Protein AF-S9UWH3-F1 (afdb_monomer)

pLDDT: mean 78.21, std 15.91, range [29.16, 96.0]

InterPro domains:
  IPR027417 P-loop containing nucleoside triphosphate hydrolase [G3DSA:3.40.50.300] (31-160)

Foldseek 3Di:
DDDPNDDDDDDDDDPVLPLQPCLFLLNDFQLDEAELEAEQDDPPDDVPDQSHDPVRLVSLLQVVQSCCQQHVQHAYEYEHEPCVNDPDNPLVSVLVSQVSSVVVVVVSNVLLFDPVCVVPHDDRHPWYWYADPVLQFIRTYDPVCRVRGRPHPVVVVVVVVVVSLVCCCVPPLHHVVPCDPLLVQLLVVLVVVCVVCVLDFKDFLVVLVVSSVVSPNDDPVVSLSSQSVCSSVQQKDFLQSPDSVVGRIITRHSVLLSVLVVLLVVVLVVLVDDPVCQVVPPPRPDDDDPLVVVQSLLVLQQKHALVNLLVSRQVSNCVRNVDGDDSVNSVVSVVVCLSSLQKDKDKDFADPVRLVSRVADQDPVHRDRPPDRIDIIIGGLSSHPAAAQPLCVLCLLLLAFFAWKKKKWKSWARLNLVSSLCSLQVVFFDKFFAADQDPPPDDDPPCVPVVVPDDHHGDPVCSSPIPSHSFWGWGDFDQKIKIWGHDPTTMIIIGMHGLHHPRCVVVVVSSVVSSVSSSVSRVSMDIWMWTADLDQADRFTHGVVCLVPDQWDATPTPRDIDGSVSSSRSRAHHDDDLVSLLSVLVLLQRQDDPVLSVVVCVVSVGDHDHDDDPDDDDDDPDDDDDDDRPNSVSSVVSSSSSSSSSSVVVVVVVVVVVVVVVVVVVVVVDDPDD

Radius of gyration: 29.25 Å; Cα contacts (8 Å, |Δi|>4): 944; chains: 1; bounding box: 79×62×90 Å

Organism: NCBI:txid28005

Sequence (674 aa):
MHVDGDALDLIISDFAGQESYHSHTCFLTRRSIFALVWKISAVEQDFHGTGISANEEERLYKWIAEVYAKFPTARIVLVATHLDELRVQAQHSVEAILTKVEKKLRSFMDRITPEAQTRQAPNRIVGNFAVSCKSRLIVAAGDRQRHLSGQTISTLLQYLTEIARDDCMADKEYPSAIISGRHAKLLDNILRLKECFPQKLIMPIGELVLMGVEVGIESDAELLQVARLLHSWDVLYVFHPYRLEENAVVMLRPQWLSRMAAALFSYAHILRTPLHLRSFIGGLEYIVSHAEQADMYLARRGYIRWPLARVLFAKPLADFVRHVPEDSDTLMCLELLQSMELLYAVQVQCDEYSVLEEETPTDPTHGRVVTSDTVTRYFVPSLAPFNVPAVLRRLAPLLFHGGVPVRITFNLLPDELWWRMQCRLHTHIHLISVHQPVSAMVTDELQEEEELLTDGYRIKEADDEHNRWRDAMWLQGDGCRVFLCREGRDAISIYAAEVAPGRSDDMLRDIVFALTDLLREYEGVKHKVRVGCPAPSCSGWLDERAVETTASVTCPTCGRHFDAETIATSGGGRQFSTDLLTETGELLSYSLPYASCVHLCSFLGIPYMGPVPATTAAPAEANAEAQDSAPHTEYLHALDKVVQAALFQYWMTRVEEMEKRKRMQEVEASPVLY

Nearest PDB structures (foldseek):
  6hlu-assembly1_A  TM=6.002E-01  e=7.379E-14  Chlorobaculum tepidum
  6hlu-assembly1_B  TM=6.263E-01  e=9.788E-13  Chlorobaculum tepidum
  8dhb-assembly1_B  TM=4.968E-01  e=8.667E-01  Homo sapiens
  6wj3-assembly1_F  TM=3.080E-01  e=9.555E-01  Homo sapiens

Mean predicted aligned error: 11.58 Å

Solvent-accessible surface area (backbone atoms only — not comparable to full-atom values): 38251 Å² total; per-residue (Å²): 90,75,60,98,84,44,83,47,89,84,85,86,83,85,58,89,81,49,73,79,58,57,62,38,72,89,72,50,49,79,78,44,76,47,74,50,73,46,72,59,56,51,98,78,65,51,96,86,55,74,58,61,51,72,69,60,47,53,51,49,53,49,53,51,47,48,47,30,26,45,35,67,82,40,41,31,33,41,37,30,32,52,44,78,68,40,94,69,70,51,65,71,61,47,33,51,35,50,47,44,44,51,52,53,53,48,54,52,52,55,71,47,45,58,78,84,51,66,81,71,61,72,74,42,69,75,46,40,34,35,37,25,85,87,78,44,30,27,43,32,27,58,88,88,40,40,85,50,37,74,34,47,60,69,55,54,53,50,52,52,49,52,51,53,49,53,50,42,62,64,33,86,91,63,28,66,93,66,69,50,71,45,58,54,50,42,50,51,52,52,51,49,48,46,66,78,37,72,69,54,49,68,42,53,39,68,58,55,52,52,50,36,46,77,50,69,48,91,44,69,70,57,50,39,52,50,48,46,52,36,31,43,68,65,52,29,39,58,74,42,78,88,41,64,86,75,29,70,48,31,36,51,41,44,74,55,53,57,52,44,55,45,36,60,55,52,48,58,50,54,74,72,47,56,75,90,58,44,80,75,47,86,94,58,88,75,80,89,44,75,67,55,55,56,47,54,55,40,40,58,56,14,34,46,48,62,64,54,48,46,63,52,42,39,58,59,40,28,78,58,68,73,48,85,68,49,71,68,58,45,49,50,54,52,52,52,38,38,64,66,33,55,30,42,81,39,83,41,82,43,55,78,68,56,52,64,73,48,65,69,68,54,42,92,89,72,73,44,74,76,93,54,64,57,45,76,34,33,39,26,52,86,45,27,70,42,65,63,51,68,63,58,70,70,42,39,83,70,74,32,41,41,30,53,40,36,36,39,37,33,62,48,50,53,70,57,62,53,35,34,48,48,44,74,47,49,90,34,52,54,82,56,66,28,34,46,76,70,64,98,77,74,86,56,97,82,48,62,87,71,50,78,80,52,77,51,54,68,35,71,86,36,51,76,56,57,62,68,26,57,42,32,45,43,31,49,49,76,59,22,40,38,41,39,36,54,49,84,48,36,35,38,40,38,36,25,29,32,55,48,81,71,35,46,50,64,53,52,48,52,53,51,48,52,50,56,62,54,45,68,66,23,67,41,46,49,75,47,58,24,32,53,43,62,50,33,85,40,93,34,65,37,53,44,70,50,43,77,76,32,75,57,40,68,34,85,69,77,69,49,75,42,42,37,73,56,50,73,65,35,15,77,62,71,64,72,56,72,65,60,34,46,54,48,17,42,49,40,43,73,37,37,59,70,72,62,27,51,51,48,22,62,73,68,73,33,58,78,61,53,88,76,74,95,76,76,73,76,87,74,87,72,80,94,81,83,80,90,74,57,74,42,60,53,48,58,54,51,49,54,34,43,53,23,42,48,51,39,55,50,49,51,55,49,51,53,51,52,52,51,51,51,54,52,52,54,58,71,67,49,78,82,85,125

Secondary structure (DSSP, 8-state):
-EETTEE--------TT-TTTTTSTTTS-TT-EEEEEEES--TT--TTS-SS-HHHHHHHHHHHHHHHHH-TT-EEEEEEE-GGG-S---HHHHHHHHHHHHHHHHHHHHHHS-HHHHTT---SEEEEEEE-TTT-BEEEESTTTGGGTT-BHHHHHHHHHHHHHHHHHH-SSS-GGG--HHHHHHHHHHHHHHHH-TT--EEEHHHHHHHHHHTT---HHHHHHHHHHHHHTTS-EES-TT-GGG-SEEES-HHHHHHHHHHHHHHHHHHHS-HHHHTTSTT------HHHHHHHHHHTTTEE-HHHHHHHHHHHHHHHHSSPPPHHHHHHHHHHHHHTTS-EEEEEE--HHHHHHTTPPPPTTT------SEEEEEE-GGG---PPPHHHHHHHHHH--BSPPEEEEES---HHHHHHHHHHTGGGB-----EEPPPTT---TTSHHHHTTS-SEE-HHHHTS-S--SSEEEEEETTEEEEEEEETTTEEEEEEEESSTTTTHHHHHHHHHHHHHHGGG-TT--EEEEEE--STT---EEEHHHHHHSSEEE-TTT--EEEHHHHHT--S-----HHHHHHHHHHHHHHS-HHHHHHHHHHHT----SPPPS---------SSS-SSSHHHHHHHHHHHHHHHHHHHHHHHHHHHHHHHHHHHHHHTS----

Structure (mmCIF, N/CA/C/O backbone):
data_AF-S9UWH3-F1
#
_entry.id   AF-S9UWH3-F1
#
loop_
_atom_site.group_PDB
_atom_site.id
_atom_site.type_symbol
_atom_site.label_atom_id
_atom_site.label_alt_id
_atom_site.label_comp_id
_atom_site.label_asym_id
_atom_site.label_entity_id
_atom_site.label_seq_id
_atom_site.pdbx_PDB_ins_code
_atom_site.Cartn_x
_atom_site.Cartn_y
_atom_site.Cartn_z
_atom_site.occupancy
_atom_site.B_iso_or_equiv
_atom_site.auth_seq_id
_atom_site.auth_comp_id
_atom_site.auth_asym_id
_atom_site.auth_atom_id
_atom_site.pdbx_PDB_model_num
ATOM 1 N N . MET A 1 1 ? -20.614 2.241 25.803 1.00 68.94 1 MET A N 1
ATOM 2 C CA . MET A 1 1 ? -20.276 3.171 26.914 1.00 68.94 1 MET A CA 1
ATOM 3 C C . MET A 1 1 ? -21.218 4.366 26.850 1.00 68.94 1 MET A C 1
ATOM 5 O O . MET A 1 1 ? -21.700 4.645 25.765 1.00 68.94 1 MET A O 1
ATOM 9 N N . HIS A 1 2 ? -21.513 5.039 27.968 1.00 75.56 2 HIS A N 1
ATOM 10 C CA . HIS A 1 2 ? -22.342 6.252 27.949 1.00 75.56 2 HIS A CA 1
ATOM 11 C C . HIS A 1 2 ? -21.483 7.479 28.251 1.00 75.56 2 HIS A C 1
ATOM 13 O O . HIS A 1 2 ? -20.774 7.479 29.257 1.00 75.56 2 HIS A O 1
ATOM 19 N N . VAL A 1 3 ? -21.563 8.505 27.405 1.00 75.69 3 VAL A N 1
ATOM 20 C CA . VAL A 1 3 ? -20.918 9.809 27.619 1.00 75.69 3 VAL A CA 1
ATOM 21 C C . VAL A 1 3 ? -21.993 10.877 27.473 1.00 75.69 3 VAL A C 1
ATOM 23 O O . VAL A 1 3 ? -22.608 10.986 26.420 1.00 75.69 3 VAL A O 1
ATOM 26 N N . ASP A 1 4 ? -22.272 11.617 28.549 1.00 75.81 4 ASP A N 1
ATOM 27 C CA . ASP A 1 4 ? -23.312 12.659 28.611 1.00 75.81 4 ASP A CA 1
ATOM 28 C C . ASP A 1 4 ? -24.703 12.234 28.093 1.00 75.81 4 ASP A C 1
ATOM 30 O O . ASP A 1 4 ? -25.450 13.036 27.537 1.00 75.81 4 ASP A O 1
ATOM 34 N N . GLY A 1 5 ? -25.067 10.964 28.293 1.00 76.50 5 GLY A N 1
ATOM 35 C CA . GLY A 1 5 ? -26.352 10.401 27.861 1.00 76.50 5 GLY A CA 1
ATOM 36 C C . GLY A 1 5 ? -26.346 9.778 26.462 1.00 76.50 5 GLY A C 1
ATOM 37 O O . GLY A 1 5 ? -27.283 9.052 26.140 1.00 76.50 5 GLY A O 1
ATOM 38 N N . ASP A 1 6 ? -25.280 9.968 25.681 1.00 77.38 6 ASP A N 1
ATOM 39 C CA . ASP A 1 6 ? -25.104 9.326 24.379 1.00 77.38 6 ASP A CA 1
ATOM 40 C C . ASP A 1 6 ? -24.530 7.915 24.554 1.00 77.38 6 ASP A C 1
ATOM 42 O O . ASP A 1 6 ? -23.565 7.712 25.298 1.00 77.38 6 ASP A O 1
ATOM 46 N N . ALA A 1 7 ? -25.102 6.932 23.857 1.00 80.25 7 ALA A N 1
ATOM 47 C CA . ALA A 1 7 ? -24.547 5.585 23.777 1.00 80.25 7 ALA A CA 1
ATOM 48 C C . ALA A 1 7 ? -23.493 5.522 22.659 1.00 80.25 7 ALA A C 1
ATOM 50 O O . ALA A 1 7 ? -23.802 5.765 21.495 1.00 80.25 7 ALA A O 1
ATOM 51 N N . LEU A 1 8 ? -22.251 5.196 23.022 1.00 81.38 8 LEU A N 1
ATOM 52 C CA . LEU A 1 8 ? -21.145 4.974 22.090 1.00 81.38 8 LEU A CA 1
ATOM 53 C C . LEU A 1 8 ? -20.682 3.520 22.115 1.00 81.38 8 LEU A C 1
ATOM 55 O O . LEU A 1 8 ? -20.371 2.979 23.185 1.00 81.38 8 LEU A O 1
ATOM 59 N N . ASP A 1 9 ? -20.526 2.950 20.925 1.00 81.88 9 ASP A N 1
ATOM 60 C CA . ASP A 1 9 ? -19.883 1.660 20.710 1.00 81.88 9 ASP A CA 1
ATOM 61 C C . ASP A 1 9 ? -18.465 1.878 20.180 1.00 81.88 9 ASP A C 1
ATOM 63 O O . ASP A 1 9 ? -18.251 2.563 19.181 1.00 81.88 9 ASP A O 1
ATOM 67 N N . LEU A 1 10 ? -17.483 1.313 20.884 1.00 81.62 10 LEU A N 1
ATOM 68 C CA . LEU A 1 10 ? -16.079 1.366 20.495 1.00 81.62 10 LEU A CA 1
ATOM 69 C C . LEU A 1 10 ? -15.648 -0.002 19.982 1.00 81.62 10 LEU A C 1
ATOM 71 O O . LEU A 1 10 ? -15.736 -0.998 20.702 1.00 81.62 10 LEU A O 1
ATOM 75 N N . ILE A 1 11 ? -15.137 -0.026 18.756 1.00 82.31 11 ILE A N 1
ATOM 76 C CA . ILE A 1 11 ? -14.529 -1.208 18.153 1.00 82.31 11 ILE A CA 1
ATOM 77 C C . ILE A 1 11 ? -13.017 -1.075 18.310 1.00 82.31 11 ILE A C 1
ATOM 79 O O . ILE A 1 11 ? -12.424 -0.082 17.893 1.00 82.31 11 ILE A O 1
ATOM 83 N N . ILE A 1 12 ? -12.398 -2.064 18.952 1.00 83.62 12 ILE A N 1
ATOM 84 C CA . ILE A 1 12 ? -10.947 -2.117 19.129 1.00 83.62 12 ILE A CA 1
ATOM 85 C C . ILE A 1 12 ? -10.391 -3.114 18.119 1.00 83.62 12 ILE A C 1
ATOM 87 O O . ILE A 1 12 ? -10.644 -4.314 18.224 1.00 83.62 12 ILE A O 1
ATOM 91 N N . SER A 1 13 ? -9.607 -2.602 17.176 1.00 78.31 13 SER A N 1
ATOM 92 C CA . SER A 1 13 ? -8.890 -3.401 16.185 1.00 78.31 13 SER A CA 1
ATOM 93 C C . SER A 1 13 ? -7.403 -3.423 16.525 1.00 78.31 13 SER A C 1
ATOM 95 O O . SER A 1 13 ? -6.769 -2.373 16.618 1.00 78.31 13 SER A O 1
ATOM 97 N N . ASP A 1 14 ? -6.854 -4.622 16.724 1.00 77.44 14 ASP A N 1
ATOM 98 C CA . ASP A 1 14 ? -5.416 -4.840 16.883 1.00 77.44 14 ASP A CA 1
ATOM 99 C C . ASP A 1 14 ? -4.833 -5.373 15.574 1.00 77.44 14 ASP A C 1
ATOM 101 O O . ASP A 1 14 ? -5.316 -6.347 14.997 1.00 77.44 14 ASP A O 1
ATOM 105 N N . PHE A 1 15 ? -3.777 -4.712 15.124 1.00 68.62 15 PHE A N 1
ATOM 106 C CA . PHE A 1 15 ? -3.099 -4.973 13.865 1.00 68.62 15 PHE A CA 1
ATOM 107 C C . PHE A 1 15 ? -1.745 -5.670 14.056 1.00 68.62 15 PHE A C 1
ATOM 109 O O . PHE A 1 15 ? -0.952 -5.739 13.119 1.00 68.62 15 PHE A O 1
ATOM 116 N N . ALA A 1 16 ? -1.429 -6.139 15.271 1.00 62.03 16 ALA A N 1
ATOM 117 C CA . ALA A 1 16 ? -0.258 -6.963 15.600 1.00 62.03 16 ALA A CA 1
ATOM 118 C C . ALA A 1 16 ? 1.101 -6.432 15.077 1.00 62.03 16 ALA A C 1
ATOM 120 O O . ALA A 1 16 ? 2.083 -7.168 14.986 1.00 62.03 16 ALA A O 1
ATOM 121 N N . GLY A 1 17 ? 1.181 -5.147 14.713 1.00 57.53 17 GLY A N 1
ATOM 122 C CA . GLY A 1 17 ? 2.362 -4.527 14.125 1.00 57.53 17 GLY A CA 1
ATOM 123 C C . GLY A 1 17 ? 2.740 -4.969 12.708 1.00 57.53 17 GLY A C 1
ATOM 124 O O . GLY A 1 17 ? 3.841 -4.616 12.291 1.00 57.53 17 GLY A O 1
ATOM 125 N N . GLN A 1 18 ? 1.899 -5.702 11.964 1.00 62.91 18 GLN A N 1
ATOM 126 C CA . GLN A 1 18 ? 2.234 -6.097 10.585 1.00 62.91 18 GLN A CA 1
ATOM 127 C C . GLN A 1 18 ? 1.911 -4.976 9.588 1.00 62.91 18 GLN A C 1
ATOM 129 O O . GLN A 1 18 ? 0.780 -4.778 9.151 1.00 62.91 18 GLN A O 1
ATOM 134 N N . GLU A 1 19 ? 2.957 -4.242 9.221 1.00 59.88 19 GLU A N 1
ATOM 135 C CA . GLU A 1 19 ? 2.886 -2.988 8.463 1.00 59.88 19 GLU A CA 1
ATOM 136 C C . GLU A 1 19 ? 2.467 -3.151 7.001 1.00 59.88 19 GLU A C 1
ATOM 138 O O . GLU A 1 19 ? 2.086 -2.171 6.375 1.00 59.88 19 GLU A O 1
ATOM 143 N N . SER A 1 20 ? 2.590 -4.354 6.434 1.00 59.22 20 SER A N 1
ATOM 144 C CA . SER A 1 20 ? 2.408 -4.557 4.993 1.00 59.22 20 SER A CA 1
ATOM 145 C C . SER A 1 20 ? 0.947 -4.655 4.551 1.00 59.22 20 SER A C 1
ATOM 147 O O . SER A 1 20 ? 0.652 -4.361 3.401 1.00 59.22 20 SER A O 1
ATOM 149 N N . TYR A 1 21 ? 0.050 -5.073 5.445 1.00 66.81 21 TYR A N 1
ATOM 150 C CA . TYR A 1 21 ? -1.355 -5.330 5.114 1.00 66.81 21 TYR A CA 1
ATOM 151 C C . TYR A 1 21 ? -2.333 -4.571 5.998 1.00 66.81 21 TYR A C 1
ATOM 153 O O . TYR A 1 21 ? -3.354 -4.092 5.521 1.00 66.81 21 TYR A O 1
ATOM 161 N N . HIS A 1 22 ? -2.036 -4.413 7.287 1.00 65.44 22 HIS A N 1
ATOM 162 C CA . HIS A 1 22 ? -2.953 -3.690 8.163 1.00 65.44 22 HIS A CA 1
ATOM 163 C C . HIS A 1 22 ? -2.965 -2.183 7.912 1.00 65.44 22 HIS A C 1
ATOM 165 O O . HIS A 1 22 ? -3.830 -1.489 8.435 1.00 65.44 22 HIS A O 1
ATOM 171 N N . SER A 1 23 ? -2.038 -1.674 7.098 1.00 63.16 23 SER A N 1
ATOM 172 C CA . SER A 1 23 ? -2.131 -0.329 6.549 1.00 63.16 23 SER A CA 1
ATOM 173 C C . SER A 1 23 ? -3.272 -0.184 5.541 1.00 63.16 23 SER A C 1
ATOM 175 O O . SER A 1 23 ? -3.696 0.951 5.351 1.00 63.16 23 SER A O 1
ATOM 177 N N . HIS A 1 24 ? -3.795 -1.276 4.959 1.00 79.38 24 HIS A N 1
ATOM 178 C CA . HIS A 1 24 ? -4.769 -1.230 3.870 1.00 79.38 24 HIS A CA 1
ATOM 179 C C . HIS A 1 24 ? -5.989 -0.367 4.203 1.00 79.38 24 HIS A C 1
ATOM 181 O O . HIS A 1 24 ? -6.524 -0.404 5.315 1.00 79.38 24 HIS A O 1
ATOM 187 N N . THR A 1 25 ? -6.450 0.394 3.212 1.00 70.44 25 THR A N 1
ATOM 188 C CA . THR A 1 25 ? -7.580 1.336 3.321 1.00 70.44 25 THR A CA 1
ATOM 189 C C . THR A 1 25 ? -8.885 0.664 3.741 1.00 70.44 25 THR A C 1
ATOM 191 O O . THR A 1 25 ? -9.742 1.316 4.325 1.00 70.44 25 THR A O 1
ATOM 194 N N . CYS A 1 26 ? -9.017 -0.646 3.521 1.00 73.00 26 CYS A N 1
ATOM 195 C CA . CYS A 1 26 ? -10.144 -1.426 4.036 1.00 73.00 26 CYS A CA 1
ATOM 196 C C . CYS A 1 26 ? -10.134 -1.606 5.563 1.00 73.00 26 CYS A C 1
ATOM 198 O O . CYS A 1 26 ? -11.193 -1.838 6.122 1.00 73.00 26 CYS A O 1
ATOM 200 N N . PHE A 1 27 ? -8.985 -1.546 6.250 1.00 76.44 27 PHE A N 1
ATOM 201 C CA . PHE A 1 27 ? -8.920 -1.755 7.713 1.00 76.44 27 PHE A CA 1
ATOM 202 C C . PHE A 1 27 ? -8.804 -0.470 8.503 1.00 76.44 27 PHE A C 1
ATOM 204 O O . PHE A 1 27 ? -9.243 -0.405 9.652 1.00 76.44 27 PHE A O 1
ATOM 211 N N . LEU A 1 28 ? -8.176 0.541 7.914 1.00 80.00 28 LEU A N 1
ATOM 212 C CA . LEU A 1 28 ? -8.063 1.848 8.529 1.00 80.00 28 LEU A CA 1
ATOM 213 C C . LEU A 1 28 ? -9.235 2.704 8.053 1.00 80.00 28 LEU A C 1
ATOM 215 O O . LEU A 1 28 ? -9.433 2.869 6.856 1.00 80.00 28 LEU A O 1
ATOM 219 N N . THR A 1 29 ? -9.991 3.284 8.982 1.00 79.25 29 THR A N 1
ATOM 220 C CA . THR A 1 29 ? -11.189 4.073 8.661 1.00 79.25 29 THR A CA 1
ATOM 221 C C . THR A 1 29 ? -11.097 5.495 9.217 1.00 79.25 29 THR A C 1
ATOM 223 O O . THR A 1 29 ? -10.412 5.760 10.205 1.00 79.25 29 THR A O 1
ATOM 226 N N . ARG A 1 30 ? -11.822 6.440 8.602 1.00 78.06 30 ARG A N 1
ATOM 227 C CA . ARG A 1 30 ? -11.775 7.875 8.949 1.00 78.06 30 ARG A CA 1
ATOM 228 C C . ARG A 1 30 ? -12.309 8.203 10.350 1.00 78.06 30 ARG A C 1
ATOM 230 O O . ARG A 1 30 ? -11.891 9.198 10.934 1.00 78.06 30 ARG A O 1
ATOM 237 N N . ARG A 1 31 ? -13.201 7.369 10.895 1.00 82.69 31 ARG A N 1
ATOM 238 C CA . ARG A 1 31 ? -13.804 7.502 12.236 1.00 82.69 31 ARG A CA 1
ATOM 239 C C . ARG A 1 31 ? -13.056 6.687 13.292 1.00 82.69 31 ARG A C 1
ATOM 241 O O . ARG A 1 31 ? -13.662 6.052 14.149 1.00 82.69 31 ARG A O 1
ATOM 248 N N . SER A 1 32 ? -11.732 6.701 13.205 1.00 86.12 32 SER A N 1
ATOM 249 C CA . SER A 1 32 ? -10.852 5.949 14.094 1.00 86.12 32 SER A CA 1
ATOM 250 C C . SER A 1 32 ? -9.930 6.874 14.873 1.00 86.12 32 SER A C 1
ATOM 252 O O . SER A 1 32 ? -9.413 7.863 14.349 1.00 86.12 32 SER A O 1
ATOM 254 N N . ILE A 1 33 ? -9.667 6.496 16.123 1.00 89.56 33 ILE A N 1
ATOM 255 C CA . ILE A 1 33 ? -8.543 7.021 16.894 1.00 89.56 33 ILE A CA 1
ATOM 256 C C . ILE A 1 33 ? -7.411 6.005 16.783 1.00 89.56 33 ILE A C 1
ATOM 258 O O . ILE A 1 33 ? -7.556 4.853 17.187 1.00 89.56 33 ILE A O 1
ATOM 262 N N . PHE A 1 34 ? -6.271 6.430 16.247 1.00 90.75 34 PHE A N 1
ATOM 263 C CA . PHE A 1 34 ? -5.129 5.551 16.028 1.00 90.75 34 PHE A CA 1
ATOM 264 C C . PHE A 1 34 ? -4.230 5.551 17.261 1.00 90.75 34 PHE A C 1
ATOM 266 O O . PHE A 1 34 ? -3.594 6.556 17.588 1.00 90.75 34 PHE A O 1
ATOM 273 N N . ALA A 1 35 ? -4.170 4.413 17.950 1.00 91.12 35 ALA A N 1
ATOM 274 C CA . ALA A 1 35 ? -3.268 4.210 19.074 1.00 91.12 35 ALA A CA 1
ATOM 275 C C . ALA A 1 35 ? -1.920 3.669 18.587 1.00 91.12 35 ALA A C 1
ATOM 277 O O . ALA A 1 35 ? -1.802 2.506 18.207 1.00 91.12 35 ALA A O 1
ATOM 278 N N . LEU A 1 36 ? -0.889 4.514 18.611 1.00 91.25 36 LEU A N 1
ATOM 279 C CA . LEU A 1 36 ? 0.476 4.111 18.292 1.00 91.25 36 LEU A CA 1
ATOM 280 C C . LEU A 1 36 ? 1.183 3.655 19.562 1.00 91.25 36 LEU A C 1
ATOM 282 O O . LEU A 1 36 ? 1.541 4.457 20.431 1.00 91.25 36 LEU A O 1
ATOM 286 N N . VAL A 1 37 ? 1.363 2.343 19.654 1.00 89.88 37 VAL A N 1
ATOM 287 C CA . VAL A 1 37 ? 1.971 1.675 20.799 1.00 89.88 37 VAL A CA 1
ATOM 288 C C . VAL A 1 37 ? 3.463 1.485 20.545 1.00 89.88 37 VAL A C 1
ATOM 290 O O . VAL A 1 37 ? 3.846 0.922 19.522 1.00 89.88 37 VAL A O 1
ATOM 293 N N . TRP A 1 38 ? 4.303 1.934 21.476 1.00 89.62 38 TRP A N 1
ATOM 294 C CA . TRP A 1 38 ? 5.762 1.813 21.377 1.00 89.62 38 TRP A CA 1
ATOM 295 C C . TRP A 1 38 ? 6.377 1.367 22.699 1.00 89.62 38 TRP A C 1
ATOM 297 O O . TRP A 1 38 ? 5.765 1.497 23.767 1.00 89.62 38 TRP A O 1
ATOM 307 N N . LYS A 1 39 ? 7.581 0.796 22.645 1.00 87.50 39 LYS A N 1
ATOM 308 C CA . LYS A 1 39 ? 8.274 0.313 23.845 1.00 87.50 39 LYS A CA 1
ATOM 309 C C . LYS A 1 39 ? 9.104 1.428 24.480 1.00 87.50 39 LYS A C 1
ATOM 311 O O . LYS A 1 39 ? 10.059 1.910 23.877 1.00 87.50 39 LYS A O 1
ATOM 316 N N . ILE A 1 40 ? 8.783 1.799 25.724 1.00 85.50 40 ILE A N 1
ATOM 317 C CA . ILE A 1 40 ? 9.508 2.868 26.426 1.00 85.50 40 ILE A CA 1
ATOM 318 C C . ILE A 1 40 ? 10.875 2.431 26.937 1.00 85.50 40 ILE A C 1
ATOM 320 O O . ILE A 1 40 ? 11.674 3.309 27.209 1.00 85.50 40 ILE A O 1
ATOM 324 N N . SER A 1 41 ? 11.128 1.128 27.088 1.00 73.19 41 SER A N 1
ATOM 325 C CA . SER A 1 41 ? 12.363 0.542 27.616 1.00 73.19 41 SER A CA 1
ATOM 326 C C . SER A 1 41 ? 13.130 -0.208 26.519 1.00 73.19 41 SER A C 1
ATOM 328 O O . SER A 1 41 ? 12.876 -1.378 26.224 1.00 73.19 41 SER A O 1
ATOM 330 N N . ALA A 1 42 ? 14.105 0.448 25.899 1.00 61.28 42 ALA A N 1
ATOM 331 C CA . ALA A 1 42 ? 15.064 -0.196 25.005 1.00 61.28 42 ALA A CA 1
ATOM 332 C C . ALA A 1 42 ? 16.464 -0.157 25.630 1.00 61.28 42 ALA A C 1
ATOM 334 O O . ALA A 1 42 ? 16.853 0.841 26.228 1.00 61.28 42 ALA A O 1
ATOM 335 N N . VAL A 1 43 ? 17.229 -1.245 25.484 1.00 51.03 43 VAL A N 1
ATOM 336 C CA . VAL A 1 43 ? 18.583 -1.410 26.060 1.00 51.03 43 VAL A CA 1
ATOM 337 C C . VAL A 1 43 ? 19.552 -0.301 25.602 1.00 51.03 43 VAL A C 1
ATOM 339 O O . VAL A 1 43 ? 20.499 0.011 26.312 1.00 51.03 43 VAL A O 1
ATOM 342 N N . GLU A 1 44 ? 19.267 0.344 24.467 1.00 50.84 44 GLU A N 1
ATOM 343 C CA . GLU A 1 44 ? 20.025 1.459 23.872 1.00 50.84 44 GLU A CA 1
ATOM 344 C C . GLU A 1 44 ? 19.623 2.858 24.387 1.00 50.84 44 GLU A C 1
ATOM 346 O O . GLU A 1 44 ? 20.180 3.869 23.957 1.00 50.84 44 GLU A O 1
ATOM 351 N N . GLN A 1 45 ? 18.636 2.963 25.283 1.00 54.78 45 GLN A N 1
ATOM 352 C CA . GLN A 1 45 ? 18.236 4.240 25.876 1.00 54.78 45 GLN A CA 1
ATOM 353 C C . GLN A 1 45 ? 19.175 4.624 27.021 1.00 54.78 45 GLN A C 1
ATOM 355 O O . GLN A 1 45 ? 18.826 4.562 28.201 1.00 54.78 45 GLN A O 1
ATOM 360 N N . ASP A 1 46 ? 20.367 5.090 26.667 1.00 43.75 46 ASP A N 1
ATOM 361 C CA . ASP A 1 46 ? 21.146 5.908 27.583 1.00 43.75 46 ASP A CA 1
ATOM 362 C C . ASP A 1 46 ? 20.416 7.236 27.828 1.00 43.75 46 ASP A C 1
ATOM 364 O O . ASP A 1 46 ? 19.859 7.852 26.916 1.00 43.75 46 ASP A O 1
ATOM 368 N N . PHE A 1 47 ? 20.439 7.710 29.075 1.00 49.78 47 PHE A N 1
ATOM 369 C CA . PHE A 1 47 ? 19.756 8.920 29.562 1.00 49.78 47 PHE A CA 1
ATOM 370 C C . PHE A 1 47 ? 20.165 10.227 28.840 1.00 49.78 47 PHE A C 1
ATOM 372 O O . PHE A 1 47 ? 19.559 11.276 29.063 1.00 49.78 47 PHE A O 1
ATOM 379 N N . HIS A 1 48 ? 21.154 10.168 27.941 1.00 48.66 48 HIS A N 1
ATOM 380 C CA . HIS A 1 48 ? 21.595 11.262 27.069 1.00 48.66 48 HIS A CA 1
ATOM 381 C C . HIS A 1 48 ? 21.066 11.163 25.618 1.00 48.66 48 HIS A C 1
ATOM 383 O O . HIS A 1 48 ? 21.241 12.099 24.837 1.00 48.66 48 HIS A O 1
ATOM 389 N N . GLY A 1 49 ? 20.388 10.068 25.252 1.00 55.06 49 GLY A N 1
ATOM 390 C CA . GLY A 1 49 ? 19.842 9.797 23.918 1.00 55.06 49 GLY A CA 1
ATOM 391 C C . GLY A 1 49 ? 18.479 10.443 23.640 1.00 55.06 49 GLY A C 1
ATOM 392 O O . GLY A 1 49 ? 17.932 11.203 24.442 1.00 55.06 49 GLY A O 1
ATOM 393 N N . THR A 1 50 ? 17.891 10.175 22.468 1.00 54.31 50 THR A N 1
ATOM 394 C CA . THR A 1 50 ? 16.679 10.870 21.981 1.00 54.31 50 THR A CA 1
ATOM 395 C C . THR A 1 50 ? 15.368 10.505 22.702 1.00 54.31 50 THR A C 1
ATOM 397 O O . THR A 1 50 ? 14.347 11.126 22.424 1.00 54.31 50 THR A O 1
ATOM 400 N N . GLY A 1 51 ? 15.407 9.593 23.681 1.00 63.41 51 GLY A N 1
ATOM 401 C CA . GLY A 1 51 ? 14.244 9.116 24.446 1.00 63.41 51 GLY A CA 1
ATOM 402 C C . GLY A 1 51 ? 13.536 7.906 23.821 1.00 63.41 51 GLY A C 1
ATOM 403 O O . GLY A 1 51 ? 12.708 7.281 24.469 1.00 63.41 51 GLY A O 1
ATOM 404 N N . ILE A 1 52 ? 13.902 7.535 22.596 1.00 76.00 52 ILE A N 1
ATOM 405 C CA . ILE A 1 52 ? 13.376 6.401 21.830 1.00 76.00 52 ILE A CA 1
ATOM 406 C C . ILE A 1 52 ? 14.533 5.745 21.057 1.00 76.00 52 ILE A C 1
ATOM 408 O O . ILE A 1 52 ? 15.507 6.433 20.732 1.00 76.00 52 ILE A O 1
ATOM 412 N N . SER A 1 53 ? 14.468 4.432 20.810 1.00 80.38 53 SER A N 1
ATOM 413 C CA . SER A 1 53 ? 15.443 3.742 19.951 1.00 80.38 53 SER A CA 1
ATOM 414 C C . SER A 1 53 ? 15.223 4.105 18.479 1.00 80.38 53 SER A C 1
ATOM 416 O O . SER A 1 53 ? 14.110 4.457 18.085 1.00 80.38 53 SER A O 1
ATOM 418 N N . ALA A 1 54 ? 16.267 3.999 17.651 1.00 81.31 54 ALA A N 1
ATOM 419 C CA . ALA A 1 54 ? 16.165 4.316 16.223 1.00 81.31 54 ALA A CA 1
ATOM 420 C C . ALA A 1 54 ? 15.123 3.434 15.507 1.00 81.31 54 ALA A C 1
ATOM 422 O O . ALA A 1 54 ? 14.348 3.930 14.693 1.00 81.31 54 ALA A O 1
ATOM 423 N N . ASN A 1 55 ? 15.050 2.151 15.876 1.00 82.19 55 ASN A N 1
ATOM 424 C CA . ASN A 1 55 ? 14.096 1.202 15.299 1.00 82.19 55 ASN A CA 1
ATOM 425 C C . ASN A 1 55 ? 12.640 1.545 15.658 1.00 82.19 55 ASN A C 1
ATOM 427 O O . ASN A 1 55 ? 11.771 1.538 14.788 1.00 82.19 55 ASN A O 1
ATOM 431 N N . GLU A 1 56 ? 12.359 1.863 16.928 1.00 84.25 56 GLU A N 1
ATOM 432 C CA . GLU A 1 56 ? 11.005 2.249 17.356 1.00 84.25 56 GLU A CA 1
ATOM 433 C C . GLU A 1 56 ? 10.599 3.595 16.747 1.00 84.25 56 GLU A C 1
ATOM 435 O O . GLU A 1 56 ? 9.452 3.783 16.348 1.00 84.25 56 GLU A O 1
ATOM 440 N N . GLU A 1 57 ? 11.544 4.525 16.617 1.00 86.88 57 GLU A N 1
ATOM 441 C CA . GLU A 1 57 ? 11.314 5.795 15.938 1.00 86.88 57 GLU A CA 1
ATOM 442 C C . GLU A 1 57 ? 10.954 5.606 14.461 1.00 86.88 57 GLU A C 1
ATOM 444 O O . GLU A 1 57 ? 9.962 6.174 14.001 1.00 86.88 57 GLU A O 1
ATOM 449 N N . GLU A 1 58 ? 11.725 4.810 13.717 1.00 85.62 58 GLU A N 1
ATOM 450 C CA . GLU A 1 58 ? 11.444 4.544 12.306 1.00 85.62 58 GLU A CA 1
ATOM 451 C C . GLU A 1 58 ? 10.073 3.880 12.127 1.00 85.62 58 GLU A C 1
ATOM 453 O O . GLU A 1 58 ? 9.302 4.271 11.242 1.00 85.62 58 GLU A O 1
ATOM 458 N N . ARG A 1 59 ? 9.739 2.933 13.012 1.00 85.31 59 ARG A N 1
ATOM 459 C CA . ARG A 1 59 ? 8.434 2.269 13.048 1.00 85.31 59 ARG A CA 1
ATOM 460 C C . ARG A 1 59 ? 7.299 3.262 13.294 1.00 85.31 59 ARG A C 1
ATOM 462 O O . ARG A 1 59 ? 6.304 3.240 12.570 1.00 85.31 59 ARG A O 1
ATOM 469 N N . LEU A 1 60 ? 7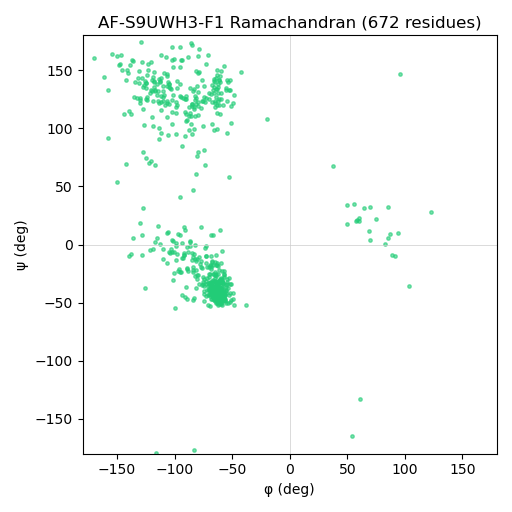.442 4.175 14.258 1.00 88.56 60 LEU A N 1
ATOM 470 C CA . LEU A 1 60 ? 6.435 5.213 14.503 1.00 88.56 60 LEU A CA 1
ATOM 471 C C . LEU A 1 60 ? 6.302 6.170 13.318 1.00 88.56 60 LEU A C 1
ATOM 473 O O . LEU A 1 60 ? 5.180 6.483 12.927 1.00 88.56 60 LEU A O 1
ATOM 477 N N . TYR A 1 61 ? 7.406 6.604 12.703 1.00 88.25 61 TYR A N 1
ATOM 478 C CA . TYR A 1 61 ? 7.341 7.431 11.494 1.00 88.25 61 TYR A CA 1
ATOM 479 C C . TYR A 1 61 ? 6.624 6.730 10.354 1.00 88.25 61 TYR A C 1
ATOM 481 O O . TYR A 1 61 ? 5.854 7.369 9.638 1.00 88.25 61 TYR A O 1
ATOM 489 N N . LYS A 1 62 ? 6.846 5.425 10.193 1.00 85.44 62 LYS A N 1
ATOM 490 C CA . LYS A 1 62 ? 6.153 4.641 9.179 1.00 85.44 62 LYS A CA 1
ATOM 491 C C . LYS A 1 62 ? 4.647 4.594 9.440 1.00 85.44 62 LYS A C 1
ATOM 493 O O . LYS A 1 62 ? 3.888 4.962 8.550 1.00 85.44 62 LYS A O 1
ATOM 498 N N . TRP A 1 63 ? 4.207 4.254 10.653 1.00 86.38 63 TRP A N 1
ATOM 499 C CA . TRP A 1 63 ? 2.775 4.232 10.981 1.00 86.38 63 TRP A CA 1
ATOM 500 C C . TRP A 1 63 ? 2.113 5.607 10.888 1.00 86.38 63 TRP A C 1
ATOM 502 O O . TRP A 1 63 ? 1.010 5.722 10.363 1.00 86.38 63 TRP A O 1
ATOM 512 N N . ILE A 1 64 ? 2.790 6.665 11.340 1.00 88.62 64 ILE A N 1
ATOM 513 C CA . ILE A 1 64 ? 2.288 8.036 11.193 1.00 88.62 64 ILE A CA 1
ATOM 514 C C . ILE A 1 64 ? 2.140 8.395 9.716 1.00 88.62 64 ILE A C 1
ATOM 516 O O . ILE A 1 64 ? 1.137 9.003 9.352 1.00 88.62 64 ILE A O 1
ATOM 520 N N . ALA A 1 65 ? 3.110 8.031 8.873 1.00 87.50 65 ALA A N 1
ATOM 521 C CA . ALA A 1 65 ? 3.030 8.276 7.439 1.00 87.50 65 ALA A CA 1
ATOM 522 C C . ALA A 1 65 ? 1.852 7.521 6.808 1.00 87.50 65 ALA A C 1
ATOM 524 O O . ALA A 1 65 ? 1.092 8.139 6.075 1.00 87.50 65 ALA A O 1
ATOM 525 N N . GLU A 1 66 ? 1.653 6.242 7.140 1.00 86.50 66 GLU A N 1
ATOM 526 C CA . GLU A 1 66 ? 0.539 5.427 6.629 1.00 86.50 66 GLU A CA 1
ATOM 527 C C . GLU A 1 66 ? -0.835 5.974 7.042 1.00 86.50 66 GLU A C 1
ATOM 529 O O . GLU A 1 66 ? -1.730 6.104 6.205 1.00 86.50 66 GLU A O 1
ATOM 534 N N . VAL A 1 67 ? -0.997 6.353 8.316 1.00 88.31 67 VAL A N 1
ATOM 535 C CA . VAL A 1 67 ? -2.242 6.952 8.822 1.00 88.31 67 VAL A CA 1
ATOM 536 C C . VAL A 1 67 ? -2.478 8.313 8.182 1.00 88.31 67 VAL A C 1
ATOM 538 O O . VAL A 1 67 ? -3.569 8.575 7.685 1.00 88.31 67 VAL A O 1
ATOM 541 N N . TYR A 1 68 ? -1.462 9.180 8.155 1.00 89.19 68 TYR A N 1
ATOM 542 C CA . TYR A 1 68 ? -1.590 10.516 7.579 1.00 89.19 68 TYR A CA 1
ATOM 543 C C . TYR A 1 68 ? -1.872 10.468 6.074 1.00 89.19 68 TYR A C 1
ATOM 545 O O . TYR A 1 68 ? -2.669 11.273 5.594 1.00 89.19 68 TYR A O 1
ATOM 553 N N . ALA A 1 69 ? -1.266 9.523 5.346 1.00 88.56 69 ALA A N 1
ATOM 554 C CA . ALA A 1 69 ? -1.486 9.332 3.916 1.00 88.56 69 ALA A CA 1
ATOM 555 C C . ALA A 1 69 ? -2.971 9.187 3.585 1.00 88.56 69 ALA A C 1
ATOM 557 O O . ALA A 1 69 ? -3.434 9.803 2.634 1.00 88.56 69 ALA A O 1
ATOM 558 N N . LYS A 1 70 ? -3.706 8.413 4.387 1.00 87.81 70 LYS A N 1
ATOM 559 C CA . LYS A 1 70 ? -5.124 8.095 4.174 1.00 87.81 70 LYS A CA 1
ATOM 560 C C . LYS A 1 70 ? -6.047 9.089 4.868 1.00 87.81 70 LYS A C 1
ATOM 562 O O . LYS A 1 70 ? -6.987 9.601 4.273 1.00 87.81 70 LYS A O 1
ATOM 567 N N . PHE A 1 71 ? -5.737 9.407 6.122 1.00 87.38 71 PHE A N 1
ATOM 568 C CA . PHE A 1 71 ? -6.577 10.197 7.016 1.00 87.38 71 PHE A CA 1
ATOM 569 C C . PHE A 1 71 ? -5.777 11.362 7.613 1.00 87.38 71 PHE A C 1
ATOM 571 O O . PHE A 1 71 ? -5.353 11.320 8.772 1.00 87.38 71 PHE A O 1
ATOM 578 N N . PRO A 1 72 ? -5.580 12.457 6.860 1.00 86.69 72 PRO A N 1
ATOM 579 C CA . PRO A 1 72 ? -4.733 13.571 7.286 1.00 86.69 72 PRO A CA 1
ATOM 580 C C . PRO A 1 72 ? -5.239 14.310 8.538 1.00 86.69 72 PRO A C 1
ATOM 582 O O . PRO A 1 72 ? -4.481 15.047 9.179 1.00 86.69 72 PRO A O 1
ATOM 585 N N . THR A 1 73 ? -6.514 14.128 8.887 1.00 83.81 73 THR A N 1
ATOM 586 C CA . THR A 1 73 ? -7.168 14.699 10.074 1.00 83.81 73 THR A CA 1
ATOM 587 C C . THR A 1 73 ? -7.334 13.698 11.217 1.00 83.81 73 THR A C 1
ATOM 589 O O . THR A 1 73 ? -7.956 14.043 12.219 1.00 83.81 73 THR A O 1
ATOM 592 N N . ALA A 1 74 ? -6.822 12.472 11.080 1.00 86.44 74 ALA A N 1
ATOM 593 C CA . ALA A 1 74 ? -6.965 11.438 12.094 1.00 86.44 74 ALA A CA 1
ATOM 594 C C . ALA A 1 74 ? -6.346 11.844 13.436 1.00 86.44 74 ALA A C 1
ATOM 596 O O . ALA A 1 74 ? -5.295 12.495 13.497 1.00 86.44 74 ALA A O 1
ATOM 597 N N . ARG A 1 75 ? -6.988 11.408 14.523 1.00 89.50 75 ARG A N 1
ATOM 598 C CA . ARG A 1 75 ? -6.447 11.553 15.873 1.00 89.50 75 ARG A CA 1
ATOM 599 C C . ARG A 1 75 ? -5.489 10.418 16.164 1.00 89.50 75 ARG A C 1
ATOM 601 O O . ARG A 1 75 ? -5.815 9.250 15.971 1.00 89.50 75 ARG A O 1
ATOM 608 N N . ILE A 1 76 ? -4.323 10.778 16.677 1.00 91.94 76 ILE A N 1
ATOM 609 C CA . ILE A 1 76 ? -3.290 9.840 17.092 1.00 91.94 76 ILE A CA 1
ATOM 610 C C . ILE A 1 76 ? -3.099 9.965 18.599 1.00 91.94 76 ILE A C 1
ATOM 612 O O . ILE A 1 76 ? -2.884 11.061 19.124 1.00 91.94 76 ILE A O 1
ATOM 616 N N . VAL A 1 77 ? -3.147 8.837 19.296 1.00 93.44 77 VAL A N 1
ATOM 617 C CA . VAL A 1 77 ? -2.731 8.731 20.694 1.00 93.44 77 VAL A CA 1
ATOM 618 C C . VAL A 1 77 ? -1.446 7.919 20.767 1.00 93.44 77 VAL A C 1
ATOM 620 O O . VAL A 1 77 ? -1.325 6.866 20.145 1.00 93.44 77 VAL A O 1
ATOM 623 N N . LEU A 1 78 ? -0.463 8.423 21.507 1.00 93.62 78 LEU A N 1
ATOM 624 C CA . LEU A 1 78 ? 0.804 7.733 21.728 1.00 93.62 78 LEU A CA 1
ATOM 625 C C . LEU A 1 78 ? 0.721 6.965 23.045 1.00 93.62 78 LEU A C 1
ATOM 627 O O . LEU A 1 78 ? 0.371 7.542 24.077 1.00 93.62 78 LEU A O 1
ATOM 631 N N . VAL A 1 79 ? 1.046 5.673 23.013 1.00 93.00 79 VAL A N 1
ATOM 632 C CA . VAL A 1 79 ? 1.007 4.801 24.191 1.00 93.00 79 VAL A CA 1
ATOM 633 C C . VAL A 1 79 ? 2.354 4.109 24.360 1.00 93.00 79 VAL A C 1
ATOM 635 O O . VAL A 1 79 ? 2.691 3.153 23.666 1.00 93.00 79 VAL A O 1
ATOM 638 N N . ALA A 1 80 ? 3.136 4.599 25.309 1.00 92.25 80 ALA A N 1
ATOM 639 C CA . ALA A 1 80 ? 4.400 4.020 25.714 1.00 92.25 80 ALA A CA 1
ATOM 640 C C . ALA A 1 80 ? 4.147 2.856 26.686 1.00 92.25 80 ALA A C 1
ATOM 642 O O . ALA A 1 80 ? 3.551 3.015 27.752 1.00 92.25 80 ALA A O 1
ATOM 643 N N . THR A 1 81 ? 4.597 1.664 26.323 1.00 90.50 81 THR A N 1
ATOM 644 C CA . THR A 1 81 ? 4.448 0.436 27.118 1.00 90.50 81 THR A CA 1
ATOM 645 C C . THR A 1 81 ? 5.742 0.089 27.835 1.00 90.50 81 THR A C 1
ATOM 647 O O . THR A 1 81 ? 6.787 0.651 27.520 1.00 90.50 81 THR A O 1
ATOM 650 N N . HIS A 1 82 ? 5.691 -0.881 28.752 1.00 88.44 82 HIS A N 1
ATOM 651 C CA . HIS A 1 82 ? 6.855 -1.369 29.503 1.00 88.44 82 HIS A CA 1
ATOM 652 C C . HIS A 1 82 ? 7.475 -0.314 30.434 1.00 88.44 82 HIS A C 1
ATOM 654 O O . HIS A 1 82 ? 8.669 -0.347 30.726 1.00 88.44 82 HIS A O 1
ATOM 660 N N . LEU A 1 83 ? 6.651 0.595 30.969 1.00 87.56 83 LEU A N 1
ATOM 661 C CA . LEU A 1 83 ? 7.068 1.565 31.989 1.00 87.56 83 LEU A CA 1
ATOM 662 C C . LEU A 1 83 ? 7.788 0.895 33.173 1.00 87.56 83 LEU A C 1
ATOM 664 O O . LEU A 1 83 ? 8.749 1.432 33.716 1.00 87.56 83 LEU A O 1
ATOM 668 N N . ASP A 1 84 ? 7.363 -0.320 33.516 1.00 85.94 84 ASP A N 1
ATOM 669 C CA . ASP A 1 84 ? 7.896 -1.124 34.616 1.00 85.94 84 ASP A CA 1
ATOM 670 C C . ASP A 1 84 ? 9.335 -1.626 34.421 1.00 85.94 84 ASP A C 1
ATOM 672 O O . ASP A 1 84 ? 9.936 -2.121 35.380 1.00 85.94 84 ASP A O 1
ATOM 676 N N . GLU A 1 85 ? 9.869 -1.545 33.200 1.00 85.88 85 GLU A N 1
ATOM 677 C CA . GLU A 1 85 ? 11.244 -1.926 32.855 1.00 85.88 85 GLU A CA 1
ATOM 678 C C . GLU A 1 85 ? 12.214 -0.736 32.906 1.00 85.88 85 GLU A C 1
ATOM 680 O O . GLU A 1 85 ? 13.431 -0.930 32.866 1.00 85.88 85 GLU A O 1
ATOM 685 N N . LEU A 1 86 ? 11.712 0.501 33.014 1.00 81.88 86 LEU A N 1
ATOM 686 C CA . LEU A 1 86 ? 12.582 1.662 33.178 1.00 81.88 86 LEU A CA 1
ATOM 687 C C . LEU A 1 86 ? 13.288 1.622 34.532 1.00 81.88 86 LEU A C 1
ATOM 689 O O . LEU A 1 86 ? 12.669 1.378 35.570 1.00 81.88 86 LEU A O 1
ATOM 693 N N . ARG A 1 87 ? 14.584 1.957 34.525 1.00 78.25 87 ARG A N 1
ATOM 694 C CA . ARG A 1 87 ? 15.388 2.115 35.749 1.00 78.25 87 ARG A CA 1
ATOM 695 C C . ARG A 1 87 ? 14.876 3.255 36.631 1.00 78.25 87 ARG A C 1
ATOM 697 O O . ARG A 1 87 ? 14.931 3.159 37.851 1.00 78.25 87 ARG A O 1
ATOM 704 N N . VAL A 1 88 ? 14.393 4.333 36.010 1.00 78.25 88 VAL A N 1
ATOM 705 C CA . VAL A 1 88 ? 13.836 5.507 36.691 1.00 78.25 88 VAL A CA 1
ATOM 706 C C . VAL A 1 88 ? 12.384 5.670 36.260 1.00 78.25 88 VAL A C 1
ATOM 708 O O . VAL A 1 88 ? 12.109 6.032 35.121 1.00 78.25 88 VAL A O 1
ATOM 711 N N . GLN A 1 89 ? 11.464 5.413 37.188 1.00 80.62 89 GLN A N 1
ATOM 712 C CA . GLN A 1 89 ? 10.010 5.463 36.966 1.00 80.62 89 GLN A CA 1
ATOM 713 C C . GLN A 1 89 ? 9.366 6.707 37.596 1.00 80.62 89 GLN A C 1
ATOM 715 O O . GLN A 1 89 ? 8.146 6.807 37.691 1.00 80.62 89 GLN A O 1
ATOM 720 N N . ALA A 1 90 ? 10.183 7.663 38.055 1.00 83.31 90 ALA A N 1
ATOM 721 C CA . ALA A 1 90 ? 9.686 8.917 38.603 1.00 83.31 90 ALA A CA 1
ATOM 722 C C . ALA A 1 90 ? 8.860 9.658 37.542 1.00 83.31 90 ALA A C 1
ATOM 724 O O . ALA A 1 90 ? 9.329 9.856 36.420 1.00 83.31 90 ALA A O 1
ATOM 725 N N . GLN A 1 91 ? 7.656 10.100 37.913 1.00 85.06 91 GLN A N 1
ATOM 726 C CA . GLN A 1 91 ? 6.687 10.707 36.996 1.00 85.06 91 GLN A CA 1
ATOM 727 C C . GLN A 1 91 ? 7.302 11.818 36.130 1.00 85.06 91 GLN A C 1
ATOM 729 O O . GLN A 1 91 ? 7.167 11.783 34.914 1.00 85.06 91 GLN A O 1
ATOM 734 N N . HIS A 1 92 ? 8.059 12.743 36.729 1.00 85.50 92 HIS A N 1
ATOM 735 C CA . HIS A 1 92 ? 8.725 13.831 36.000 1.00 85.50 92 HIS A CA 1
ATOM 736 C C . HIS A 1 92 ? 9.718 13.329 34.934 1.00 85.50 92 HIS A C 1
ATOM 738 O O . HIS A 1 92 ? 9.818 13.897 33.849 1.00 85.50 92 HIS A O 1
ATOM 744 N N . SER A 1 93 ? 10.465 12.259 35.222 1.00 84.88 93 SER A N 1
ATOM 745 C CA . SER A 1 93 ? 11.411 11.669 34.267 1.00 84.88 93 SER A CA 1
ATOM 746 C C . SER A 1 93 ? 10.684 11.035 33.082 1.00 84.88 93 SER A C 1
ATOM 748 O O . SER A 1 93 ? 11.103 11.208 31.941 1.00 84.88 93 SER A O 1
ATOM 750 N N . VAL A 1 94 ? 9.575 10.345 33.347 1.00 87.38 94 VAL A N 1
ATOM 751 C CA . VAL A 1 94 ? 8.735 9.719 32.318 1.00 87.38 94 VAL A CA 1
ATOM 752 C C . VAL A 1 94 ? 8.056 10.791 31.462 1.00 87.38 94 VAL A C 1
ATOM 754 O O . VAL A 1 94 ? 8.149 10.738 30.239 1.00 87.38 94 VAL A O 1
ATOM 757 N N . GLU A 1 95 ? 7.466 11.819 32.081 1.00 88.94 95 GLU A N 1
ATOM 758 C CA . GLU A 1 95 ? 6.866 12.971 31.390 1.00 88.94 95 GLU A CA 1
ATOM 759 C C . GLU A 1 95 ? 7.871 13.662 30.451 1.00 88.94 95 GLU A C 1
ATOM 761 O O . GLU A 1 95 ? 7.520 14.021 29.324 1.00 88.94 95 GLU A O 1
ATOM 766 N N . ALA A 1 96 ? 9.136 13.798 30.865 1.00 86.62 96 ALA A N 1
ATOM 767 C CA . ALA A 1 96 ? 10.189 14.371 30.029 1.00 86.62 96 ALA A CA 1
ATOM 768 C C . ALA A 1 96 ? 10.499 13.514 28.786 1.00 86.62 96 ALA A C 1
ATOM 770 O O . ALA A 1 96 ? 10.661 14.062 27.692 1.00 86.62 96 ALA A O 1
ATOM 771 N N . ILE A 1 97 ? 10.548 12.182 28.929 1.00 87.88 97 ILE A N 1
ATOM 772 C CA . ILE A 1 97 ? 10.733 11.249 27.803 1.00 87.88 97 ILE A CA 1
ATOM 773 C C . ILE A 1 97 ? 9.562 11.373 26.827 1.00 87.88 97 ILE A C 1
ATOM 775 O O . ILE A 1 97 ? 9.775 11.606 25.636 1.00 87.88 97 ILE A O 1
ATOM 779 N N . LEU A 1 98 ? 8.332 11.276 27.337 1.00 90.06 98 LEU A N 1
ATOM 780 C CA . LEU A 1 98 ? 7.114 11.380 26.539 1.00 90.06 98 LEU A CA 1
ATOM 781 C C . LEU A 1 98 ? 7.071 12.709 25.766 1.00 90.06 98 LEU A C 1
ATOM 783 O O . LEU A 1 98 ? 6.899 12.706 24.549 1.00 90.06 98 LEU A O 1
ATOM 787 N N . THR A 1 99 ? 7.334 13.835 26.434 1.00 89.38 99 THR A N 1
ATOM 788 C CA . THR A 1 99 ? 7.358 15.170 25.808 1.00 89.38 99 THR A CA 1
ATOM 789 C C . THR A 1 99 ? 8.403 15.264 24.692 1.00 89.38 99 THR A C 1
ATOM 791 O O . THR A 1 99 ? 8.156 15.862 23.642 1.00 89.38 99 THR A O 1
ATOM 794 N N . LYS A 1 100 ? 9.582 14.657 24.886 1.00 88.25 100 LYS A N 1
ATOM 795 C CA . LYS A 1 100 ? 10.650 14.635 23.878 1.00 88.25 100 LYS A CA 1
ATOM 796 C C . LYS A 1 100 ? 10.242 13.840 22.637 1.00 88.25 100 LYS A C 1
ATOM 798 O O . LYS A 1 100 ? 10.447 14.328 21.524 1.00 88.25 100 LYS A O 1
ATOM 803 N N . VAL A 1 101 ? 9.641 12.663 22.825 1.00 89.38 101 VAL A N 1
ATOM 804 C CA . VAL A 1 101 ? 9.122 11.827 21.729 1.00 89.38 101 VAL A CA 1
ATOM 805 C C . VAL A 1 101 ? 8.007 12.556 20.989 1.00 89.38 101 VAL A C 1
ATOM 807 O O . VAL A 1 101 ? 8.072 12.689 19.770 1.00 89.38 101 VAL A O 1
ATOM 810 N N . GLU A 1 102 ? 7.042 13.129 21.708 1.00 90.56 102 GLU A N 1
ATOM 811 C CA . GLU A 1 102 ? 5.948 13.890 21.104 1.00 90.56 102 GLU A CA 1
ATOM 812 C C . GLU A 1 102 ? 6.459 15.050 20.249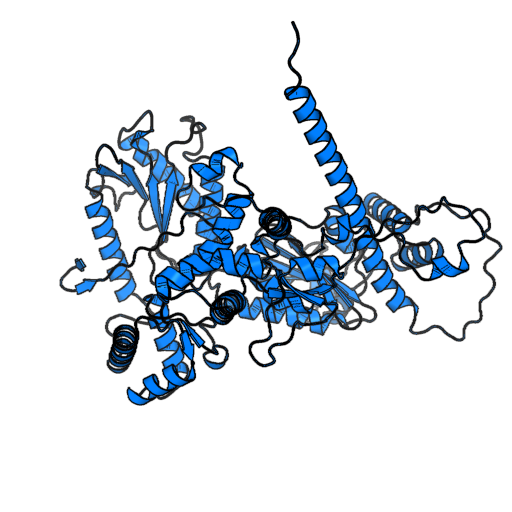 1.00 90.56 102 GLU A C 1
ATOM 814 O O . GLU A 1 102 ? 6.026 15.212 19.110 1.00 90.56 102 GLU A O 1
ATOM 819 N N . LYS A 1 103 ? 7.423 15.831 20.753 1.00 89.06 103 LYS A N 1
ATOM 820 C CA . LYS A 1 103 ? 8.032 16.935 19.999 1.00 89.06 103 LYS A CA 1
ATOM 821 C C . LYS A 1 103 ? 8.683 16.449 18.702 1.00 89.06 103 LYS A C 1
ATOM 823 O O . LYS A 1 103 ? 8.554 17.106 17.669 1.00 89.06 103 LYS A O 1
ATOM 828 N N . LYS A 1 104 ? 9.374 15.308 18.749 1.00 89.06 104 LYS A N 1
ATOM 829 C CA . LYS A 1 104 ? 10.038 14.705 17.587 1.00 89.06 104 LYS A CA 1
ATOM 830 C C . LYS A 1 104 ? 9.018 14.262 16.535 1.00 89.06 104 LYS A C 1
ATOM 832 O O . LYS A 1 104 ? 9.141 14.617 15.365 1.00 89.06 104 LYS A O 1
ATOM 837 N N . LEU A 1 105 ? 7.968 13.568 16.972 1.00 90.06 105 LEU A N 1
ATOM 838 C CA . LEU A 1 105 ? 6.887 13.110 16.102 1.00 90.06 105 LEU A CA 1
ATOM 839 C C . LEU A 1 105 ? 6.094 14.281 15.511 1.00 90.06 105 LEU A C 1
ATOM 841 O O . LEU A 1 105 ? 5.819 14.274 14.317 1.00 90.06 105 LEU A O 1
ATOM 845 N N . ARG A 1 106 ? 5.803 15.330 16.292 1.00 89.69 106 ARG A N 1
ATOM 846 C CA . ARG A 1 106 ? 5.180 16.563 15.779 1.00 89.69 106 ARG A CA 1
ATOM 847 C C . ARG A 1 106 ? 6.035 17.212 14.692 1.00 89.69 106 ARG A C 1
ATOM 849 O O . ARG A 1 106 ? 5.514 17.503 13.626 1.00 89.69 106 ARG A O 1
ATOM 856 N N . SER A 1 107 ? 7.350 17.322 14.898 1.00 89.31 107 SER A N 1
ATOM 857 C CA . SER A 1 107 ? 8.263 17.845 13.871 1.00 89.31 107 SER A CA 1
ATOM 858 C C . SER A 1 107 ? 8.250 17.012 12.583 1.00 89.31 107 SER A C 1
ATOM 860 O O . SER A 1 107 ? 8.318 17.575 11.491 1.00 89.31 107 SER A O 1
ATOM 862 N N . PHE A 1 108 ? 8.148 15.684 12.689 1.00 89.25 108 PHE A N 1
ATOM 863 C CA . PHE A 1 108 ? 7.976 14.816 11.525 1.00 89.25 108 PHE A CA 1
ATOM 864 C C . PHE A 1 108 ? 6.634 15.060 10.822 1.00 89.25 108 PHE A C 1
ATOM 866 O O . PHE A 1 108 ? 6.600 15.190 9.599 1.00 89.25 108 PHE A O 1
ATOM 873 N N . MET A 1 109 ? 5.544 15.174 11.586 1.00 88.44 109 MET A N 1
ATOM 874 C CA . MET A 1 109 ? 4.208 15.464 11.059 1.00 88.44 109 MET A CA 1
ATOM 875 C C . MET A 1 109 ? 4.146 16.823 10.358 1.00 88.44 109 MET A C 1
ATOM 877 O O . MET A 1 109 ? 3.525 16.932 9.302 1.00 88.44 109 MET A O 1
ATOM 881 N N . ASP A 1 110 ? 4.817 17.838 10.900 1.00 86.88 110 ASP A N 1
ATOM 882 C CA . ASP A 1 110 ? 4.911 19.166 10.293 1.00 86.88 110 ASP A CA 1
ATOM 883 C C . ASP A 1 110 ? 5.659 19.106 8.955 1.00 86.88 110 ASP A C 1
ATOM 885 O O . ASP A 1 110 ? 5.239 19.737 7.990 1.00 86.88 110 ASP A O 1
ATOM 889 N N . ARG A 1 111 ? 6.712 18.282 8.857 1.00 86.75 111 ARG A N 1
ATOM 890 C CA . ARG A 1 111 ? 7.480 18.090 7.616 1.00 86.75 111 ARG A CA 1
ATOM 891 C C . ARG A 1 111 ? 6.662 17.440 6.498 1.00 86.75 111 ARG A C 1
ATOM 893 O O . ARG A 1 111 ? 6.814 17.821 5.343 1.00 86.75 111 ARG A O 1
ATOM 900 N N . ILE A 1 112 ? 5.836 16.445 6.822 1.00 86.31 112 ILE A N 1
ATOM 901 C CA . ILE A 1 112 ? 5.013 15.737 5.823 1.00 86.31 112 ILE A CA 1
ATOM 902 C C . ILE A 1 112 ? 3.717 16.489 5.482 1.00 86.31 112 ILE A C 1
ATOM 904 O O . ILE A 1 112 ? 3.052 16.148 4.503 1.00 86.31 112 ILE A O 1
ATOM 908 N N . THR A 1 113 ? 3.353 17.512 6.266 1.00 84.44 113 THR A N 1
ATOM 909 C CA . THR A 1 113 ? 2.130 18.297 6.064 1.00 84.44 113 THR A CA 1
ATOM 910 C C . THR A 1 113 ? 2.387 19.488 5.141 1.00 84.44 113 THR A C 1
ATOM 912 O O . THR A 1 113 ? 3.232 20.325 5.447 1.00 84.44 113 THR A O 1
ATOM 915 N N . PRO A 1 114 ? 1.630 19.638 4.043 1.00 73.94 114 PRO A N 1
ATOM 916 C CA . PRO A 1 114 ? 1.720 20.814 3.186 1.00 73.94 114 PRO A CA 1
ATOM 917 C C . PRO A 1 114 ? 1.352 22.105 3.935 1.00 73.94 114 PRO A C 1
ATOM 919 O O . PRO A 1 114 ? 0.360 22.132 4.665 1.00 73.94 114 PRO A O 1
ATOM 922 N N . GLU A 1 115 ? 2.062 23.204 3.660 1.00 65.69 115 GLU A N 1
ATOM 923 C CA . GLU A 1 115 ? 1.884 24.514 4.323 1.00 65.69 115 GLU A CA 1
ATOM 924 C C . GLU A 1 115 ? 0.431 25.031 4.332 1.00 65.69 115 GLU A C 1
ATOM 926 O O . GLU A 1 115 ? -0.012 25.666 5.292 1.00 65.69 115 GLU A O 1
ATOM 931 N N . ALA A 1 116 ? -0.342 24.735 3.281 1.00 59.22 116 ALA A N 1
ATOM 932 C CA . ALA A 1 116 ? -1.750 25.122 3.175 1.00 59.22 116 ALA A CA 1
ATOM 933 C C . ALA A 1 116 ? -2.654 24.420 4.211 1.00 59.22 116 ALA A C 1
ATOM 935 O O . ALA A 1 116 ? -3.643 25.000 4.656 1.00 59.22 116 ALA A O 1
ATOM 936 N N . GLN A 1 117 ? -2.310 23.194 4.623 1.00 59.50 117 GLN A N 1
ATOM 937 C CA . GLN A 1 117 ? -3.070 22.402 5.598 1.00 59.50 117 GLN A CA 1
ATOM 938 C C . GLN A 1 117 ? -2.648 22.689 7.046 1.00 59.50 117 GLN A C 1
ATOM 940 O O . GLN A 1 117 ? -3.453 22.518 7.963 1.00 59.50 117 GLN A O 1
ATOM 945 N N . THR A 1 118 ? -1.430 23.191 7.269 1.00 58.22 118 THR A N 1
ATOM 946 C CA . THR A 1 118 ? -0.902 23.531 8.602 1.00 58.22 118 THR A CA 1
ATOM 947 C C . THR A 1 118 ? -1.759 24.578 9.324 1.00 58.22 118 THR A C 1
ATOM 949 O O . THR A 1 118 ? -1.874 24.553 10.545 1.00 58.22 118 THR A O 1
ATOM 952 N N . ARG A 1 119 ? -2.429 25.474 8.582 1.00 54.22 119 ARG A N 1
ATOM 953 C CA . ARG A 1 119 ? -3.305 26.519 9.149 1.00 54.22 119 ARG A CA 1
ATOM 954 C C . ARG A 1 119 ? -4.675 26.012 9.618 1.00 54.22 119 ARG A C 1
ATOM 956 O O . ARG A 1 119 ? -5.371 26.744 10.313 1.00 54.22 119 ARG A O 1
ATOM 963 N N . GLN A 1 120 ? -5.073 24.799 9.230 1.00 50.62 120 GLN A N 1
ATOM 964 C CA . GLN A 1 120 ? -6.406 24.243 9.500 1.00 50.62 120 GLN A CA 1
ATOM 965 C C . GLN A 1 120 ? -6.389 22.928 10.287 1.00 50.62 120 GLN A C 1
ATOM 967 O O . GLN A 1 120 ? -7.462 22.439 10.626 1.00 50.62 120 GLN A O 1
ATOM 972 N N . ALA A 1 121 ? -5.225 22.341 10.578 1.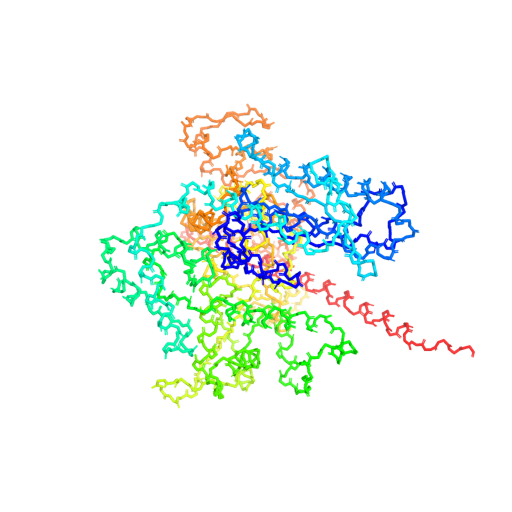00 52.31 121 ALA A N 1
ATOM 973 C CA . ALA A 1 121 ? -5.143 21.062 11.278 1.00 52.31 121 ALA A CA 1
ATOM 974 C C . ALA A 1 121 ? -5.186 21.264 12.809 1.00 52.31 121 ALA A C 1
ATOM 976 O O . ALA A 1 121 ? -4.172 21.654 13.395 1.00 52.31 121 ALA A O 1
ATOM 977 N N . PRO A 1 122 ? -6.316 21.005 13.500 1.00 51.12 122 PRO A N 1
ATOM 978 C CA . PRO A 1 122 ? -6.303 20.924 14.954 1.00 51.12 122 PRO A CA 1
ATOM 979 C C . PRO A 1 122 ? -5.384 19.770 15.378 1.00 51.12 122 PRO A C 1
ATOM 981 O O . PRO A 1 122 ? -5.386 18.712 14.756 1.00 51.12 122 PRO A O 1
ATOM 984 N N . ASN A 1 123 ? -4.576 20.004 16.417 1.00 55.81 123 ASN A N 1
ATOM 985 C CA . ASN A 1 123 ? -3.639 19.061 17.046 1.00 55.81 123 ASN A CA 1
ATOM 986 C C . ASN A 1 123 ? -3.927 17.570 16.764 1.00 55.81 123 ASN A C 1
ATOM 988 O O . ASN A 1 123 ? -4.869 17.001 17.318 1.00 55.81 123 ASN A O 1
ATOM 992 N N . ARG A 1 124 ? -3.075 16.945 15.938 1.00 78.25 124 ARG A N 1
ATOM 993 C CA . ARG A 1 124 ? -3.220 15.542 15.511 1.00 78.25 124 ARG A CA 1
ATOM 994 C C . ARG A 1 124 ? -2.865 14.529 16.595 1.00 78.25 124 ARG A C 1
ATOM 996 O O . ARG A 1 124 ? -3.509 13.492 16.687 1.00 78.25 124 ARG A O 1
ATOM 1003 N N . ILE A 1 125 ? -1.870 14.836 17.428 1.00 88.88 125 ILE A N 1
ATOM 1004 C CA . ILE A 1 125 ? -1.587 14.042 18.627 1.00 88.88 125 ILE A CA 1
ATOM 1005 C C . ILE A 1 125 ? -2.484 14.561 19.748 1.00 88.88 125 ILE A C 1
ATOM 1007 O O . ILE A 1 125 ? -2.304 15.697 20.207 1.00 88.88 125 ILE A O 1
ATOM 1011 N N . VAL A 1 126 ? -3.460 13.740 20.140 1.00 89.88 126 VAL A N 1
ATOM 1012 C CA . VAL A 1 126 ? -4.472 14.071 21.157 1.00 89.88 126 VAL A CA 1
ATOM 1013 C C . VAL A 1 126 ? -4.029 13.712 22.567 1.00 89.88 126 VAL A C 1
ATOM 1015 O O . VAL A 1 126 ? -4.517 14.309 23.516 1.00 89.88 126 VAL A O 1
ATOM 1018 N N . GLY A 1 127 ? -3.068 12.805 22.720 1.00 91.12 127 GLY A N 1
ATOM 1019 C CA . GLY A 1 127 ? -2.496 12.471 24.018 1.00 91.12 127 GLY A CA 1
ATOM 1020 C C . GLY A 1 127 ? -1.254 11.599 23.900 1.00 91.12 127 GLY A C 1
ATOM 1021 O O . GLY A 1 127 ? -1.024 10.957 22.872 1.00 91.12 127 GLY A O 1
ATOM 1022 N N . ASN A 1 128 ? -0.458 11.596 24.964 1.00 93.31 128 ASN A N 1
ATOM 1023 C CA . ASN A 1 128 ? 0.759 10.811 25.073 1.00 93.31 128 ASN A CA 1
ATOM 1024 C C . ASN A 1 128 ? 0.877 10.236 26.484 1.00 93.31 128 ASN A C 1
ATOM 1026 O O . ASN A 1 128 ? 0.990 10.981 27.461 1.00 93.31 128 ASN A O 1
ATOM 1030 N N . PHE A 1 129 ? 0.809 8.914 26.579 1.00 94.44 129 PHE A N 1
ATOM 1031 C CA . PHE A 1 129 ? 0.647 8.192 27.832 1.00 94.44 129 PHE A CA 1
ATOM 1032 C C . PHE A 1 129 ? 1.712 7.112 27.970 1.00 94.44 129 PHE A C 1
ATOM 1034 O O . PHE A 1 129 ? 2.032 6.441 26.997 1.00 94.44 129 PHE A O 1
ATOM 1041 N N . ALA A 1 130 ? 2.213 6.887 29.179 1.00 92.62 130 ALA A N 1
ATOM 1042 C CA . ALA A 1 130 ? 2.948 5.685 29.545 1.00 92.62 130 ALA A CA 1
ATOM 1043 C C . ALA A 1 130 ? 2.078 4.800 30.437 1.00 92.62 130 ALA A C 1
ATOM 1045 O O . ALA A 1 130 ? 1.429 5.298 31.357 1.00 92.62 130 ALA A O 1
ATOM 1046 N N . VAL A 1 131 ? 2.084 3.494 30.182 1.00 92.06 131 VAL A N 1
ATOM 1047 C CA . VAL A 1 131 ? 1.282 2.513 30.922 1.00 92.06 131 VAL A CA 1
ATOM 1048 C C . VAL A 1 131 ? 2.171 1.498 31.637 1.00 92.06 131 VAL A C 1
ATOM 1050 O O . VAL A 1 131 ? 3.171 1.022 31.093 1.00 92.06 131 VAL A O 1
ATOM 1053 N N . SER A 1 132 ? 1.787 1.154 32.865 1.00 87.50 132 SER A N 1
ATOM 1054 C CA . SER A 1 132 ? 2.443 0.139 33.696 1.00 87.50 132 SER A CA 1
ATOM 1055 C C . SER A 1 132 ? 1.476 -1.009 33.978 1.00 87.50 132 SER A C 1
ATOM 1057 O O . SER A 1 132 ? 0.328 -0.789 34.365 1.00 87.50 132 SER A O 1
ATOM 1059 N N . CYS A 1 133 ? 1.940 -2.247 33.813 1.00 85.19 133 CYS A N 1
ATOM 1060 C CA . CYS A 1 133 ? 1.168 -3.436 34.157 1.00 85.19 133 CYS A CA 1
ATOM 1061 C C . CYS A 1 133 ? 1.260 -3.764 35.655 1.00 85.19 133 CYS A C 1
ATOM 1063 O O . CYS A 1 133 ? 0.312 -4.329 36.205 1.00 85.19 133 CYS A O 1
ATOM 1065 N N . LYS A 1 134 ? 2.352 -3.372 36.336 1.00 86.12 134 LYS A N 1
ATOM 1066 C CA . LYS A 1 134 ? 2.521 -3.595 37.785 1.00 86.12 134 LYS A CA 1
ATOM 1067 C C . LYS A 1 134 ? 1.663 -2.651 38.617 1.00 86.12 134 LYS A C 1
ATOM 1069 O O . LYS A 1 134 ? 0.966 -3.097 39.522 1.00 86.12 134 LYS A O 1
ATOM 1074 N N . SER A 1 135 ? 1.710 -1.356 38.312 1.00 83.75 135 SER A N 1
ATOM 1075 C CA . SER A 1 135 ? 0.928 -0.345 39.031 1.00 83.75 135 SER A CA 1
ATOM 1076 C C . SER A 1 135 ? -0.500 -0.220 38.496 1.00 83.75 135 SER A C 1
ATOM 1078 O O . SER A 1 135 ? -1.382 0.209 39.232 1.00 83.75 135 SER A O 1
ATOM 1080 N N . ARG A 1 136 ? -0.743 -0.618 37.234 1.00 85.25 136 ARG A N 1
ATOM 1081 C CA . ARG A 1 136 ? -2.006 -0.390 36.498 1.00 85.25 136 ARG A CA 1
ATOM 1082 C C . ARG A 1 136 ? -2.389 1.090 36.391 1.00 85.25 136 ARG A C 1
ATOM 1084 O O . ARG A 1 136 ? -3.553 1.413 36.141 1.00 85.25 136 ARG A O 1
ATOM 1091 N N . LEU A 1 137 ? -1.406 1.969 36.578 1.00 87.94 137 LEU A N 1
ATOM 1092 C CA . L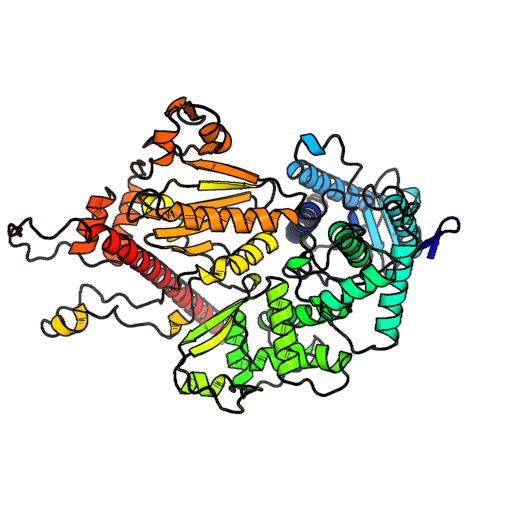EU A 1 137 ? -1.544 3.412 36.470 1.00 87.94 137 LEU A CA 1
ATOM 1093 C C . LEU A 1 137 ? -0.972 3.912 35.147 1.00 87.94 137 LEU A C 1
ATOM 1095 O O . LEU A 1 137 ? -0.129 3.260 34.518 1.00 87.94 137 LEU A O 1
ATOM 1099 N N . ILE A 1 138 ? -1.430 5.097 34.756 1.00 92.50 138 ILE A N 1
ATOM 1100 C CA . ILE A 1 138 ? -0.940 5.818 33.586 1.00 92.50 138 ILE A CA 1
ATOM 1101 C C . ILE A 1 138 ? -0.139 7.051 34.007 1.00 92.50 138 ILE A C 1
ATOM 1103 O O . ILE A 1 138 ? -0.443 7.700 35.007 1.00 92.50 138 ILE A O 1
ATOM 1107 N N . VAL A 1 139 ? 0.872 7.405 33.221 1.00 90.38 139 VAL A N 1
ATOM 1108 C CA . VAL A 1 139 ? 1.550 8.705 33.290 1.00 90.38 139 VAL A CA 1
ATOM 1109 C C . VAL A 1 139 ? 1.253 9.441 31.994 1.00 90.38 139 VAL A C 1
ATOM 1111 O O . VAL A 1 139 ? 1.550 8.923 30.924 1.00 90.38 139 VAL A O 1
ATOM 1114 N N . ALA A 1 140 ? 0.659 10.624 32.070 1.00 91.38 140 ALA A N 1
ATOM 1115 C CA . ALA A 1 140 ? 0.310 11.439 30.915 1.00 91.38 140 ALA A CA 1
ATOM 1116 C C . ALA A 1 140 ? 1.280 12.617 30.770 1.00 91.38 140 ALA A C 1
ATOM 1118 O O . ALA A 1 140 ? 1.624 13.275 31.752 1.00 91.38 140 ALA A O 1
ATOM 1119 N N . ALA A 1 141 ? 1.693 12.907 29.538 1.00 86.88 141 ALA A N 1
ATOM 1120 C CA . ALA A 1 141 ? 2.460 14.103 29.210 1.00 86.88 141 ALA A CA 1
ATOM 1121 C C . ALA A 1 141 ? 1.576 15.186 28.576 1.00 86.88 141 ALA A C 1
ATOM 1123 O O . ALA A 1 141 ? 0.569 14.890 27.934 1.00 86.88 141 ALA A O 1
ATOM 1124 N N . GLY A 1 142 ? 1.992 16.444 28.748 1.00 81.25 142 GLY A N 1
ATOM 1125 C CA . GLY A 1 142 ? 1.302 17.623 28.224 1.00 81.25 142 GLY A CA 1
ATOM 1126 C C . GLY A 1 142 ? 0.362 18.289 29.232 1.00 81.25 142 GLY A C 1
ATOM 1127 O O . GLY A 1 142 ? -0.275 17.637 30.059 1.00 81.25 142 GLY A O 1
ATOM 1128 N N . ASP A 1 143 ? 0.254 19.617 29.150 1.00 76.31 143 ASP A N 1
ATOM 1129 C CA . ASP A 1 143 ? -0.487 20.428 30.128 1.00 76.31 143 ASP A CA 1
ATOM 1130 C C . ASP A 1 143 ? -1.981 20.081 30.193 1.00 76.31 143 ASP A C 1
ATOM 1132 O O . ASP A 1 143 ? -2.592 20.156 31.257 1.00 76.31 143 ASP A O 1
ATOM 1136 N N . ARG A 1 144 ? -2.574 19.664 29.065 1.00 80.62 144 ARG A N 1
ATOM 1137 C CA . ARG A 1 144 ? -4.003 19.324 28.990 1.00 80.62 144 ARG A CA 1
ATOM 1138 C C . ARG A 1 144 ? -4.314 17.976 29.636 1.00 80.62 144 ARG A C 1
ATOM 1140 O O . ARG A 1 144 ? -5.377 17.834 30.223 1.00 80.62 144 ARG A O 1
ATOM 1147 N N . GLN A 1 145 ? -3.403 17.008 29.555 1.00 86.56 145 GLN A N 1
ATOM 1148 C CA . GLN A 1 145 ? -3.617 15.627 29.999 1.00 86.56 145 GLN A CA 1
ATOM 1149 C C . GLN A 1 145 ? -2.956 15.323 31.347 1.00 86.56 145 GLN A C 1
ATOM 1151 O O . GLN A 1 145 ? -3.194 14.261 31.906 1.00 86.56 145 GLN A O 1
ATOM 1156 N N . ARG A 1 146 ? -2.173 16.248 31.918 1.00 83.06 146 ARG A N 1
ATOM 1157 C CA . ARG A 1 146 ? -1.454 16.047 33.189 1.00 83.06 146 ARG A CA 1
ATOM 1158 C C . ARG A 1 146 ? -2.349 15.623 34.359 1.00 83.06 146 ARG A C 1
ATOM 1160 O O . ARG A 1 146 ? -1.898 14.902 35.242 1.00 83.06 146 ARG A O 1
ATOM 1167 N N . HIS A 1 147 ? -3.617 16.036 34.358 1.00 87.94 147 HIS A N 1
ATOM 1168 C CA . HIS A 1 147 ? -4.609 15.634 35.362 1.00 87.94 147 HIS A CA 1
ATOM 1169 C C . HIS A 1 147 ? -4.966 14.132 35.313 1.00 87.94 147 HIS A C 1
ATOM 1171 O O . HIS A 1 147 ? -5.506 13.601 36.282 1.00 87.94 147 HIS A O 1
ATOM 1177 N N . LEU A 1 148 ? -4.651 13.448 34.207 1.00 89.44 148 LEU A N 1
ATOM 1178 C CA . LEU A 1 148 ? -4.835 12.007 34.021 1.00 89.44 148 LEU A CA 1
ATOM 1179 C C . LEU A 1 148 ? -3.656 11.187 34.573 1.00 89.44 148 LEU A C 1
ATOM 1181 O O . LEU A 1 148 ? -3.779 9.974 34.729 1.00 89.44 148 LEU A O 1
ATOM 1185 N N . SER A 1 149 ? -2.516 11.811 34.890 1.00 90.25 149 SER A N 1
ATOM 1186 C CA . SER A 1 149 ? -1.377 11.111 35.494 1.00 90.25 149 SER A CA 1
ATOM 1187 C C . SER A 1 149 ? -1.740 10.543 36.870 1.00 90.25 149 SER A C 1
ATOM 1189 O O . SER A 1 149 ? -2.319 11.230 37.707 1.00 90.25 149 SER A O 1
ATOM 1191 N N . GLY A 1 150 ? -1.380 9.283 37.114 1.00 88.25 150 GLY A N 1
ATOM 1192 C CA . GLY A 1 150 ? -1.723 8.547 38.333 1.00 88.25 150 GLY A CA 1
ATOM 1193 C C . GLY A 1 150 ? -3.121 7.921 38.323 1.00 88.25 150 GLY A C 1
ATOM 1194 O O . GLY A 1 150 ? -3.489 7.278 39.302 1.00 88.25 150 GLY A O 1
ATOM 1195 N N . GLN A 1 151 ? -3.890 8.076 37.240 1.00 92.00 151 GLN A N 1
ATOM 1196 C CA . GLN A 1 151 ? -5.192 7.427 37.068 1.00 92.00 151 GLN A CA 1
ATOM 1197 C C . GLN A 1 151 ? -5.055 6.003 36.513 1.00 92.00 151 GLN A C 1
ATOM 1199 O O . GLN A 1 151 ? -3.977 5.559 36.116 1.00 92.00 151 GLN A O 1
ATOM 1204 N N . THR A 1 152 ? -6.171 5.275 36.480 1.00 90.88 152 THR A N 1
ATOM 1205 C CA . THR A 1 152 ? -6.233 3.905 35.946 1.00 90.88 152 THR A CA 1
ATOM 1206 C C . THR A 1 152 ? -6.306 3.873 34.416 1.00 90.88 152 THR A C 1
ATOM 1208 O O . THR A 1 152 ? -6.711 4.841 33.775 1.00 90.88 152 THR A O 1
ATOM 1211 N N . ILE A 1 153 ? -6.005 2.717 33.818 1.00 86.19 153 ILE A N 1
ATOM 1212 C CA . ILE A 1 153 ? -6.173 2.484 32.369 1.00 86.19 153 ILE A CA 1
ATOM 1213 C C . ILE A 1 153 ? -7.633 2.691 31.917 1.00 86.19 153 ILE A C 1
ATOM 1215 O O . ILE A 1 153 ? -7.872 3.174 30.813 1.00 86.19 153 ILE A O 1
ATOM 1219 N N . SER A 1 154 ? -8.625 2.403 32.766 1.00 87.56 154 SER A N 1
ATOM 1220 C CA . SER A 1 154 ? -10.040 2.648 32.443 1.00 87.56 154 SER A CA 1
ATOM 1221 C C . SER A 1 154 ? -10.335 4.130 32.193 1.00 87.56 154 SER A C 1
ATOM 1223 O O . SER A 1 154 ? -11.154 4.460 31.340 1.00 87.56 154 SER A O 1
ATOM 1225 N N . THR A 1 155 ? -9.631 5.026 32.888 1.00 89.69 155 THR A N 1
ATOM 1226 C CA . THR A 1 155 ? -9.741 6.476 32.690 1.00 89.69 155 THR A CA 1
ATOM 1227 C C . THR A 1 155 ? -9.204 6.894 31.320 1.00 89.69 155 THR A C 1
ATOM 1229 O O . THR A 1 155 ? -9.782 7.767 30.680 1.00 89.69 155 THR A O 1
ATOM 1232 N N . LEU A 1 156 ? -8.149 6.235 30.825 1.00 89.25 156 LEU A N 1
ATOM 1233 C CA . LEU A 1 156 ? -7.659 6.447 29.460 1.00 89.25 156 LEU A CA 1
ATOM 1234 C C . LEU A 1 156 ? -8.717 6.044 28.422 1.00 89.25 156 LEU A C 1
ATOM 1236 O O . LEU A 1 156 ? -8.952 6.791 27.480 1.00 89.25 156 LEU A O 1
ATOM 1240 N N . LEU A 1 157 ? -9.391 4.903 28.604 1.00 88.56 157 LEU A N 1
ATOM 1241 C CA . LEU A 1 157 ? -10.477 4.488 27.704 1.00 88.56 157 LEU A CA 1
ATOM 1242 C C . LEU A 1 157 ? -11.640 5.487 27.712 1.00 88.56 157 LEU A C 1
ATOM 1244 O O . LEU A 1 157 ? -12.168 5.819 26.652 1.00 88.56 157 LEU A O 1
ATOM 1248 N N . GLN A 1 158 ? -12.009 6.005 28.884 1.00 88.94 158 GLN A N 1
ATOM 1249 C CA . GLN A 1 158 ? -13.044 7.032 28.997 1.00 88.94 158 GLN A CA 1
ATOM 1250 C C . GLN A 1 158 ? -12.647 8.318 28.258 1.00 88.94 158 GLN A C 1
ATOM 1252 O O . GLN A 1 158 ? -13.426 8.813 27.449 1.00 88.94 158 GLN A O 1
ATOM 1257 N N . TYR A 1 159 ? -11.408 8.782 28.434 1.00 90.75 159 TYR A N 1
ATOM 1258 C CA . TYR A 1 159 ? -10.865 9.927 27.701 1.00 90.75 159 TYR A CA 1
ATOM 1259 C C . TYR A 1 159 ? -10.903 9.729 26.175 1.00 90.75 159 TYR A C 1
ATOM 1261 O O . TYR A 1 159 ? -11.299 10.623 25.430 1.00 90.75 159 TYR A O 1
ATOM 1269 N N . LEU A 1 160 ? -10.536 8.540 25.685 1.00 90.69 160 LEU A N 1
ATOM 1270 C CA . LEU A 1 160 ? -10.630 8.221 24.256 1.00 90.69 160 LEU A CA 1
ATOM 1271 C C . LEU A 1 160 ? -12.086 8.179 23.767 1.00 90.69 160 LEU A C 1
ATOM 1273 O O . LEU A 1 160 ? -12.355 8.563 22.632 1.00 90.69 160 LEU A O 1
ATOM 1277 N N . THR A 1 161 ? -13.025 7.762 24.620 1.00 89.50 161 THR A N 1
ATOM 1278 C CA . THR A 1 161 ? -14.464 7.768 24.304 1.00 89.50 161 THR A CA 1
ATOM 1279 C C . THR A 1 161 ? -14.993 9.196 24.154 1.00 89.50 161 THR A C 1
ATOM 1281 O O . THR A 1 161 ? -15.766 9.469 23.239 1.00 89.50 161 THR A O 1
ATOM 1284 N N . GLU A 1 162 ? -14.551 10.118 25.014 1.00 89.38 162 GLU A N 1
ATOM 1285 C CA . GLU A 1 162 ? -14.882 11.546 24.919 1.00 89.38 162 GLU A CA 1
ATOM 1286 C C . GLU A 1 162 ? -14.363 12.148 23.606 1.00 89.38 162 GLU A C 1
ATOM 1288 O O . GLU A 1 162 ? -15.121 12.793 22.885 1.00 89.38 162 GLU A O 1
ATOM 1293 N N . ILE A 1 163 ? -13.115 11.845 23.225 1.00 89.25 163 ILE A N 1
ATOM 1294 C CA . ILE A 1 163 ? -12.557 12.276 21.931 1.00 89.25 163 ILE A CA 1
ATOM 1295 C C . ILE A 1 163 ? -13.365 11.709 20.757 1.00 89.25 163 ILE A C 1
ATOM 1297 O O . ILE A 1 163 ? -13.674 12.438 19.816 1.00 89.25 163 ILE A O 1
ATOM 1301 N N . ALA A 1 164 ? -13.708 10.418 20.800 1.00 88.00 164 ALA A N 1
ATOM 1302 C CA . ALA A 1 164 ? -14.464 9.770 19.731 1.00 88.00 164 ALA A CA 1
ATOM 1303 C C . ALA A 1 164 ? -15.845 10.414 19.550 1.00 88.00 164 ALA A C 1
ATOM 1305 O O . ALA A 1 164 ? -16.292 10.619 18.420 1.00 88.00 164 ALA A O 1
ATOM 1306 N N . ARG A 1 165 ? -16.504 10.774 20.658 1.00 86.88 165 ARG A N 1
ATOM 1307 C CA . ARG A 1 165 ? -17.767 11.511 20.639 1.00 86.88 165 ARG A CA 1
ATOM 1308 C C . ARG A 1 165 ? -17.604 12.878 19.984 1.00 86.88 165 ARG A C 1
ATOM 1310 O O . ARG A 1 165 ? -18.362 13.188 19.068 1.00 86.88 165 ARG A O 1
ATOM 1317 N N . ASP A 1 166 ? -16.622 13.663 20.419 1.00 85.56 166 ASP A N 1
ATOM 1318 C CA . ASP A 1 166 ? -16.369 14.997 19.871 1.00 85.56 166 ASP A CA 1
ATOM 1319 C C . ASP A 1 166 ? -16.116 14.944 18.360 1.00 85.56 166 ASP A C 1
ATOM 1321 O O . ASP A 1 166 ? -16.679 15.739 17.606 1.00 85.56 166 ASP A O 1
ATOM 1325 N N . ASP A 1 167 ? -15.328 13.972 17.897 1.00 83.31 167 ASP A N 1
ATOM 1326 C CA . ASP A 1 167 ? -15.053 13.787 16.472 1.00 83.31 167 ASP A CA 1
ATOM 1327 C C . ASP A 1 167 ? -16.301 13.337 15.690 1.00 83.31 167 ASP A C 1
ATOM 1329 O O . ASP A 1 167 ? -16.520 13.820 14.581 1.00 83.31 167 ASP A O 1
ATOM 1333 N N . CYS A 1 168 ? -17.164 12.484 16.258 1.00 80.50 168 CYS A N 1
ATOM 1334 C CA . CYS A 1 168 ? -18.439 12.118 15.625 1.00 80.50 168 CYS A CA 1
ATOM 1335 C C . CYS A 1 168 ? -19.393 13.318 15.495 1.00 80.50 168 CYS A C 1
ATOM 1337 O O . CYS A 1 168 ? -20.116 13.439 14.505 1.00 80.50 168 CYS A O 1
ATOM 1339 N N . MET A 1 169 ? -19.391 14.216 16.482 1.00 81.25 169 MET A N 1
ATOM 1340 C CA . MET A 1 169 ? -20.211 15.431 16.471 1.00 81.25 169 MET A CA 1
ATOM 1341 C C . MET A 1 169 ? -19.648 16.503 15.530 1.00 81.25 169 MET A C 1
ATOM 1343 O O . MET A 1 169 ? -20.413 17.258 14.931 1.00 81.25 169 MET A O 1
ATOM 1347 N N . ALA A 1 170 ? -18.322 16.562 15.385 1.00 78.81 170 ALA A N 1
ATOM 1348 C CA . ALA A 1 170 ? -17.617 17.502 14.517 1.00 78.81 170 ALA A CA 1
ATOM 1349 C C . ALA A 1 170 ? -17.397 16.989 13.079 1.00 78.81 170 ALA A C 1
ATOM 1351 O O . ALA A 1 170 ? -16.827 17.720 12.259 1.00 78.81 170 ALA A O 1
ATOM 1352 N N . ASP A 1 171 ? -17.815 15.757 12.763 1.00 77.38 171 ASP A N 1
ATOM 1353 C CA . ASP A 1 171 ? -17.694 15.171 11.427 1.00 77.38 171 ASP A CA 1
ATOM 1354 C C . ASP A 1 171 ? -18.413 16.058 10.402 1.00 77.38 171 ASP A C 1
ATOM 1356 O O . ASP A 1 171 ? -19.611 16.302 10.500 1.00 77.38 171 ASP A O 1
ATOM 1360 N N . LYS A 1 172 ? -17.670 16.562 9.412 1.00 73.62 172 LYS A N 1
ATOM 1361 C CA . LYS A 1 172 ? -18.203 17.463 8.381 1.00 73.62 172 LYS A CA 1
ATOM 1362 C C . LYS A 1 172 ? -19.044 16.742 7.333 1.00 73.62 172 LYS A C 1
ATOM 1364 O O . LYS A 1 172 ? -19.876 17.379 6.697 1.00 73.62 172 LYS A O 1
ATOM 1369 N N . GLU A 1 173 ? -18.767 15.463 7.097 1.00 73.06 173 GLU A N 1
ATOM 1370 C CA . GLU A 1 173 ? -19.399 14.673 6.041 1.00 73.06 173 GLU A CA 1
ATOM 1371 C C . GLU A 1 173 ? -20.664 13.986 6.563 1.00 73.06 173 GLU A C 1
ATOM 1373 O O . GLU A 1 173 ? -21.669 13.927 5.857 1.00 73.06 173 GLU A O 1
ATOM 1378 N N . TYR A 1 174 ? -20.642 13.543 7.824 1.00 73.62 174 TYR A N 1
ATOM 1379 C CA . TYR A 1 174 ? -21.774 12.874 8.469 1.00 73.62 174 TYR A CA 1
ATOM 1380 C C . TYR A 1 174 ? -21.930 13.275 9.944 1.00 73.62 174 TYR A C 1
ATOM 1382 O O . TYR A 1 174 ? -21.719 12.442 10.831 1.00 73.62 174 TYR A O 1
ATOM 1390 N N . PRO A 1 175 ? -22.323 14.517 10.263 1.00 67.31 175 PRO A N 1
ATOM 1391 C CA . PRO A 1 175 ? -22.599 14.871 11.652 1.00 67.31 175 PRO A CA 1
ATOM 1392 C C . PRO A 1 175 ? -23.649 13.913 12.235 1.00 67.31 175 PRO A C 1
ATOM 1394 O O . PRO A 1 175 ? -24.683 13.685 11.599 1.00 67.31 175 PRO A O 1
ATOM 1397 N N . SER A 1 176 ? -23.426 13.364 13.436 1.00 65.69 176 SER A N 1
ATOM 1398 C CA . SER A 1 176 ? -24.342 12.378 14.047 1.00 65.69 176 SER A CA 1
ATOM 1399 C C . SER A 1 176 ? -25.802 12.854 14.116 1.00 65.69 176 SER A C 1
ATOM 1401 O O . SER A 1 176 ? -26.723 12.050 14.010 1.00 65.69 176 SER A O 1
ATOM 1403 N N . ALA A 1 177 ? -26.028 14.168 14.216 1.00 62.53 177 ALA A N 1
ATOM 1404 C CA . ALA A 1 177 ? -27.356 14.783 14.239 1.00 62.53 177 ALA A CA 1
ATOM 1405 C C . ALA A 1 177 ? -28.104 14.782 12.883 1.00 62.53 177 ALA A C 1
ATOM 1407 O O . ALA A 1 177 ? -29.278 15.143 12.845 1.00 62.53 177 ALA A O 1
ATOM 1408 N N . ILE A 1 178 ? -27.444 14.423 11.773 1.00 69.75 178 ILE A N 1
ATOM 1409 C CA . ILE A 1 178 ? -27.966 14.552 10.395 1.00 69.75 178 ILE A CA 1
ATOM 1410 C C . ILE A 1 178 ? -28.118 13.179 9.708 1.00 69.75 178 ILE A C 1
ATOM 1412 O O . ILE A 1 178 ? -28.548 13.095 8.558 1.00 69.75 178 ILE A O 1
ATOM 1416 N N . ILE A 1 179 ? -27.818 12.071 10.394 1.00 77.56 179 ILE A N 1
ATOM 1417 C CA . ILE A 1 179 ? -28.007 10.730 9.823 1.00 77.56 179 ILE A CA 1
ATOM 1418 C C . ILE A 1 179 ? -29.501 10.513 9.550 1.00 77.56 179 ILE A C 1
ATOM 1420 O O . ILE A 1 179 ? -30.322 10.451 10.464 1.00 77.56 179 ILE A O 1
ATOM 1424 N N . SER A 1 180 ? -29.855 10.407 8.268 1.00 83.00 180 SER A N 1
ATOM 1425 C CA . SER A 1 180 ? -31.244 10.254 7.845 1.00 83.00 180 SER A CA 1
ATOM 1426 C C . SER A 1 180 ? -31.840 8.944 8.361 1.00 83.00 180 SER A C 1
ATOM 1428 O O . SER A 1 180 ? -31.186 7.898 8.351 1.00 83.00 180 SER A O 1
ATOM 1430 N N . GLY A 1 181 ? -33.124 8.964 8.731 1.00 86.50 181 GLY A N 1
ATOM 1431 C CA . GLY A 1 181 ? -33.836 7.770 9.194 1.00 86.50 181 GLY A CA 1
ATOM 1432 C C . GLY A 1 181 ? -33.830 6.621 8.177 1.00 86.50 181 GLY A C 1
ATOM 1433 O O . GLY A 1 181 ? -33.887 5.460 8.573 1.00 86.50 181 GLY A O 1
ATOM 1434 N N . ARG A 1 182 ? -33.700 6.908 6.872 1.00 88.88 182 ARG A N 1
ATOM 1435 C CA . ARG A 1 182 ? -33.541 5.863 5.842 1.00 88.88 182 ARG A CA 1
ATOM 1436 C C . ARG A 1 182 ? -32.176 5.170 5.888 1.00 88.88 182 ARG A C 1
ATOM 1438 O O . ARG A 1 182 ? -32.116 3.968 5.661 1.00 88.88 182 ARG A O 1
ATOM 1445 N N . HIS A 1 183 ? -31.106 5.875 6.268 1.00 90.81 183 HIS A N 1
ATOM 1446 C CA . HIS A 1 183 ? -29.782 5.264 6.455 1.00 90.81 183 HIS A CA 1
ATOM 1447 C C . HIS A 1 183 ? -29.797 4.314 7.656 1.00 90.81 183 HIS A C 1
ATOM 1449 O O . HIS A 1 183 ? -29.272 3.208 7.573 1.00 90.81 183 HIS A O 1
ATOM 1455 N N . ALA A 1 184 ? -30.464 4.717 8.745 1.00 89.38 184 ALA A N 1
ATOM 1456 C CA . ALA A 1 184 ? -30.664 3.863 9.915 1.00 89.38 184 ALA A CA 1
ATOM 1457 C C . ALA A 1 184 ? -31.484 2.605 9.574 1.00 89.38 184 ALA A C 1
ATOM 1459 O O . ALA A 1 184 ? -31.113 1.506 9.966 1.00 89.38 184 ALA A O 1
ATOM 1460 N N . LYS A 1 185 ? -32.544 2.733 8.762 1.00 93.62 185 LYS A N 1
ATOM 1461 C CA . LYS A 1 185 ? -33.304 1.567 8.275 1.00 93.62 185 LYS A CA 1
ATOM 1462 C C . LYS A 1 185 ? -32.466 0.631 7.401 1.00 93.62 185 LYS A C 1
ATOM 1464 O O . LYS A 1 185 ? -32.606 -0.582 7.522 1.00 93.62 185 LYS A O 1
ATOM 1469 N N . LEU A 1 186 ? -31.603 1.168 6.532 1.00 95.19 186 LEU A N 1
ATOM 1470 C CA . LEU A 1 186 ? -30.692 0.340 5.737 1.00 95.19 186 LEU A CA 1
ATOM 1471 C C . LEU A 1 186 ? -29.710 -0.422 6.637 1.00 95.19 186 LEU A C 1
ATOM 1473 O O . LEU A 1 186 ? -29.515 -1.620 6.444 1.00 95.19 186 LEU A O 1
ATOM 1477 N N . LEU A 1 187 ? -29.140 0.252 7.643 1.00 94.12 187 LEU A N 1
ATOM 1478 C CA . LEU A 1 187 ? -28.307 -0.383 8.664 1.00 94.12 187 LEU A CA 1
ATOM 1479 C C . LEU A 1 187 ? -29.060 -1.530 9.352 1.00 94.12 187 LEU A C 1
ATOM 1481 O O . LEU A 1 187 ? -28.543 -2.644 9.390 1.00 94.12 187 LEU A O 1
ATOM 1485 N N . ASP A 1 188 ? -30.283 -1.291 9.826 1.00 94.31 188 ASP A N 1
ATOM 1486 C CA . ASP A 1 188 ? -31.109 -2.317 10.471 1.00 94.31 188 ASP A CA 1
ATOM 1487 C C . ASP A 1 188 ? -31.358 -3.516 9.547 1.00 94.31 188 ASP A C 1
ATOM 1489 O O . ASP A 1 188 ? -31.254 -4.663 9.981 1.00 94.31 188 ASP A O 1
ATOM 1493 N N . ASN A 1 189 ? -31.649 -3.279 8.264 1.00 95.31 189 ASN A N 1
ATOM 1494 C CA . ASN A 1 189 ? -31.837 -4.345 7.279 1.00 95.31 189 ASN A CA 1
ATOM 1495 C C . ASN A 1 189 ? -30.561 -5.181 7.094 1.00 95.31 189 ASN A C 1
ATOM 1497 O O . ASN A 1 189 ? -30.629 -6.410 7.075 1.00 95.31 189 ASN A O 1
ATOM 1501 N N . ILE A 1 190 ? -29.393 -4.537 7.022 1.00 95.75 190 ILE A N 1
ATOM 1502 C CA . ILE A 1 190 ? -28.095 -5.217 6.898 1.00 95.75 190 ILE A CA 1
ATOM 1503 C C . ILE A 1 190 ? -27.760 -6.005 8.171 1.00 95.75 190 ILE A C 1
ATOM 1505 O O . ILE A 1 190 ? -27.273 -7.134 8.091 1.00 95.75 190 ILE A O 1
ATOM 1509 N N . LEU A 1 191 ? -28.028 -5.446 9.353 1.00 94.38 191 LEU A N 1
ATOM 1510 C CA . LEU A 1 191 ? -27.829 -6.144 10.624 1.00 94.38 191 LEU A CA 1
ATOM 1511 C C . LEU A 1 191 ? -28.755 -7.362 10.737 1.00 94.38 191 LEU A C 1
ATOM 1513 O O . LEU A 1 191 ? -28.283 -8.455 11.042 1.00 94.38 191 LEU A O 1
ATOM 1517 N N . ARG A 1 192 ? -30.033 -7.227 10.371 1.00 95.62 192 ARG A N 1
ATOM 1518 C CA . ARG A 1 192 ? -30.971 -8.359 10.308 1.00 95.62 192 ARG A CA 1
ATOM 1519 C C . ARG A 1 192 ? -30.535 -9.421 9.308 1.00 95.62 192 ARG A C 1
ATOM 1521 O O . ARG A 1 192 ? -30.630 -10.606 9.613 1.00 95.62 192 ARG A O 1
ATOM 1528 N N . LEU A 1 193 ? -30.029 -9.030 8.137 1.00 95.12 193 LEU A N 1
ATOM 1529 C CA . LEU A 1 193 ? -29.483 -9.969 7.155 1.00 95.12 193 LEU A CA 1
ATOM 1530 C C . LEU A 1 193 ? -28.340 -10.785 7.767 1.00 95.12 193 LEU A C 1
ATOM 1532 O O . LEU A 1 193 ? -28.308 -12.006 7.642 1.00 95.12 193 LEU A O 1
ATOM 1536 N N . LYS A 1 194 ? -27.423 -10.121 8.472 1.00 93.88 194 LYS A N 1
ATOM 1537 C CA . LYS A 1 194 ? -26.312 -10.766 9.177 1.00 93.88 194 LYS A CA 1
ATOM 1538 C C . LYS A 1 194 ? -26.768 -11.694 10.300 1.00 93.88 194 LYS A C 1
ATOM 1540 O O . LYS A 1 194 ? -26.079 -12.674 10.574 1.00 93.88 194 LYS A O 1
ATOM 1545 N N . GLU A 1 195 ? -27.862 -11.379 10.978 1.00 93.75 195 GLU A N 1
ATOM 1546 C CA . GLU A 1 195 ? -28.446 -12.240 12.010 1.00 93.75 195 GLU A CA 1
ATOM 1547 C C . GLU A 1 195 ? -29.128 -13.467 11.398 1.00 93.75 195 GLU A C 1
ATOM 1549 O O . GLU A 1 195 ? -28.911 -14.585 11.861 1.00 93.75 195 GLU A O 1
ATOM 1554 N N . CYS A 1 196 ? -29.901 -13.273 10.326 1.00 95.31 196 CYS A N 1
ATOM 1555 C CA . CYS A 1 196 ? -30.610 -14.345 9.625 1.00 95.31 196 CYS A CA 1
ATOM 1556 C C . CYS A 1 196 ? -29.651 -15.287 8.886 1.00 95.31 196 CYS A C 1
ATOM 1558 O O . CYS A 1 196 ? -29.887 -16.492 8.823 1.00 95.31 196 CYS A O 1
ATOM 1560 N N . PHE A 1 197 ? -28.557 -14.743 8.348 1.00 92.75 197 PHE A N 1
ATOM 1561 C CA . PHE A 1 197 ? -27.558 -15.471 7.572 1.00 92.75 197 PHE A CA 1
ATOM 1562 C C . PHE A 1 197 ? -26.161 -15.269 8.181 1.00 92.75 197 PHE A C 1
ATOM 1564 O O . PHE A 1 197 ? -25.327 -14.542 7.631 1.00 92.75 197 PHE A O 1
ATOM 1571 N N . PRO A 1 198 ? -25.862 -15.914 9.325 1.00 88.75 198 PRO A N 1
ATOM 1572 C CA . PRO A 1 198 ? -24.598 -15.719 10.033 1.00 88.75 198 PRO A CA 1
ATOM 1573 C C . PRO A 1 198 ? -23.376 -16.104 9.189 1.00 88.75 198 PRO A C 1
ATOM 1575 O O . PRO A 1 198 ? -22.337 -15.461 9.316 1.00 88.75 198 PRO A O 1
ATOM 1578 N N . GLN A 1 199 ? -23.531 -17.083 8.293 1.00 87.88 199 GLN A N 1
ATOM 1579 C CA . GLN A 1 199 ? -22.499 -17.585 7.379 1.00 87.88 199 GLN A CA 1
ATOM 1580 C C . GLN A 1 199 ? -22.406 -16.801 6.053 1.00 87.88 199 GLN A C 1
ATOM 1582 O O . GLN A 1 199 ? -21.602 -17.153 5.196 1.00 87.88 199 GLN A O 1
ATOM 1587 N N . LYS A 1 200 ? -23.194 -15.734 5.845 1.00 90.06 200 LYS A N 1
ATOM 1588 C CA . LYS A 1 200 ? -23.072 -14.905 4.634 1.00 90.06 200 LYS A CA 1
ATOM 1589 C C . LYS A 1 200 ? -21.885 -13.944 4.784 1.00 90.06 200 LYS A C 1
ATOM 1591 O O . LYS A 1 200 ? -21.922 -13.036 5.620 1.00 90.06 200 LYS A O 1
ATOM 1596 N N . LEU A 1 201 ? -20.826 -14.166 3.997 1.00 90.00 201 LEU A N 1
ATOM 1597 C CA . LEU A 1 201 ? -19.615 -13.328 3.968 1.00 90.00 201 LEU A CA 1
ATOM 1598 C C . LEU A 1 201 ? -19.767 -12.119 3.054 1.00 90.00 201 LEU A C 1
ATOM 1600 O O . LEU A 1 201 ? -19.450 -11.003 3.458 1.00 90.00 201 LEU A O 1
ATOM 1604 N N . ILE A 1 202 ? -20.255 -12.360 1.841 1.00 92.12 202 ILE A N 1
ATOM 1605 C CA . ILE A 1 202 ? -20.350 -11.377 0.766 1.00 92.12 202 ILE A CA 1
ATOM 1606 C C . ILE A 1 202 ? -21.800 -11.193 0.329 1.00 92.12 202 ILE A C 1
ATOM 1608 O O . ILE A 1 202 ? -22.656 -12.061 0.517 1.00 92.12 202 ILE A O 1
ATOM 1612 N N . MET A 1 203 ? -22.069 -10.041 -0.262 1.00 94.00 203 MET A N 1
ATOM 1613 C CA . MET A 1 203 ? -23.353 -9.689 -0.840 1.00 94.00 203 MET A CA 1
ATOM 1614 C C . MET A 1 203 ? -23.115 -9.046 -2.209 1.00 94.00 203 MET A C 1
ATOM 1616 O O . MET A 1 203 ? -22.342 -8.092 -2.278 1.00 94.00 203 MET A O 1
ATOM 1620 N N . PRO A 1 204 ? -23.750 -9.523 -3.293 1.00 94.00 204 PRO A N 1
ATOM 1621 C CA . PRO A 1 204 ? -23.703 -8.849 -4.586 1.00 94.00 204 PRO A CA 1
ATOM 1622 C C . PRO A 1 204 ? -24.142 -7.390 -4.462 1.00 94.00 204 PRO A C 1
ATOM 1624 O O . PRO A 1 204 ? -25.098 -7.090 -3.742 1.00 94.00 204 PRO A O 1
ATOM 1627 N N . ILE A 1 205 ? -23.496 -6.484 -5.197 1.00 93.88 205 ILE A N 1
ATOM 1628 C CA . ILE A 1 205 ? -23.821 -5.052 -5.113 1.00 93.88 205 ILE A CA 1
ATOM 1629 C C . ILE A 1 205 ? -25.291 -4.762 -5.450 1.00 93.88 205 ILE A C 1
ATOM 1631 O O . ILE A 1 205 ? -25.916 -3.909 -4.824 1.00 93.88 205 ILE A O 1
ATOM 1635 N N . GLY A 1 206 ? -25.880 -5.539 -6.366 1.00 94.44 206 GLY A N 1
ATOM 1636 C CA . GLY A 1 206 ? -27.291 -5.428 -6.735 1.00 94.44 206 GLY A CA 1
ATOM 1637 C C . GLY A 1 206 ? -28.252 -5.675 -5.567 1.00 94.44 206 GLY A C 1
ATOM 1638 O O . GLY A 1 206 ? -29.285 -5.018 -5.489 1.00 94.44 206 GLY A O 1
ATOM 1639 N N . GLU A 1 207 ? -27.907 -6.552 -4.616 1.00 95.25 207 GLU A N 1
ATOM 1640 C CA . GLU A 1 207 ? -28.716 -6.741 -3.403 1.00 95.25 207 GLU A CA 1
ATOM 1641 C C . GLU A 1 207 ? -28.668 -5.499 -2.500 1.00 95.25 207 GLU A C 1
ATOM 1643 O O . GLU A 1 207 ? -29.702 -5.097 -1.966 1.00 95.25 207 GLU A O 1
ATOM 1648 N N . LEU A 1 208 ? -27.502 -4.848 -2.365 1.00 95.19 208 LEU A N 1
ATOM 1649 C CA . LEU A 1 208 ? -27.386 -3.593 -1.610 1.00 95.19 208 LEU A CA 1
ATOM 1650 C C . LEU A 1 208 ? -28.221 -2.481 -2.253 1.00 95.19 208 LEU A C 1
ATOM 1652 O O . LEU A 1 208 ? -28.896 -1.735 -1.545 1.00 95.19 208 LEU A O 1
ATOM 1656 N N . VAL A 1 209 ? -28.189 -2.389 -3.587 1.00 94.88 209 VAL A N 1
ATOM 1657 C CA . VAL A 1 209 ? -28.996 -1.430 -4.353 1.00 94.88 209 VAL A CA 1
ATOM 1658 C C . VAL A 1 209 ? -30.481 -1.641 -4.077 1.00 94.88 209 VAL A C 1
ATOM 1660 O O . VAL A 1 209 ? -31.168 -0.689 -3.715 1.00 94.88 209 VAL A O 1
ATOM 1663 N N . LEU A 1 210 ? -30.970 -2.882 -4.155 1.00 95.81 210 LEU A N 1
ATOM 1664 C CA . LEU A 1 210 ? -32.370 -3.204 -3.861 1.00 95.81 210 LEU A CA 1
ATOM 1665 C C . LEU A 1 210 ? -32.765 -2.815 -2.430 1.00 95.81 210 LEU A C 1
ATOM 1667 O O . LEU A 1 210 ? -33.777 -2.141 -2.245 1.00 95.81 210 LEU A O 1
ATOM 1671 N N . MET A 1 211 ? -31.939 -3.147 -1.431 1.00 95.69 211 MET A N 1
ATOM 1672 C CA . MET A 1 211 ? -32.188 -2.741 -0.040 1.00 95.69 211 MET A CA 1
ATOM 1673 C C . MET A 1 211 ? -32.217 -1.216 0.121 1.00 95.69 211 MET A C 1
ATOM 1675 O O . MET A 1 211 ? -33.013 -0.695 0.901 1.00 95.69 211 MET A O 1
ATOM 1679 N N . GLY A 1 212 ? -31.360 -0.495 -0.609 1.00 95.12 212 GLY A N 1
ATOM 1680 C CA . GLY A 1 212 ? -31.349 0.965 -0.641 1.00 95.12 212 GLY A CA 1
ATOM 1681 C C . GLY A 1 212 ? -32.649 1.542 -1.205 1.00 95.12 212 GLY A C 1
ATOM 1682 O O . GLY A 1 212 ? -33.260 2.411 -0.579 1.00 95.12 212 GLY A O 1
ATOM 1683 N N . VAL A 1 213 ? -33.117 1.019 -2.341 1.00 95.25 213 VAL A N 1
ATOM 1684 C CA . VAL A 1 213 ? -34.379 1.449 -2.966 1.00 95.25 213 VAL A CA 1
ATOM 1685 C C . VAL A 1 213 ? -35.573 1.184 -2.044 1.00 95.25 213 VAL A C 1
ATOM 1687 O O . VAL A 1 213 ? -36.424 2.058 -1.884 1.00 95.25 213 VAL A O 1
ATOM 1690 N N . GLU A 1 214 ? -35.619 0.032 -1.370 1.00 96.00 214 GLU A N 1
ATOM 1691 C CA . GLU A 1 214 ? -36.698 -0.322 -0.433 1.00 96.00 214 GLU A CA 1
ATOM 1692 C C . GLU A 1 214 ? -36.843 0.663 0.737 1.00 96.00 214 GLU A C 1
ATOM 1694 O O . GLU A 1 214 ? -37.948 0.879 1.241 1.00 96.00 214 GLU A O 1
ATOM 1699 N N . VAL A 1 215 ? -35.743 1.289 1.167 1.00 95.50 215 VAL A N 1
ATOM 1700 C CA . VAL A 1 215 ? -35.762 2.304 2.233 1.00 95.50 215 VAL A CA 1
ATOM 1701 C C . VAL A 1 215 ? -35.875 3.740 1.705 1.00 95.50 215 VAL A C 1
ATOM 1703 O O . VAL A 1 215 ? -35.902 4.677 2.508 1.00 95.50 215 VAL A O 1
ATOM 1706 N N . GLY A 1 216 ? -35.978 3.926 0.386 1.00 92.75 216 GLY A N 1
ATOM 1707 C CA . GLY A 1 216 ? -36.141 5.227 -0.265 1.00 92.75 216 GLY A CA 1
ATOM 1708 C C . GLY A 1 216 ? -34.833 5.979 -0.530 1.00 92.75 216 GLY A C 1
ATOM 1709 O O . GLY A 1 216 ? -34.812 7.208 -0.430 1.00 92.75 216 GLY A O 1
ATOM 1710 N N . ILE A 1 217 ? -33.736 5.268 -0.803 1.00 93.38 217 ILE A N 1
ATOM 1711 C CA . ILE A 1 217 ? -32.520 5.844 -1.398 1.00 93.38 217 ILE A CA 1
ATOM 1712 C C . ILE A 1 217 ? -32.706 5.856 -2.918 1.00 93.38 217 ILE A C 1
ATOM 1714 O O . ILE A 1 217 ? -32.932 4.812 -3.525 1.00 93.38 217 ILE A O 1
ATOM 1718 N N . GLU A 1 218 ? -32.637 7.041 -3.524 1.00 88.38 218 GLU A N 1
ATOM 1719 C CA . GLU A 1 218 ? -33.046 7.258 -4.924 1.00 88.38 218 GLU A CA 1
ATOM 1720 C C . GLU A 1 218 ? -31.865 7.397 -5.897 1.00 88.38 218 GLU A C 1
ATOM 1722 O O . GLU A 1 218 ? -32.072 7.466 -7.107 1.00 88.38 218 GLU A O 1
ATOM 1727 N N . SER A 1 219 ? -30.627 7.462 -5.395 1.00 91.25 219 SER A N 1
ATOM 1728 C CA . SER A 1 219 ? -29.439 7.665 -6.232 1.00 91.25 219 SER A CA 1
ATOM 1729 C C . SER A 1 219 ? -28.242 6.829 -5.790 1.00 91.25 219 SER A C 1
ATOM 1731 O O . SER A 1 219 ? -28.014 6.637 -4.594 1.00 91.25 219 SER A O 1
ATOM 1733 N N . ASP A 1 220 ? -27.421 6.421 -6.758 1.00 91.19 220 ASP A N 1
ATOM 1734 C CA . ASP A 1 220 ? -26.165 5.702 -6.511 1.00 91.19 220 ASP A CA 1
ATOM 1735 C C . ASP A 1 220 ? -25.174 6.542 -5.703 1.00 91.19 220 ASP A C 1
ATOM 1737 O O . ASP A 1 220 ? -24.441 6.013 -4.870 1.00 91.19 220 ASP A O 1
ATOM 1741 N N . ALA A 1 221 ? -25.180 7.864 -5.904 1.00 90.44 221 ALA A N 1
ATOM 1742 C CA . ALA A 1 221 ? -24.356 8.791 -5.137 1.00 90.44 221 ALA A CA 1
ATOM 1743 C C . ALA A 1 221 ? -24.722 8.762 -3.647 1.00 90.44 221 ALA A C 1
ATOM 1745 O O . ALA A 1 221 ? -23.833 8.689 -2.799 1.00 90.44 221 ALA A O 1
ATOM 1746 N N . GLU A 1 222 ? -26.019 8.769 -3.326 1.00 90.81 222 GLU A N 1
ATOM 1747 C CA . GLU A 1 222 ? -26.486 8.624 -1.949 1.00 90.81 222 GLU A CA 1
ATOM 1748 C C . GLU A 1 222 ? -26.182 7.225 -1.400 1.00 90.81 222 GLU A C 1
ATOM 1750 O O . GLU A 1 222 ? -25.681 7.104 -0.285 1.00 90.81 222 GLU A O 1
ATOM 1755 N N . LEU A 1 223 ? -26.420 6.160 -2.168 1.00 92.88 223 LEU A N 1
ATOM 1756 C CA . LEU A 1 223 ? -26.134 4.802 -1.706 1.00 92.88 223 LEU A CA 1
ATOM 1757 C C . LEU A 1 223 ? -24.644 4.595 -1.414 1.00 92.88 223 LEU A C 1
ATOM 1759 O O . LEU A 1 223 ? -24.295 4.024 -0.382 1.00 92.88 223 LEU A O 1
ATOM 1763 N N . LEU A 1 224 ? -23.764 5.105 -2.278 1.00 91.62 224 LEU A N 1
ATOM 1764 C CA . LEU A 1 224 ? -22.320 5.105 -2.059 1.00 91.62 224 LEU A CA 1
ATOM 1765 C C . LEU A 1 224 ? -21.955 5.901 -0.803 1.00 91.62 224 LEU A C 1
ATOM 1767 O O . LEU A 1 224 ? -21.127 5.458 -0.008 1.00 91.62 224 LEU A O 1
ATOM 1771 N N . GLN A 1 225 ? -22.594 7.053 -0.597 1.00 89.50 225 GLN A N 1
ATOM 1772 C CA . GLN A 1 225 ? -22.426 7.866 0.601 1.00 89.50 225 GLN A CA 1
ATOM 1773 C C . GLN A 1 225 ? -22.768 7.051 1.870 1.00 89.50 225 GLN A C 1
ATOM 1775 O O . GLN A 1 225 ? -21.972 6.974 2.808 1.00 89.50 225 GLN A O 1
ATOM 1780 N N . VAL A 1 226 ? -23.907 6.352 1.881 1.00 91.31 226 VAL A N 1
ATOM 1781 C CA . VAL A 1 226 ? -24.301 5.486 3.005 1.00 91.31 226 VAL A CA 1
ATOM 1782 C C . VAL A 1 226 ? -23.359 4.295 3.161 1.00 91.31 226 VAL A C 1
ATOM 1784 O O . VAL A 1 226 ? -22.946 3.990 4.277 1.00 91.31 226 VAL A O 1
ATOM 1787 N N . ALA A 1 227 ? -22.962 3.644 2.069 1.00 91.62 227 ALA A N 1
ATOM 1788 C CA . ALA A 1 227 ? -22.036 2.517 2.105 1.00 91.62 227 ALA A CA 1
ATOM 1789 C C . ALA A 1 227 ? -20.678 2.911 2.710 1.00 91.62 227 ALA A C 1
ATOM 1791 O O . ALA A 1 227 ? -20.139 2.170 3.529 1.00 91.62 227 ALA A O 1
ATOM 1792 N N . ARG A 1 228 ? -20.155 4.103 2.387 1.00 89.31 228 ARG A N 1
ATOM 1793 C CA . ARG A 1 228 ? -18.929 4.654 2.995 1.00 89.31 228 ARG A CA 1
ATOM 1794 C C . ARG A 1 228 ? -19.098 4.931 4.489 1.00 89.31 228 ARG A C 1
ATOM 1796 O O . ARG A 1 228 ? -18.178 4.664 5.262 1.00 89.31 228 ARG A O 1
ATOM 1803 N N . LEU A 1 229 ? -20.264 5.425 4.910 1.00 88.69 229 LEU A N 1
ATOM 1804 C CA . LEU A 1 229 ? -20.569 5.604 6.331 1.00 88.69 229 LEU A CA 1
ATOM 1805 C C . LEU A 1 229 ? -20.572 4.255 7.065 1.00 88.69 229 LEU A C 1
ATOM 1807 O O . LEU A 1 229 ? -19.887 4.108 8.075 1.00 88.69 229 LEU A O 1
ATOM 1811 N N . LEU A 1 230 ? -21.265 3.253 6.521 1.00 90.38 230 LEU A N 1
ATOM 1812 C CA . LEU A 1 230 ? -21.310 1.902 7.085 1.00 90.38 230 LEU A CA 1
ATOM 1813 C C . LEU A 1 230 ? -19.933 1.218 7.088 1.00 90.38 230 LEU A C 1
ATOM 1815 O O . LEU A 1 230 ? -19.610 0.505 8.037 1.00 90.38 230 LEU A O 1
ATOM 1819 N N . HIS A 1 231 ? -19.096 1.488 6.084 1.00 88.88 231 HIS A N 1
ATOM 1820 C CA . HIS A 1 231 ? -17.685 1.095 6.067 1.00 88.88 231 HIS A CA 1
ATOM 1821 C C . HIS A 1 231 ? -16.917 1.720 7.221 1.00 88.88 231 HIS A C 1
ATOM 1823 O O . HIS A 1 231 ? -16.234 1.014 7.959 1.00 88.88 231 HIS A O 1
ATOM 1829 N N . SER A 1 232 ? -17.077 3.023 7.448 1.00 84.62 232 SER A N 1
ATOM 1830 C CA . SER A 1 232 ? -16.396 3.699 8.554 1.00 84.62 232 SER A CA 1
ATOM 1831 C C . SER A 1 232 ? -16.793 3.181 9.943 1.00 84.62 232 SER A C 1
ATOM 1833 O O . SER A 1 232 ? -16.045 3.390 10.895 1.00 84.62 232 SER A O 1
ATOM 1835 N N . TRP A 1 233 ? -17.935 2.494 10.053 1.00 85.62 233 TRP A N 1
ATOM 1836 C CA . TRP A 1 233 ? -18.428 1.850 11.274 1.00 85.62 233 TRP A CA 1
ATOM 1837 C C . TRP A 1 233 ? -18.113 0.352 11.358 1.00 85.62 233 TRP A C 1
ATOM 1839 O O . TRP A 1 233 ? -18.644 -0.323 12.236 1.00 85.62 233 TRP A O 1
ATOM 1849 N N . ASP A 1 234 ? -17.295 -0.187 10.449 1.00 86.12 234 ASP A N 1
ATOM 1850 C CA . ASP A 1 234 ? -16.969 -1.621 10.391 1.00 86.12 234 ASP A CA 1
ATOM 1851 C C . ASP A 1 234 ? -18.209 -2.523 10.175 1.00 86.12 234 ASP A C 1
ATOM 1853 O O . ASP A 1 234 ? -18.221 -3.712 10.503 1.00 86.12 234 ASP A O 1
ATOM 1857 N N . VAL A 1 235 ? -19.289 -1.968 9.606 1.00 89.38 235 VAL A N 1
ATOM 1858 C CA . VAL A 1 235 ? -20.525 -2.713 9.322 1.00 89.38 235 VAL A CA 1
ATOM 1859 C C . VAL A 1 235 ? -20.395 -3.471 8.007 1.00 89.38 235 VAL A C 1
ATOM 1861 O O . VAL A 1 235 ? -20.753 -4.638 7.941 1.00 89.38 235 VAL A O 1
ATOM 1864 N N . LEU A 1 236 ? -19.894 -2.868 6.943 1.00 91.88 236 LEU A N 1
ATOM 1865 C CA . LEU A 1 236 ? -19.646 -3.566 5.678 1.00 91.88 236 LEU A CA 1
ATOM 1866 C C . LEU A 1 236 ? -18.438 -2.958 4.995 1.00 91.88 236 LEU A C 1
ATOM 1868 O O . LEU A 1 236 ? -18.176 -1.791 5.226 1.00 91.88 236 LEU A O 1
ATOM 1872 N N . TYR A 1 237 ? -17.733 -3.688 4.139 1.00 90.12 237 TYR A N 1
ATOM 1873 C CA . TYR A 1 237 ? -16.700 -3.084 3.301 1.00 90.12 237 TYR A CA 1
ATOM 1874 C C . TYR A 1 237 ? -17.109 -3.060 1.838 1.00 90.12 237 TYR A C 1
ATOM 1876 O O . TYR A 1 237 ? -17.607 -4.038 1.282 1.00 90.12 237 TYR A O 1
ATOM 1884 N N . VAL A 1 238 ? -16.839 -1.910 1.236 1.00 88.69 238 VAL A N 1
ATOM 1885 C CA . VAL A 1 238 ? -16.780 -1.697 -0.207 1.00 88.69 238 VAL A CA 1
ATOM 1886 C C . VAL A 1 238 ? -15.306 -1.629 -0.595 1.00 88.69 238 VAL A C 1
ATOM 1888 O O . VAL A 1 238 ? -14.530 -0.968 0.100 1.00 88.69 238 VAL A O 1
ATOM 1891 N N . PHE A 1 239 ? -14.922 -2.333 -1.656 1.00 86.50 239 PHE A N 1
ATOM 1892 C CA . PHE A 1 239 ? -13.539 -2.390 -2.141 1.00 86.50 239 PHE A CA 1
ATOM 1893 C C . PHE A 1 239 ? -13.154 -1.105 -2.879 1.00 86.50 239 PHE A C 1
ATOM 1895 O O . PHE A 1 239 ? -12.043 -0.614 -2.715 1.00 86.50 239 PHE A O 1
ATOM 1902 N N . HIS A 1 240 ? -14.108 -0.499 -3.591 1.00 86.69 240 HIS A N 1
ATOM 1903 C CA . HIS A 1 240 ? -13.941 0.775 -4.288 1.00 86.69 240 HIS A CA 1
ATOM 1904 C C . HIS A 1 240 ? -14.833 1.846 -3.640 1.00 86.69 240 HIS A C 1
ATOM 1906 O O . HIS A 1 240 ? -15.994 2.012 -4.025 1.00 86.69 240 HIS A O 1
ATOM 1912 N N . PRO A 1 241 ? -14.336 2.597 -2.637 1.00 83.12 241 PRO A N 1
ATOM 1913 C CA . PRO A 1 241 ? -15.153 3.533 -1.863 1.00 83.12 241 PRO A CA 1
ATOM 1914 C C . PRO A 1 241 ? -15.539 4.812 -2.623 1.00 83.12 241 PRO A C 1
ATOM 1916 O O . PRO A 1 241 ? -16.267 5.630 -2.072 1.00 83.12 241 PRO A O 1
ATOM 1919 N N . TYR A 1 242 ? -15.079 5.009 -3.863 1.00 85.56 242 TYR A N 1
ATOM 1920 C CA . TYR A 1 242 ? -15.381 6.201 -4.672 1.00 85.56 242 TYR A CA 1
ATOM 1921 C C . TYR A 1 242 ? -16.304 5.934 -5.861 1.00 85.56 242 TYR A C 1
ATOM 1923 O O . TYR A 1 242 ? -16.804 6.889 -6.455 1.00 85.56 242 TYR A O 1
ATOM 1931 N N . ARG A 1 243 ? -16.544 4.666 -6.206 1.00 85.69 243 ARG A N 1
ATOM 1932 C CA . ARG A 1 243 ? -17.349 4.265 -7.363 1.00 85.69 243 ARG A CA 1
ATOM 1933 C C . ARG A 1 243 ? -18.132 3.010 -7.027 1.00 85.69 243 ARG A C 1
ATOM 1935 O O . ARG A 1 243 ? -17.557 1.944 -6.849 1.00 85.69 243 ARG A O 1
ATOM 1942 N N . LEU A 1 244 ? -19.453 3.138 -6.942 1.00 85.94 244 LEU A N 1
ATOM 1943 C CA . LEU A 1 244 ? -20.318 2.010 -6.603 1.00 85.94 244 LEU A CA 1
ATOM 1944 C C . LEU A 1 244 ? -20.258 0.915 -7.680 1.00 85.94 244 LEU A C 1
ATOM 1946 O O . LEU A 1 244 ? -20.155 -0.259 -7.347 1.00 85.94 244 LEU A O 1
ATOM 1950 N N . GLU A 1 245 ? -20.245 1.325 -8.948 1.00 86.25 245 GLU A N 1
ATOM 1951 C CA . GLU A 1 245 ? -20.242 0.474 -10.147 1.00 86.25 245 GLU A CA 1
ATOM 1952 C C . GLU A 1 245 ? -19.018 -0.443 -10.288 1.00 86.25 245 GLU A C 1
ATOM 1954 O O . GLU A 1 245 ? -19.117 -1.502 -10.899 1.00 86.25 245 GLU A O 1
ATOM 1959 N N . GLU A 1 246 ? -17.883 -0.076 -9.690 1.00 86.12 246 GLU A N 1
ATOM 1960 C CA . GLU A 1 246 ? -16.667 -0.902 -9.695 1.00 86.12 246 GLU A CA 1
ATOM 1961 C C . GLU A 1 246 ? -16.715 -2.015 -8.638 1.00 86.12 246 GLU A C 1
ATOM 1963 O O . GLU A 1 246 ? -15.908 -2.940 -8.667 1.00 86.12 246 GLU A O 1
ATOM 1968 N N . ASN A 1 247 ? -17.669 -1.970 -7.701 1.00 88.25 247 ASN A N 1
ATOM 1969 C CA . ASN A 1 247 ? -17.832 -3.024 -6.705 1.00 88.25 247 ASN A CA 1
ATOM 1970 C C . ASN A 1 247 ? -18.742 -4.124 -7.255 1.00 88.25 247 ASN A C 1
ATOM 1972 O O . ASN A 1 247 ? -19.952 -3.940 -7.338 1.00 88.25 247 ASN A O 1
ATOM 1976 N N . ALA A 1 248 ? -18.197 -5.306 -7.540 1.00 89.12 248 ALA A N 1
ATOM 1977 C CA . ALA A 1 248 ? -19.023 -6.480 -7.843 1.00 89.12 248 ALA A CA 1
ATOM 1978 C C . ALA A 1 248 ? -19.760 -6.999 -6.591 1.00 89.12 248 ALA A C 1
ATOM 1980 O O . ALA A 1 248 ? -20.929 -7.400 -6.639 1.00 89.12 248 ALA A O 1
ATOM 1981 N N . VAL A 1 249 ? -19.071 -6.965 -5.448 1.00 91.56 249 VAL A N 1
ATOM 1982 C CA . VAL A 1 249 ? -19.551 -7.482 -4.166 1.00 91.56 249 VAL A CA 1
ATOM 1983 C C . VAL A 1 249 ? -19.237 -6.526 -3.020 1.00 91.56 249 VAL A C 1
ATOM 1985 O O . VAL A 1 249 ? -18.330 -5.699 -3.085 1.00 91.56 249 VAL A O 1
ATOM 1988 N N . VAL A 1 250 ? -19.994 -6.682 -1.942 1.00 92.50 250 VAL A N 1
ATOM 1989 C CA . VAL A 1 250 ? -19.842 -5.986 -0.670 1.00 92.50 250 VAL A CA 1
ATOM 1990 C C . VAL A 1 250 ? -19.517 -7.017 0.401 1.00 92.50 250 VAL A C 1
ATOM 1992 O O . VAL A 1 250 ? -20.195 -8.039 0.520 1.00 92.50 250 VAL A O 1
ATOM 1995 N N . MET A 1 251 ? -18.497 -6.749 1.209 1.00 92.75 251 MET A N 1
ATOM 1996 C CA . MET A 1 251 ? -18.103 -7.621 2.310 1.00 92.75 251 MET A CA 1
ATOM 1997 C C . MET A 1 251 ? -18.963 -7.338 3.545 1.00 92.75 251 MET A C 1
ATOM 1999 O O . MET A 1 251 ? -18.883 -6.266 4.138 1.00 92.75 251 MET A O 1
ATOM 2003 N N . LEU A 1 252 ? -19.754 -8.309 3.994 1.00 93.06 252 LEU A N 1
ATOM 2004 C CA . LEU A 1 252 ? -20.595 -8.185 5.190 1.00 93.06 252 LEU A CA 1
ATOM 2005 C C . LEU A 1 252 ? -19.818 -8.419 6.491 1.00 93.06 252 LEU A C 1
ATOM 2007 O O . LEU A 1 252 ? -20.269 -7.999 7.558 1.00 93.06 252 LEU A O 1
ATOM 2011 N N . ARG A 1 253 ? -18.673 -9.111 6.445 1.00 90.25 253 ARG A N 1
ATOM 2012 C CA . ARG A 1 253 ? -17.883 -9.464 7.642 1.00 90.25 253 ARG A CA 1
ATOM 2013 C C . ARG A 1 253 ? -16.445 -8.929 7.587 1.00 90.25 253 ARG A C 1
ATOM 2015 O O . ARG A 1 253 ? -15.508 -9.722 7.511 1.00 90.25 253 ARG A O 1
ATOM 2022 N N . PRO A 1 254 ? -16.253 -7.605 7.696 1.00 86.06 254 PRO A N 1
ATOM 2023 C CA . PRO A 1 254 ? -14.967 -6.953 7.838 1.00 86.06 254 PRO A CA 1
ATOM 2024 C C . PRO A 1 254 ? -13.907 -7.649 8.706 1.00 86.06 254 PRO A C 1
ATOM 2026 O O . PRO A 1 254 ? -12.798 -7.935 8.255 1.00 86.06 254 PRO A O 1
ATOM 2029 N N . GLN A 1 255 ? -14.270 -8.007 9.939 1.00 82.12 255 GLN A N 1
ATOM 2030 C CA . GLN A 1 255 ? -13.361 -8.640 10.902 1.00 82.12 255 GLN A CA 1
ATOM 2031 C C . GLN A 1 255 ? -12.917 -10.045 10.493 1.00 82.12 255 GLN A C 1
ATOM 2033 O O . GLN A 1 255 ? -11.878 -10.527 10.937 1.00 82.12 255 GLN A O 1
ATOM 2038 N N . TRP A 1 256 ? -13.713 -10.735 9.678 1.00 87.75 256 TRP A N 1
ATOM 2039 C CA . TRP A 1 256 ? -13.291 -12.010 9.118 1.00 87.75 256 TRP A CA 1
ATOM 2040 C C . TRP A 1 256 ? -12.262 -11.789 8.006 1.00 87.75 256 TRP A C 1
ATOM 2042 O O . TRP A 1 256 ? -11.238 -12.466 7.998 1.00 87.75 256 TRP A O 1
ATOM 2052 N N . LEU A 1 257 ? -12.478 -10.795 7.134 1.00 87.25 257 LEU A N 1
ATOM 2053 C CA . LEU A 1 257 ? -11.540 -10.451 6.058 1.00 87.25 257 LEU A CA 1
ATOM 2054 C C . LEU A 1 257 ? -10.165 -10.058 6.616 1.00 87.25 257 LEU A C 1
ATOM 2056 O O . LEU A 1 257 ? -9.136 -10.515 6.119 1.00 87.25 257 LEU A O 1
ATOM 2060 N N . SER A 1 258 ? -10.141 -9.270 7.696 1.00 81.06 258 SER A N 1
ATOM 2061 C CA . SER A 1 258 ? -8.890 -8.887 8.357 1.00 81.06 258 SER A CA 1
ATOM 2062 C C . SER A 1 258 ? -8.112 -10.101 8.878 1.00 81.06 258 SER A C 1
ATOM 2064 O O . SER A 1 258 ? -6.899 -10.170 8.684 1.00 81.06 258 SER A O 1
ATOM 2066 N N . ARG A 1 259 ? -8.798 -11.094 9.464 1.00 81.00 259 ARG A N 1
ATOM 2067 C CA . ARG A 1 259 ? -8.193 -12.361 9.916 1.00 81.00 259 ARG A CA 1
ATOM 2068 C C . ARG A 1 259 ? -7.744 -13.248 8.759 1.00 81.00 259 ARG A C 1
ATOM 2070 O O . ARG A 1 259 ? -6.665 -13.828 8.841 1.00 81.00 259 ARG A O 1
ATOM 2077 N N . MET A 1 260 ? -8.556 -13.354 7.707 1.00 86.31 260 MET A N 1
ATOM 2078 C CA . MET A 1 260 ? -8.261 -14.180 6.534 1.00 86.31 260 MET A CA 1
ATOM 2079 C C . MET A 1 260 ? -6.955 -13.735 5.881 1.00 86.31 260 MET A C 1
ATOM 2081 O O . MET A 1 260 ? -6.036 -14.533 5.726 1.00 86.31 260 MET A O 1
ATOM 2085 N N . ALA A 1 261 ? -6.809 -12.452 5.586 1.00 84.56 261 ALA A N 1
ATOM 2086 C CA . ALA A 1 261 ? -5.586 -11.989 4.954 1.00 84.56 261 ALA A CA 1
ATOM 2087 C C . ALA A 1 261 ? -4.398 -11.938 5.925 1.00 84.56 261 ALA A C 1
ATOM 2089 O O . ALA A 1 261 ? -3.264 -12.154 5.509 1.00 84.56 261 ALA A O 1
ATOM 2090 N N . ALA A 1 262 ? -4.626 -11.712 7.226 1.00 79.44 262 ALA A N 1
ATOM 2091 C CA . ALA A 1 262 ? -3.562 -11.845 8.219 1.00 79.44 262 ALA A CA 1
ATOM 2092 C C . ALA A 1 262 ? -2.942 -13.252 8.200 1.00 79.44 262 ALA A C 1
ATOM 2094 O O . ALA A 1 262 ? -1.753 -13.380 8.491 1.00 79.44 262 ALA A O 1
ATOM 2095 N N . ALA A 1 263 ? -3.691 -14.293 7.811 1.00 79.38 263 ALA A N 1
ATOM 2096 C CA . ALA A 1 263 ? -3.146 -15.638 7.633 1.00 79.38 263 ALA A CA 1
ATOM 2097 C C . ALA A 1 263 ? -2.051 -15.678 6.550 1.00 79.38 263 ALA A C 1
ATOM 2099 O O . ALA A 1 263 ? -0.997 -16.278 6.777 1.00 79.38 263 ALA A O 1
ATOM 2100 N N . LEU A 1 264 ? -2.240 -14.963 5.432 1.00 79.12 264 LEU A N 1
ATOM 2101 C CA . LEU A 1 264 ? -1.247 -14.866 4.359 1.00 79.12 264 LEU A CA 1
ATOM 2102 C C . LEU A 1 264 ? 0.075 -14.262 4.862 1.00 79.12 264 LEU A C 1
ATOM 2104 O O . LEU A 1 264 ? 1.155 -14.823 4.661 1.00 79.12 264 LEU A O 1
ATOM 2108 N N . PHE A 1 265 ? 0.003 -13.126 5.556 1.00 75.12 265 PHE A N 1
ATOM 2109 C CA . PHE A 1 265 ? 1.200 -12.400 5.994 1.00 75.12 265 PHE A CA 1
ATOM 2110 C C . PHE A 1 265 ? 1.853 -13.009 7.235 1.00 75.12 265 PHE A C 1
ATOM 2112 O O . PHE A 1 265 ? 3.082 -13.040 7.341 1.00 75.12 265 PHE A O 1
ATOM 2119 N N . SER A 1 266 ? 1.060 -13.574 8.146 1.00 70.44 266 SER A N 1
ATOM 2120 C CA . SER A 1 266 ? 1.589 -14.283 9.314 1.00 70.44 266 SER A CA 1
ATOM 2121 C C . SER A 1 266 ? 2.423 -15.490 8.902 1.00 70.44 266 SER A C 1
ATOM 2123 O O . SER A 1 266 ? 3.473 -15.735 9.497 1.00 70.44 266 SER A O 1
ATOM 2125 N N . TYR A 1 267 ? 2.037 -16.190 7.833 1.00 65.62 267 TYR A N 1
ATOM 2126 C CA . TYR A 1 267 ? 2.848 -17.275 7.293 1.00 65.62 267 TYR A CA 1
ATOM 2127 C C . TYR A 1 267 ? 4.202 -16.792 6.772 1.00 65.62 267 TYR A C 1
ATOM 2129 O O . TYR A 1 267 ? 5.231 -17.363 7.130 1.00 65.62 267 TYR A O 1
ATOM 2137 N N . ALA A 1 268 ? 4.248 -15.679 6.037 1.00 60.41 268 ALA A N 1
ATOM 2138 C CA . ALA A 1 268 ? 5.510 -15.095 5.579 1.00 60.41 268 ALA A CA 1
ATOM 2139 C C . ALA A 1 268 ? 6.473 -14.751 6.734 1.00 60.41 268 ALA A C 1
ATOM 2141 O O . ALA A 1 268 ? 7.694 -14.885 6.597 1.00 60.41 268 ALA A O 1
ATOM 2142 N N . HIS A 1 269 ? 5.946 -14.362 7.899 1.00 58.25 269 HIS A N 1
ATOM 2143 C CA . HIS A 1 269 ? 6.752 -14.171 9.104 1.00 58.25 269 HIS A CA 1
ATOM 2144 C C . HIS A 1 269 ? 7.287 -15.492 9.664 1.00 58.25 269 HIS A C 1
ATOM 2146 O O . HIS A 1 269 ? 8.483 -15.575 9.938 1.00 58.25 269 HIS A O 1
ATOM 2152 N N . ILE A 1 270 ? 6.465 -16.543 9.736 1.00 55.62 270 ILE A N 1
ATOM 2153 C CA . ILE A 1 270 ? 6.905 -17.894 10.131 1.00 55.62 270 ILE A CA 1
ATOM 2154 C C . ILE A 1 270 ? 8.028 -18.388 9.215 1.00 55.62 270 ILE A C 1
ATOM 2156 O O . ILE A 1 270 ? 9.009 -18.957 9.696 1.00 55.62 270 ILE A O 1
ATOM 2160 N N . LEU A 1 271 ? 7.952 -18.115 7.906 1.00 55.16 271 LEU A N 1
ATOM 2161 C CA . LEU A 1 271 ? 9.007 -18.463 6.945 1.00 55.16 271 LEU A CA 1
ATOM 2162 C C . LEU A 1 271 ? 10.362 -17.831 7.287 1.00 55.16 271 LEU A C 1
ATOM 2164 O O . LEU A 1 271 ? 11.400 -18.437 6.994 1.00 55.16 271 LEU A O 1
ATOM 2168 N N . ARG A 1 272 ? 10.349 -16.640 7.896 1.00 56.22 272 ARG A N 1
ATOM 2169 C CA . ARG A 1 272 ? 11.534 -15.900 8.359 1.00 56.22 272 ARG A CA 1
ATOM 2170 C C . ARG A 1 272 ? 11.930 -16.255 9.796 1.00 56.22 272 ARG A C 1
ATOM 2172 O O . ARG A 1 272 ? 13.083 -16.055 10.166 1.00 56.22 272 ARG A O 1
ATOM 2179 N N . THR A 1 273 ? 11.016 -16.811 10.590 1.00 53.12 273 THR A N 1
ATOM 2180 C CA . THR A 1 273 ? 11.291 -17.303 11.943 1.00 53.12 273 THR A CA 1
ATOM 2181 C C . THR A 1 273 ? 12.077 -18.624 11.886 1.00 53.12 273 THR A C 1
ATOM 2183 O O . THR A 1 273 ? 11.636 -19.568 11.216 1.00 53.12 273 THR A O 1
ATOM 2186 N N . PRO A 1 274 ? 13.229 -18.73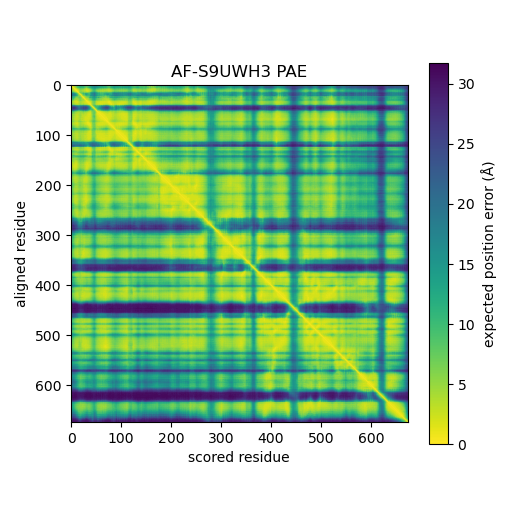0 12.580 1.00 53.78 274 PRO A N 1
ATOM 2187 C CA . PRO A 1 274 ? 13.994 -19.972 12.687 1.00 53.78 274 PRO A CA 1
ATOM 2188 C C . PRO A 1 274 ? 13.135 -21.155 13.150 1.00 53.78 274 PRO A C 1
ATOM 2190 O O . PRO A 1 274 ? 12.301 -20.993 14.038 1.00 53.78 274 PRO A O 1
ATOM 2193 N N . LEU A 1 275 ? 13.366 -22.350 12.590 1.00 53.56 275 LEU A N 1
ATOM 2194 C CA . LEU A 1 275 ? 12.591 -23.574 12.876 1.00 53.56 275 LEU A CA 1
ATOM 2195 C C . LEU A 1 275 ? 12.423 -23.844 14.380 1.00 53.56 275 LEU A C 1
ATOM 2197 O O . LEU A 1 275 ? 11.322 -24.148 14.826 1.00 53.56 275 LEU A O 1
ATOM 2201 N N . HIS A 1 276 ? 13.485 -23.645 15.165 1.00 53.59 276 HIS A N 1
ATOM 2202 C CA . HIS A 1 276 ? 13.484 -23.860 16.615 1.00 53.59 276 HIS A CA 1
ATOM 2203 C C . HIS A 1 276 ? 12.605 -22.871 17.404 1.00 53.59 276 HIS A C 1
ATOM 2205 O O . HIS A 1 276 ? 12.326 -23.121 18.570 1.00 53.59 276 HIS A O 1
ATOM 2211 N N . LEU A 1 277 ? 12.171 -21.757 16.800 1.00 45.66 277 LEU A N 1
ATOM 2212 C CA . LEU A 1 277 ? 11.272 -20.778 17.422 1.00 45.66 277 LEU A CA 1
ATOM 2213 C C . LEU A 1 277 ? 9.804 -20.959 17.005 1.00 45.66 277 LEU A C 1
ATOM 2215 O O . LEU A 1 277 ? 8.916 -20.398 17.644 1.00 45.66 277 LEU A O 1
ATOM 2219 N N . ARG A 1 278 ? 9.526 -21.754 15.963 1.00 54.69 278 ARG A N 1
ATOM 2220 C CA . ARG A 1 278 ? 8.164 -21.941 15.431 1.00 54.69 278 ARG A CA 1
ATOM 2221 C C . ARG A 1 278 ? 7.257 -22.716 16.385 1.00 54.69 278 ARG A C 1
ATOM 2223 O O . ARG A 1 278 ? 6.081 -22.396 16.484 1.00 54.69 278 ARG A O 1
ATOM 2230 N N . SER A 1 279 ? 7.816 -23.653 17.151 1.00 45.38 279 SER A N 1
ATOM 2231 C CA . SER A 1 279 ? 7.098 -24.432 18.172 1.00 45.38 279 SER A CA 1
ATOM 2232 C C . SER A 1 279 ? 6.576 -23.598 19.347 1.00 45.38 279 SER A C 1
ATOM 2234 O O . SER A 1 279 ? 5.757 -24.081 20.120 1.00 45.38 279 SER A O 1
ATOM 2236 N N . PHE A 1 280 ? 7.048 -22.358 19.511 1.00 42.53 280 PHE A N 1
ATOM 2237 C CA . PHE A 1 280 ? 6.605 -21.458 20.579 1.00 42.53 280 PHE A CA 1
ATOM 2238 C C . PHE A 1 280 ? 5.430 -20.563 20.164 1.00 42.53 280 PHE A C 1
ATOM 2240 O O . PHE A 1 280 ? 4.842 -19.896 21.015 1.00 42.53 280 PHE A O 1
ATOM 2247 N N . ILE A 1 281 ? 5.066 -20.548 18.876 1.00 46.47 281 ILE A N 1
ATOM 2248 C CA . ILE A 1 281 ? 3.919 -19.797 18.365 1.00 46.47 281 ILE A CA 1
ATOM 2249 C C . ILE A 1 281 ? 2.755 -20.785 18.218 1.00 46.47 281 ILE A C 1
ATOM 2251 O O . ILE A 1 281 ? 2.658 -21.522 17.239 1.00 46.47 281 ILE A O 1
ATOM 2255 N N . GLY A 1 282 ? 1.899 -20.847 19.242 1.00 35.69 282 GLY A N 1
ATOM 2256 C CA . GLY A 1 282 ? 0.804 -21.818 19.317 1.00 35.69 282 GLY A CA 1
ATOM 2257 C C . GLY A 1 282 ? -0.130 -21.769 18.100 1.00 35.69 282 GLY A C 1
ATOM 2258 O O . GLY A 1 282 ? -0.555 -20.696 17.676 1.00 35.69 282 GLY A O 1
ATOM 2259 N N . GLY A 1 283 ? -0.471 -22.944 17.559 1.00 44.00 283 GLY A N 1
ATOM 2260 C CA . GLY A 1 283 ? -1.367 -23.095 16.404 1.00 44.00 283 GLY A CA 1
ATOM 2261 C C . GLY A 1 283 ? -0.679 -23.186 15.037 1.00 44.00 283 GLY A C 1
ATOM 2262 O O . GLY A 1 283 ? -1.376 -23.120 14.029 1.00 44.00 283 GLY A O 1
ATOM 2263 N N . LEU A 1 284 ? 0.651 -23.331 15.002 1.00 45.88 284 LEU A N 1
ATOM 2264 C CA . LEU A 1 284 ? 1.470 -23.412 13.781 1.00 45.88 284 LEU A CA 1
ATOM 2265 C C . LEU A 1 284 ? 2.381 -24.655 13.772 1.00 45.88 284 LEU A C 1
ATOM 2267 O O . LEU A 1 284 ? 3.491 -24.627 13.238 1.00 45.88 284 LEU A O 1
ATOM 2271 N N . GLU A 1 285 ? 1.922 -25.744 14.391 1.00 47.59 285 GLU A N 1
ATOM 2272 C CA . GLU A 1 285 ? 2.579 -27.057 14.384 1.00 47.59 285 GLU A CA 1
ATOM 2273 C C . GLU A 1 285 ? 2.407 -27.722 13.007 1.00 47.59 285 GLU A C 1
ATOM 2275 O O . GLU A 1 285 ? 1.667 -28.688 12.850 1.00 47.59 285 GLU A O 1
ATOM 2280 N N . TYR A 1 286 ? 3.042 -27.167 11.975 1.00 48.03 286 TYR A N 1
ATOM 2281 C CA . TYR A 1 286 ? 3.050 -27.777 10.646 1.00 48.03 286 TYR A CA 1
ATOM 2282 C C . TYR A 1 286 ? 4.087 -28.904 10.619 1.00 48.03 286 TYR A C 1
ATOM 2284 O O . TYR A 1 286 ? 5.274 -28.689 10.891 1.00 48.03 286 TYR A O 1
ATOM 2292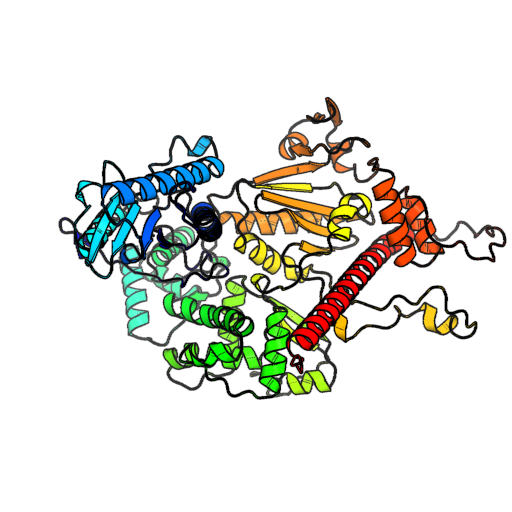 N N . ILE A 1 287 ? 3.617 -30.126 10.364 1.00 43.72 287 ILE A N 1
ATOM 2293 C CA . ILE A 1 287 ? 4.454 -31.317 10.231 1.00 43.72 287 ILE A CA 1
ATOM 2294 C C . ILE A 1 287 ? 5.000 -31.334 8.805 1.00 43.72 287 ILE A C 1
ATOM 2296 O O . ILE A 1 287 ? 4.267 -31.583 7.856 1.00 43.72 287 ILE A O 1
ATOM 2300 N N . VAL A 1 288 ? 6.310 -31.108 8.707 1.00 42.12 288 VAL A N 1
ATOM 2301 C CA . VAL A 1 288 ? 7.085 -30.971 7.470 1.00 42.12 288 VAL A CA 1
ATOM 2302 C C . VAL A 1 288 ? 6.827 -32.132 6.502 1.00 42.12 288 VAL A C 1
ATOM 2304 O O . VAL A 1 288 ? 7.377 -33.222 6.669 1.00 42.12 288 VAL A O 1
ATOM 2307 N N . SER A 1 289 ? 6.045 -31.879 5.452 1.00 53.09 289 SER A N 1
ATOM 2308 C CA . SER A 1 289 ? 6.069 -32.676 4.219 1.00 53.09 289 SER A CA 1
ATOM 2309 C C . SER A 1 289 ? 7.012 -32.030 3.192 1.00 53.09 289 SER A C 1
ATOM 2311 O O . SER A 1 289 ? 7.315 -30.837 3.266 1.00 53.09 289 SER A O 1
ATOM 2313 N N . HIS A 1 290 ? 7.501 -32.798 2.215 1.00 43.09 290 HIS A N 1
ATOM 2314 C CA . HIS A 1 290 ? 8.328 -32.252 1.128 1.00 43.09 290 HIS A CA 1
ATOM 2315 C C . HIS A 1 290 ? 7.586 -31.190 0.289 1.00 43.09 290 HIS A C 1
ATOM 2317 O O . HIS A 1 290 ? 8.219 -30.241 -0.171 1.00 43.09 290 HIS A O 1
ATOM 2323 N N . ALA A 1 291 ? 6.256 -31.286 0.170 1.00 44.19 291 ALA A N 1
ATOM 2324 C CA . ALA A 1 291 ? 5.427 -30.284 -0.503 1.00 44.19 291 ALA A CA 1
ATOM 2325 C C . ALA A 1 291 ? 5.428 -28.938 0.243 1.00 44.19 291 ALA A C 1
ATOM 2327 O O . ALA A 1 291 ? 5.598 -27.892 -0.381 1.00 44.19 291 ALA A O 1
ATOM 2328 N N . GLU A 1 292 ? 5.375 -28.956 1.581 1.00 56.38 292 GLU A N 1
ATOM 2329 C CA . GLU A 1 292 ? 5.476 -27.733 2.386 1.00 56.38 292 GLU A CA 1
ATOM 2330 C C . GLU A 1 292 ? 6.844 -27.053 2.229 1.00 56.38 292 GLU A C 1
ATOM 2332 O O . GLU A 1 292 ? 6.913 -25.829 2.177 1.00 56.38 292 GLU A O 1
ATOM 2337 N N . GLN A 1 293 ? 7.945 -27.808 2.110 1.00 59.72 293 GLN A N 1
ATOM 2338 C CA . GLN A 1 293 ? 9.269 -27.216 1.860 1.00 59.72 293 GLN A CA 1
ATOM 2339 C C . GLN A 1 293 ? 9.343 -26.502 0.502 1.00 59.72 293 GLN A C 1
ATOM 2341 O O . GLN A 1 293 ? 9.917 -25.411 0.423 1.00 59.72 293 GLN A O 1
ATOM 2346 N N . ALA A 1 294 ? 8.742 -27.084 -0.540 1.00 55.59 294 ALA A N 1
ATOM 2347 C CA . ALA A 1 294 ? 8.644 -26.468 -1.863 1.00 55.59 294 ALA A CA 1
ATOM 2348 C C . ALA A 1 294 ? 7.764 -25.201 -1.836 1.00 55.59 294 ALA A C 1
ATOM 2350 O O . ALA A 1 294 ? 8.150 -24.160 -2.373 1.00 55.59 294 ALA A O 1
ATOM 2351 N N . ASP A 1 295 ? 6.643 -25.229 -1.110 1.00 65.50 295 ASP A N 1
ATOM 2352 C CA . ASP A 1 295 ? 5.782 -24.057 -0.904 1.00 65.50 295 ASP A CA 1
ATOM 2353 C C . ASP A 1 295 ? 6.481 -22.937 -0.128 1.00 65.50 295 ASP A C 1
ATOM 2355 O O . ASP A 1 295 ? 6.399 -21.760 -0.492 1.00 65.50 295 ASP A O 1
ATOM 2359 N N . MET A 1 296 ? 7.235 -23.291 0.917 1.00 65.31 296 MET A N 1
ATOM 2360 C CA . MET A 1 296 ? 8.023 -22.335 1.693 1.00 65.31 296 MET A CA 1
ATOM 2361 C C . MET A 1 296 ? 9.047 -21.590 0.824 1.00 65.31 296 MET A C 1
ATOM 2363 O O . MET A 1 296 ? 9.330 -20.413 1.071 1.00 65.31 296 MET A O 1
ATOM 2367 N N . TYR A 1 297 ? 9.635 -22.268 -0.160 1.00 69.56 297 TYR A N 1
ATOM 2368 C CA . TYR A 1 297 ? 10.619 -21.688 -1.068 1.00 69.56 297 TYR A CA 1
ATOM 2369 C C . TYR A 1 297 ? 9.992 -20.647 -2.006 1.00 69.56 297 TYR A C 1
ATOM 2371 O O . TYR A 1 297 ? 10.497 -19.526 -2.096 1.00 69.56 297 TYR A O 1
ATOM 2379 N N . LEU A 1 298 ? 8.849 -20.963 -2.618 1.00 73.00 298 LEU A N 1
ATOM 2380 C CA . LEU A 1 298 ? 8.132 -20.043 -3.508 1.00 73.00 298 LEU A CA 1
ATOM 2381 C C . LEU A 1 298 ? 7.517 -18.852 -2.759 1.00 73.00 298 LEU A C 1
ATOM 2383 O O . LEU A 1 298 ? 7.621 -17.711 -3.218 1.00 73.00 298 LEU A O 1
ATOM 2387 N N . ALA A 1 299 ? 6.986 -19.072 -1.555 1.00 72.81 299 ALA A N 1
ATOM 2388 C CA . ALA A 1 299 ? 6.447 -18.000 -0.719 1.00 72.81 299 ALA A CA 1
ATOM 2389 C C . ALA A 1 299 ? 7.520 -16.998 -0.270 1.00 72.81 299 ALA A C 1
ATOM 2391 O O . ALA A 1 299 ? 7.260 -15.795 -0.197 1.00 72.81 299 ALA A O 1
ATOM 2392 N N . ARG A 1 300 ? 8.768 -17.445 -0.058 1.00 73.00 300 ARG A N 1
ATOM 2393 C CA . ARG A 1 300 ? 9.913 -16.540 0.170 1.00 73.00 300 ARG A CA 1
ATOM 2394 C C . ARG A 1 300 ? 10.225 -15.644 -1.026 1.00 73.00 300 ARG A C 1
ATOM 2396 O O . ARG A 1 300 ? 10.910 -14.640 -0.850 1.00 73.00 300 ARG A O 1
ATOM 2403 N N . ARG A 1 301 ? 9.723 -15.992 -2.209 1.00 77.12 301 ARG A N 1
ATOM 2404 C CA . ARG A 1 301 ? 9.852 -15.209 -3.440 1.00 77.12 301 ARG A CA 1
ATOM 2405 C C . ARG A 1 301 ? 8.636 -14.362 -3.771 1.00 77.12 301 ARG A C 1
ATOM 2407 O O . ARG A 1 301 ? 8.650 -13.630 -4.751 1.00 77.12 301 ARG A O 1
ATOM 2414 N N . GLY A 1 302 ? 7.627 -14.406 -2.909 1.00 82.38 302 GLY A N 1
ATOM 2415 C CA . GLY A 1 302 ? 6.385 -13.678 -3.091 1.00 82.38 302 GLY A CA 1
ATOM 2416 C C . GLY A 1 302 ? 5.348 -14.433 -3.914 1.00 82.38 302 GLY A C 1
ATOM 2417 O O . GLY A 1 302 ? 4.333 -13.828 -4.225 1.00 82.38 302 GLY A O 1
ATOM 2418 N N . TYR A 1 303 ? 5.541 -15.718 -4.240 1.00 83.50 303 TYR A N 1
ATOM 2419 C CA . TYR A 1 303 ? 4.499 -16.526 -4.882 1.00 83.50 303 TYR A CA 1
ATOM 2420 C C . TYR A 1 303 ? 3.734 -17.391 -3.887 1.00 83.50 303 TYR A C 1
ATOM 2422 O O . TYR A 1 303 ? 4.314 -18.018 -3.007 1.00 83.50 303 TYR A O 1
ATOM 2430 N N . ILE A 1 304 ? 2.430 -17.494 -4.092 1.00 81.31 304 ILE A N 1
ATOM 2431 C CA . ILE A 1 304 ? 1.550 -18.441 -3.421 1.00 81.31 304 ILE A CA 1
ATOM 2432 C C . ILE A 1 304 ? 1.070 -19.439 -4.474 1.00 81.31 304 ILE A C 1
ATOM 2434 O O . ILE A 1 304 ? 0.551 -19.035 -5.521 1.00 81.31 304 ILE A O 1
ATOM 2438 N N . ARG A 1 305 ? 1.236 -20.734 -4.189 1.00 78.94 305 ARG A N 1
ATOM 2439 C CA . ARG A 1 305 ? 0.619 -21.817 -4.962 1.00 78.94 305 ARG A CA 1
ATOM 2440 C C . ARG A 1 305 ? -0.767 -22.153 -4.427 1.00 78.94 305 ARG A C 1
ATOM 2442 O O . ARG A 1 305 ? -1.094 -21.857 -3.275 1.00 78.94 305 ARG A O 1
ATOM 2449 N N . TRP A 1 306 ? -1.553 -22.830 -5.255 1.00 77.12 306 TRP A N 1
ATOM 2450 C CA . TRP A 1 306 ? -2.887 -23.290 -4.884 1.00 77.12 306 TRP A CA 1
ATOM 2451 C C . TRP A 1 306 ? -2.907 -24.175 -3.617 1.00 77.12 306 TRP A C 1
ATOM 2453 O O . TRP A 1 306 ? -3.677 -23.858 -2.704 1.00 77.12 306 TRP A O 1
ATOM 2463 N N . PRO A 1 307 ? -2.037 -25.198 -3.457 1.00 74.06 307 PRO A N 1
ATOM 2464 C CA . PRO A 1 307 ? -2.032 -26.035 -2.252 1.00 74.06 307 PRO A CA 1
ATOM 2465 C C . PRO A 1 307 ? -1.749 -25.235 -0.977 1.00 74.06 307 PRO A C 1
ATOM 2467 O O . PRO A 1 307 ? -2.435 -25.398 0.034 1.00 74.06 307 PRO A O 1
ATOM 2470 N N . LEU A 1 308 ? -0.802 -24.293 -1.040 1.00 77.38 308 LEU A N 1
ATOM 2471 C CA . LEU A 1 308 ? -0.513 -23.408 0.083 1.00 77.38 308 LEU A CA 1
ATOM 2472 C C . LEU A 1 308 ? -1.713 -22.519 0.426 1.00 77.38 308 LEU A C 1
ATOM 2474 O O . LEU A 1 308 ? -2.027 -22.371 1.603 1.00 77.38 308 LEU A O 1
ATOM 2478 N N . ALA A 1 309 ? -2.413 -21.960 -0.565 1.00 80.38 309 ALA A N 1
ATOM 2479 C CA . ALA A 1 309 ? -3.614 -21.162 -0.318 1.00 80.38 309 ALA A CA 1
ATOM 2480 C C . ALA A 1 309 ? -4.683 -21.959 0.455 1.00 80.38 309 ALA A C 1
ATOM 2482 O O . ALA A 1 309 ? -5.236 -21.444 1.431 1.00 80.38 309 ALA A O 1
ATOM 2483 N N . ARG A 1 310 ? -4.907 -23.235 0.099 1.00 78.12 310 ARG A N 1
ATOM 2484 C CA . ARG A 1 310 ? -5.832 -24.130 0.822 1.00 78.12 310 ARG A CA 1
ATOM 2485 C C . ARG A 1 310 ? -5.427 -24.277 2.286 1.00 78.12 310 ARG A C 1
ATOM 2487 O O . ARG A 1 310 ? -6.264 -24.127 3.170 1.00 78.12 310 ARG A O 1
ATOM 2494 N N . VAL A 1 311 ? -4.141 -24.504 2.559 1.00 77.31 311 VAL A N 1
ATOM 2495 C CA . VAL A 1 311 ? -3.621 -24.640 3.931 1.00 77.31 311 VAL A CA 1
ATOM 2496 C C . VAL A 1 311 ? -3.756 -23.332 4.717 1.00 77.31 311 VAL A C 1
ATOM 2498 O O . VAL A 1 311 ? -4.228 -23.344 5.856 1.00 77.31 311 VAL A O 1
ATOM 2501 N N . LEU A 1 312 ? -3.381 -22.200 4.115 1.00 78.50 312 LEU A N 1
ATOM 2502 C CA . LEU A 1 312 ? -3.413 -20.884 4.761 1.00 78.50 312 LEU A CA 1
ATOM 2503 C C . LEU A 1 312 ? -4.829 -20.467 5.157 1.00 78.50 312 LEU A C 1
ATOM 2505 O O . LEU A 1 312 ? -5.041 -19.946 6.255 1.00 78.50 312 LEU A O 1
ATOM 2509 N N . PHE A 1 313 ? -5.797 -20.691 4.268 1.00 83.50 313 PHE A N 1
ATOM 2510 C CA . PHE A 1 313 ? -7.167 -20.230 4.463 1.00 83.50 313 PHE A CA 1
ATOM 2511 C C . PHE A 1 313 ? -8.072 -21.269 5.127 1.00 83.50 313 PHE A C 1
ATOM 2513 O O . PHE A 1 313 ? -9.137 -20.890 5.615 1.00 83.50 313 PHE A O 1
ATOM 2520 N N . ALA A 1 314 ? -7.643 -22.533 5.248 1.00 82.19 314 ALA A N 1
ATOM 2521 C CA . ALA A 1 314 ? -8.437 -23.607 5.845 1.00 82.19 314 ALA A CA 1
ATOM 2522 C C . ALA A 1 314 ? -8.989 -23.243 7.226 1.00 82.19 314 ALA A C 1
ATOM 2524 O O . ALA A 1 314 ? -10.184 -23.388 7.470 1.00 82.19 314 ALA A O 1
ATOM 2525 N N . LYS A 1 315 ? -8.144 -22.743 8.136 1.00 81.75 315 LYS A N 1
ATOM 2526 C CA . LYS A 1 315 ? -8.581 -22.405 9.497 1.00 81.75 315 LYS A CA 1
ATOM 2527 C C . LYS A 1 315 ? -9.513 -21.183 9.535 1.00 81.75 315 LYS A C 1
ATOM 2529 O O . LYS A 1 315 ? -10.613 -21.330 10.066 1.00 81.75 315 LYS A O 1
ATOM 2534 N N . PRO A 1 316 ? -9.157 -20.014 8.955 1.00 84.62 316 PRO A N 1
ATOM 2535 C CA . PRO A 1 316 ? -10.077 -18.877 8.878 1.00 84.62 316 PRO A CA 1
ATOM 2536 C C . PRO A 1 316 ? -11.432 -19.214 8.240 1.00 84.62 316 PRO A C 1
ATOM 2538 O O . PRO A 1 316 ? -12.459 -18.699 8.685 1.00 84.62 316 PRO A O 1
ATOM 2541 N N . LEU A 1 317 ? -11.449 -20.073 7.215 1.00 87.38 317 LEU A N 1
ATOM 2542 C CA . LEU A 1 317 ? -12.676 -20.535 6.569 1.00 87.38 317 LEU A CA 1
ATOM 2543 C C . LEU A 1 317 ? -13.461 -21.490 7.471 1.00 87.38 317 LEU A C 1
ATOM 2545 O O . LEU A 1 317 ? -14.632 -21.236 7.737 1.00 87.38 317 LEU A O 1
ATOM 2549 N N . ALA A 1 318 ? -12.834 -22.536 8.010 1.00 85.94 318 ALA A N 1
ATOM 2550 C CA . ALA A 1 318 ? -13.505 -23.513 8.869 1.00 85.94 318 ALA A CA 1
ATOM 2551 C C . ALA A 1 318 ? -14.131 -22.861 10.115 1.00 85.94 318 ALA A C 1
ATOM 2553 O O . ALA A 1 318 ? -15.273 -23.173 10.467 1.00 85.94 318 ALA A O 1
ATOM 2554 N N . ASP A 1 319 ? -13.427 -21.902 10.730 1.00 85.06 319 ASP A N 1
ATOM 2555 C CA . ASP A 1 319 ? -13.909 -21.136 11.887 1.00 85.06 319 ASP A CA 1
ATOM 2556 C C . ASP A 1 319 ? -15.197 -20.351 11.572 1.00 85.06 319 ASP A C 1
ATOM 2558 O O . ASP A 1 319 ? -16.016 -20.100 12.462 1.00 85.06 319 ASP A O 1
ATOM 2562 N N . PHE A 1 320 ? -15.394 -19.961 10.308 1.00 85.62 320 PHE A N 1
ATOM 2563 C CA . PHE A 1 320 ? -16.524 -19.145 9.882 1.00 85.62 320 PHE A CA 1
ATOM 2564 C C . PHE A 1 320 ? -17.651 -19.956 9.238 1.00 85.62 320 PHE A C 1
ATOM 2566 O O . PHE A 1 320 ? -18.798 -19.874 9.686 1.00 85.62 320 PHE A O 1
ATOM 2573 N N . VAL A 1 321 ? -17.348 -20.743 8.201 1.00 82.69 321 VAL A N 1
ATOM 2574 C CA . VAL A 1 321 ? -18.365 -21.460 7.422 1.00 82.69 321 VAL A CA 1
ATOM 2575 C C . VAL A 1 321 ? -18.870 -22.710 8.155 1.00 82.69 321 VAL A C 1
ATOM 2577 O O . VAL A 1 321 ? -19.982 -23.171 7.906 1.00 82.69 321 VAL A O 1
ATOM 2580 N N . ARG A 1 322 ? -18.137 -23.193 9.171 1.00 81.88 322 ARG A N 1
ATOM 2581 C CA . ARG A 1 322 ? -18.501 -24.349 10.019 1.00 81.88 322 ARG A CA 1
ATOM 2582 C C . ARG A 1 322 ? -18.666 -25.668 9.251 1.00 81.88 322 ARG A C 1
ATOM 2584 O O . ARG A 1 322 ? -19.290 -26.598 9.760 1.00 81.88 322 ARG A O 1
ATOM 2591 N N . HIS A 1 323 ? -18.093 -25.755 8.057 1.00 81.94 323 HIS A N 1
ATOM 2592 C CA . HIS A 1 323 ? -17.884 -26.991 7.310 1.00 81.94 323 HIS A CA 1
ATOM 2593 C C . HIS A 1 323 ? -16.427 -27.076 6.852 1.00 81.94 323 HIS A C 1
ATOM 2595 O O . HIS A 1 323 ? -15.646 -26.146 7.060 1.00 81.94 323 HIS A O 1
ATOM 2601 N N . VAL A 1 324 ? -16.058 -28.215 6.263 1.00 82.44 324 VAL A N 1
ATOM 2602 C CA . VAL A 1 324 ? -14.748 -28.371 5.624 1.00 82.44 324 VAL A CA 1
ATOM 2603 C C . VAL A 1 324 ? -14.702 -27.414 4.429 1.00 82.44 324 VAL A C 1
ATOM 2605 O O . VAL A 1 324 ? -15.609 -27.497 3.601 1.00 82.44 324 VAL A O 1
ATOM 2608 N N . PRO A 1 325 ? -13.726 -26.495 4.352 1.00 85.44 325 PRO A N 1
ATOM 2609 C CA . PRO A 1 325 ? -13.633 -25.560 3.237 1.00 85.44 325 PRO A CA 1
ATOM 2610 C C . PRO A 1 325 ? -13.425 -26.287 1.909 1.00 85.44 325 PRO A C 1
ATOM 2612 O O . PRO A 1 325 ? -12.604 -27.204 1.827 1.00 85.44 325 PRO A O 1
ATOM 2615 N N . GLU A 1 326 ? -14.157 -25.865 0.885 1.00 86.81 326 GLU A N 1
ATOM 2616 C CA . GLU A 1 326 ? -14.040 -26.385 -0.476 1.00 86.81 326 GLU A CA 1
ATOM 2617 C C . GLU A 1 326 ? -13.102 -25.512 -1.327 1.00 86.81 326 GLU A C 1
ATOM 2619 O O . GLU A 1 326 ? -12.681 -24.414 -0.943 1.00 86.81 326 GLU A O 1
ATOM 2624 N N . ASP A 1 327 ? -12.760 -25.992 -2.521 1.00 83.44 327 ASP A N 1
ATOM 2625 C CA . ASP A 1 327 ? -11.872 -25.272 -3.439 1.00 83.44 327 ASP A CA 1
ATOM 2626 C C . ASP A 1 327 ? -12.486 -23.938 -3.905 1.00 83.44 327 ASP A C 1
ATOM 2628 O O . ASP A 1 327 ? -11.768 -22.948 -4.055 1.00 83.44 327 ASP A O 1
ATOM 2632 N N . SER A 1 328 ? -13.816 -23.856 -4.024 1.00 87.44 328 SER A N 1
ATOM 2633 C CA . SER A 1 328 ? -14.528 -22.598 -4.293 1.00 87.44 328 SER A CA 1
ATOM 2634 C C . SER A 1 328 ? -14.367 -21.569 -3.172 1.00 87.44 328 SER A C 1
ATOM 2636 O O . SER A 1 328 ? -14.265 -20.376 -3.451 1.00 87.44 328 SER A O 1
ATOM 2638 N N . ASP A 1 329 ? -14.298 -22.010 -1.912 1.00 88.38 329 ASP A N 1
ATOM 2639 C CA . ASP A 1 329 ? -14.093 -21.115 -0.767 1.00 88.38 329 ASP A CA 1
ATOM 2640 C C . ASP A 1 329 ? -12.677 -20.525 -0.779 1.00 88.38 329 ASP A C 1
ATOM 2642 O O . ASP A 1 329 ? -12.467 -19.348 -0.476 1.00 88.38 329 ASP A O 1
ATOM 2646 N N . THR A 1 330 ? -11.695 -21.343 -1.168 1.00 87.12 330 THR A N 1
ATOM 2647 C CA . THR A 1 330 ? -10.299 -20.915 -1.326 1.00 87.12 330 THR A CA 1
ATOM 2648 C C . THR A 1 330 ? -10.156 -19.940 -2.496 1.00 87.12 330 THR A C 1
ATOM 2650 O O . THR A 1 330 ? -9.481 -18.917 -2.354 1.00 87.12 330 THR A O 1
ATOM 2653 N N . LEU A 1 331 ? -10.828 -20.211 -3.622 1.00 88.69 331 LEU A N 1
ATOM 2654 C CA . LEU A 1 331 ? -10.850 -19.311 -4.777 1.00 88.69 331 LEU A CA 1
ATOM 2655 C C . LEU A 1 331 ? -11.439 -17.949 -4.401 1.00 88.69 331 LEU A C 1
ATOM 2657 O O . LEU A 1 331 ? -10.817 -16.924 -4.666 1.00 88.69 331 LEU A O 1
ATOM 2661 N N . MET A 1 332 ? -12.574 -17.943 -3.694 1.00 89.75 332 MET A N 1
ATOM 2662 C CA . MET A 1 332 ? -13.195 -16.718 -3.189 1.00 89.75 332 MET A CA 1
ATOM 2663 C C . MET A 1 332 ? -12.215 -15.915 -2.318 1.00 89.75 332 MET A C 1
ATOM 2665 O O . MET A 1 332 ? -12.115 -14.701 -2.473 1.00 89.75 332 MET A O 1
ATOM 2669 N N . CYS A 1 333 ? -11.453 -16.552 -1.420 1.00 90.38 333 CYS A N 1
ATOM 2670 C CA . CYS A 1 333 ? -10.438 -15.845 -0.628 1.00 90.38 333 CYS A CA 1
ATOM 2671 C C . CYS A 1 333 ? -9.382 -15.157 -1.504 1.00 90.38 333 CYS A C 1
ATOM 2673 O O . CYS A 1 333 ? -9.019 -14.011 -1.239 1.00 90.38 333 CYS A O 1
ATOM 2675 N N . LEU A 1 334 ? -8.900 -15.832 -2.549 1.00 90.75 334 LEU A N 1
ATOM 2676 C CA . LEU A 1 334 ? -7.908 -15.281 -3.473 1.00 90.75 334 LEU A CA 1
ATOM 2677 C C . LEU A 1 334 ? -8.481 -14.112 -4.284 1.00 90.75 334 LEU A C 1
ATOM 2679 O O . LEU A 1 334 ? -7.822 -13.080 -4.394 1.00 90.75 334 LEU A O 1
ATOM 2683 N N . GLU A 1 335 ? -9.717 -14.225 -4.770 1.00 90.75 335 GLU A N 1
ATOM 2684 C CA . GLU A 1 335 ? -10.432 -13.148 -5.469 1.00 90.75 335 GLU A CA 1
ATOM 2685 C C . GLU A 1 335 ? -10.664 -11.925 -4.570 1.00 90.75 335 GLU A C 1
ATOM 2687 O O . GLU A 1 335 ? -10.511 -10.783 -5.011 1.00 90.75 335 GLU A O 1
ATOM 2692 N N . LEU A 1 336 ? -10.965 -12.133 -3.283 1.00 90.44 336 LEU A N 1
ATOM 2693 C CA . LEU A 1 336 ? -11.074 -11.042 -2.310 1.00 90.44 336 LEU A CA 1
ATOM 2694 C C . LEU A 1 336 ? -9.725 -10.337 -2.119 1.00 90.44 336 LEU A C 1
ATOM 2696 O O . LEU A 1 336 ? -9.677 -9.111 -2.106 1.00 90.44 336 LEU A O 1
ATOM 2700 N N . LEU A 1 337 ? -8.619 -11.081 -2.023 1.00 90.38 337 LEU A N 1
ATOM 2701 C CA . LEU A 1 337 ? -7.278 -10.493 -1.906 1.00 90.38 337 LEU A CA 1
ATOM 2702 C C . LEU A 1 337 ? -6.832 -9.767 -3.186 1.00 90.38 337 LEU A C 1
ATOM 2704 O O . LEU A 1 337 ? -6.139 -8.752 -3.093 1.00 90.38 337 LEU A O 1
ATOM 2708 N N . GLN A 1 338 ? -7.246 -10.245 -4.364 1.00 90.94 338 GLN A N 1
ATOM 2709 C CA . GLN A 1 338 ? -7.080 -9.531 -5.636 1.00 90.94 338 GLN A CA 1
ATOM 2710 C C . GLN A 1 338 ? -7.900 -8.241 -5.673 1.00 90.94 338 GLN A C 1
ATOM 2712 O O . GLN A 1 338 ? -7.381 -7.206 -6.078 1.00 90.94 338 GLN A O 1
ATOM 2717 N N . SER A 1 339 ? -9.148 -8.280 -5.196 1.00 88.44 339 SER A N 1
ATOM 2718 C CA . SER A 1 339 ? -10.025 -7.099 -5.107 1.00 88.44 339 SER A CA 1
ATOM 2719 C C . SER A 1 339 ? -9.477 -6.039 -4.147 1.00 88.44 339 SER A C 1
ATOM 2721 O O . SER A 1 339 ? -9.751 -4.853 -4.291 1.00 88.44 339 SER A O 1
ATOM 2723 N N . MET A 1 340 ? -8.672 -6.462 -3.172 1.00 88.44 340 MET A N 1
ATOM 2724 C CA . MET A 1 340 ? -7.909 -5.581 -2.288 1.00 88.44 340 MET A CA 1
ATOM 2725 C C . MET A 1 340 ? -6.547 -5.171 -2.863 1.00 88.44 340 MET A C 1
ATOM 2727 O O . MET A 1 340 ? -5.768 -4.521 -2.181 1.00 88.44 340 MET A O 1
ATOM 2731 N N . GLU A 1 341 ? -6.209 -5.581 -4.085 1.00 91.12 341 GLU A N 1
ATOM 2732 C CA . GLU A 1 341 ? -4.941 -5.253 -4.743 1.00 91.12 341 GLU A CA 1
ATOM 2733 C C . GLU A 1 341 ? -3.704 -5.662 -3.914 1.00 91.12 341 GLU A C 1
ATOM 2735 O O . GLU A 1 341 ? -2.670 -4.991 -3.925 1.00 91.12 341 GLU A O 1
ATOM 2740 N N . LEU A 1 342 ? -3.791 -6.782 -3.190 1.00 89.50 342 LEU A N 1
ATOM 2741 C CA . LEU A 1 342 ? -2.691 -7.317 -2.371 1.00 89.50 342 LEU A CA 1
ATOM 2742 C C . LEU A 1 342 ? -1.870 -8.370 -3.100 1.00 89.50 342 LEU A C 1
ATOM 2744 O O . LEU A 1 342 ? -0.718 -8.627 -2.745 1.00 89.50 342 LEU A O 1
ATOM 2748 N N . LEU A 1 343 ? -2.486 -9.001 -4.092 1.00 92.25 343 LEU A N 1
ATOM 2749 C CA . LEU A 1 343 ? -1.881 -10.004 -4.944 1.00 92.25 343 LEU A CA 1
ATOM 2750 C C . LEU A 1 343 ? -2.518 -9.972 -6.331 1.00 92.25 343 LEU A C 1
ATOM 2752 O O . LEU A 1 343 ? -3.620 -9.455 -6.505 1.00 92.25 343 LEU A O 1
ATOM 2756 N N . TYR A 1 344 ? -1.843 -10.565 -7.310 1.00 92.81 344 TYR A N 1
ATOM 2757 C CA . TYR A 1 344 ? -2.379 -10.772 -8.655 1.00 92.81 344 TYR A CA 1
ATOM 2758 C C . TYR A 1 344 ? -1.999 -12.154 -9.186 1.00 92.81 344 TYR A C 1
ATOM 2760 O O . TYR A 1 344 ? -1.012 -12.753 -8.753 1.00 92.81 344 TYR A O 1
ATOM 2768 N N . ALA A 1 345 ? -2.808 -12.681 -10.105 1.00 90.25 345 ALA A N 1
ATOM 2769 C CA . ALA A 1 345 ? -2.544 -13.967 -10.740 1.00 90.25 345 ALA A CA 1
ATOM 2770 C C . ALA A 1 345 ? -1.443 -13.835 -11.804 1.00 90.25 345 ALA A C 1
ATOM 2772 O O . ALA A 1 345 ? -1.384 -12.858 -12.548 1.00 90.25 345 ALA A O 1
ATOM 2773 N N . VAL A 1 346 ? -0.577 -14.839 -11.885 1.00 86.69 346 VAL A N 1
ATOM 2774 C CA . VAL A 1 346 ? 0.532 -14.946 -12.832 1.00 86.69 346 VAL A CA 1
ATOM 2775 C C . VAL A 1 346 ? 0.464 -16.315 -13.483 1.00 86.69 346 VAL A C 1
ATOM 2777 O O . VAL A 1 346 ? 0.451 -17.329 -12.789 1.00 86.69 346 VAL A O 1
ATOM 2780 N N . GLN A 1 347 ? 0.453 -16.344 -14.813 1.00 81.44 347 GLN A N 1
ATOM 2781 C CA . GLN A 1 347 ? 0.616 -17.586 -15.563 1.00 81.44 347 GLN A CA 1
ATOM 2782 C C . GLN A 1 347 ? 2.105 -17.905 -15.675 1.00 81.44 347 GLN A C 1
ATOM 2784 O O . GLN A 1 347 ? 2.890 -17.076 -16.139 1.00 81.44 347 GLN A O 1
ATOM 2789 N N . VAL A 1 348 ? 2.493 -19.093 -15.226 1.00 74.69 348 VAL A N 1
ATOM 2790 C CA . VAL A 1 348 ? 3.875 -19.574 -15.256 1.00 74.69 348 VAL A CA 1
ATOM 2791 C C . VAL A 1 348 ? 3.929 -20.831 -16.107 1.00 74.69 348 VAL A C 1
ATOM 2793 O O . VAL A 1 348 ? 3.104 -21.723 -15.932 1.00 74.69 348 VAL A O 1
ATOM 2796 N N . GLN A 1 349 ? 4.887 -20.902 -17.030 1.00 71.12 349 GLN A N 1
ATOM 2797 C CA . GLN A 1 349 ? 5.139 -22.131 -17.778 1.00 71.12 349 GLN A CA 1
ATOM 2798 C C . GLN A 1 349 ? 5.744 -23.186 -16.851 1.00 71.12 349 GLN A C 1
ATOM 2800 O O . GLN A 1 349 ? 6.715 -22.906 -16.144 1.00 71.12 349 GLN A O 1
ATOM 2805 N N . CYS A 1 350 ? 5.178 -24.386 -16.863 1.00 64.62 350 CYS A N 1
ATOM 2806 C CA . CYS A 1 350 ? 5.576 -25.484 -15.992 1.00 64.62 350 CYS A CA 1
ATOM 2807 C C . CYS A 1 350 ? 5.901 -26.726 -16.823 1.00 64.62 350 CYS A C 1
ATOM 2809 O O . CYS A 1 350 ? 5.217 -27.023 -17.799 1.00 64.62 350 CYS A O 1
ATOM 2811 N N . ASP A 1 351 ? 6.946 -27.456 -16.428 1.00 64.44 351 ASP A N 1
ATOM 2812 C CA . ASP A 1 351 ? 7.212 -28.789 -16.968 1.00 64.44 351 ASP A CA 1
ATOM 2813 C C . ASP A 1 351 ? 6.304 -29.846 -16.314 1.00 64.44 351 ASP A C 1
ATOM 2815 O O . ASP A 1 351 ? 5.634 -29.580 -15.313 1.00 64.44 351 ASP A O 1
ATOM 2819 N N . GLU A 1 352 ? 6.271 -31.058 -16.877 1.00 59.97 352 GLU A N 1
ATOM 2820 C CA . GLU A 1 352 ? 5.395 -32.145 -16.407 1.00 59.97 352 GLU A CA 1
ATOM 2821 C C . GLU A 1 352 ? 5.574 -32.454 -14.909 1.00 59.97 352 GLU A C 1
ATOM 2823 O O . GLU A 1 352 ? 4.602 -32.756 -14.219 1.00 59.97 352 GLU A O 1
ATOM 2828 N N . TYR A 1 353 ? 6.795 -32.322 -14.379 1.00 60.06 353 TYR A N 1
ATOM 2829 C CA . TYR A 1 353 ? 7.085 -32.506 -12.954 1.00 60.06 353 TYR A CA 1
ATOM 2830 C C . TYR A 1 353 ? 6.525 -31.365 -12.099 1.00 60.06 353 TYR A C 1
ATOM 2832 O O . TYR A 1 353 ? 5.900 -31.624 -11.073 1.00 60.06 353 TYR A O 1
ATOM 2840 N N . SER A 1 354 ? 6.676 -30.116 -12.542 1.00 61.59 354 SER A N 1
ATOM 2841 C CA . SER A 1 354 ? 6.111 -28.947 -11.861 1.00 61.59 354 SER A CA 1
ATOM 2842 C C . SER A 1 354 ? 4.581 -28.985 -11.826 1.00 61.59 354 SER A C 1
ATOM 2844 O O . SER A 1 354 ? 3.985 -28.589 -10.830 1.00 61.59 354 SER A O 1
ATOM 2846 N N . VAL A 1 355 ? 3.930 -29.499 -12.876 1.00 61.78 355 VAL A N 1
ATOM 2847 C CA . VAL A 1 355 ? 2.465 -29.673 -12.916 1.00 61.78 355 VAL A CA 1
ATOM 2848 C C . VAL A 1 355 ? 1.989 -30.712 -11.893 1.00 61.78 355 VAL A C 1
ATOM 2850 O O . VAL A 1 355 ? 0.930 -30.534 -11.288 1.00 61.78 355 VAL A O 1
ATOM 2853 N N . LEU A 1 356 ? 2.767 -31.775 -11.657 1.00 61.00 356 LEU A N 1
ATOM 2854 C CA . LEU A 1 356 ? 2.454 -32.791 -10.643 1.00 61.00 356 LEU A CA 1
ATOM 2855 C C . LEU A 1 356 ? 2.541 -32.240 -9.209 1.00 61.00 356 LEU A C 1
ATOM 2857 O O . LEU A 1 356 ? 1.792 -32.690 -8.345 1.00 61.00 356 LEU A O 1
ATOM 2861 N N . GLU A 1 357 ? 3.417 -31.263 -8.955 1.00 61.59 357 GLU A N 1
ATOM 2862 C CA . GLU A 1 357 ? 3.561 -30.620 -7.639 1.00 61.59 357 GLU A CA 1
ATOM 2863 C C . GLU A 1 357 ? 2.466 -29.593 -7.314 1.00 61.59 357 GLU A C 1
ATOM 2865 O O . GLU A 1 357 ? 2.285 -29.241 -6.149 1.00 61.59 357 GLU A O 1
ATOM 2870 N N . GLU A 1 358 ? 1.747 -29.088 -8.317 1.00 59.28 358 GLU A N 1
ATOM 2871 C CA . GLU A 1 358 ? 0.738 -28.034 -8.142 1.00 59.28 358 GLU A CA 1
ATOM 2872 C C . GLU A 1 358 ? -0.630 -28.575 -7.677 1.00 59.28 358 GLU A C 1
ATOM 2874 O O . GLU A 1 358 ? -1.538 -27.775 -7.471 1.00 59.28 358 GLU A O 1
ATOM 2879 N N . GLU A 1 359 ? -0.775 -29.903 -7.489 1.00 57.34 359 GLU A N 1
ATOM 2880 C CA . GLU A 1 359 ? -2.041 -30.603 -7.179 1.00 57.34 359 GLU A CA 1
ATOM 2881 C C . GLU A 1 359 ? -3.217 -29.970 -7.941 1.00 57.34 359 GLU A C 1
ATOM 2883 O O . GLU A 1 359 ? -4.065 -29.292 -7.359 1.00 57.34 359 GLU A O 1
ATOM 2888 N N . THR A 1 360 ? -3.219 -30.110 -9.270 1.00 49.03 360 THR A N 1
ATOM 2889 C CA . THR A 1 360 ? -4.157 -29.389 -10.145 1.00 49.03 360 THR A CA 1
ATOM 2890 C C . THR A 1 360 ? -5.612 -29.517 -9.662 1.00 49.03 360 THR A C 1
ATOM 2892 O O . THR A 1 360 ? -6.130 -30.637 -9.583 1.00 49.03 360 THR A O 1
ATOM 2895 N N . PRO A 1 361 ? -6.308 -28.399 -9.370 1.00 45.81 361 PRO A N 1
ATOM 2896 C CA . PRO A 1 361 ? -7.727 -28.449 -9.063 1.00 45.81 361 PRO A CA 1
ATOM 2897 C C . PRO A 1 361 ? -8.492 -28.894 -10.312 1.00 45.81 361 PRO A C 1
ATOM 2899 O O . PRO A 1 361 ? -8.242 -28.433 -11.428 1.00 45.81 361 PRO A O 1
ATOM 2902 N N . THR A 1 362 ? -9.445 -29.804 -10.131 1.00 45.03 362 THR A N 1
ATOM 2903 C CA . THR A 1 362 ? -10.477 -30.067 -11.136 1.00 45.03 362 THR A CA 1
ATOM 2904 C C . THR A 1 362 ? -11.281 -28.792 -11.352 1.00 45.03 362 THR A C 1
ATOM 2906 O O . THR A 1 362 ? -11.829 -28.260 -10.390 1.00 45.03 362 THR A O 1
ATOM 2909 N N . ASP A 1 363 ? -11.392 -28.323 -12.598 1.00 41.47 363 ASP A N 1
ATOM 2910 C CA . ASP A 1 363 ? -12.326 -27.249 -12.951 1.00 41.47 363 ASP A CA 1
ATOM 2911 C C . ASP A 1 363 ? -13.729 -27.611 -12.412 1.00 41.47 363 ASP A C 1
ATOM 2913 O O . ASP A 1 363 ? -14.272 -28.645 -12.822 1.00 41.47 363 ASP A O 1
ATOM 2917 N N . PRO A 1 364 ? -14.336 -26.811 -11.512 1.00 40.41 364 PRO A N 1
ATOM 2918 C CA . PRO A 1 364 ? -15.636 -27.129 -10.920 1.00 40.41 364 PRO A CA 1
ATOM 2919 C C . PRO A 1 364 ? -16.766 -27.184 -11.960 1.00 40.41 364 PRO A C 1
ATOM 2921 O O . PRO A 1 364 ? -17.820 -27.757 -11.689 1.00 40.41 364 PRO A O 1
ATOM 2924 N N . THR A 1 365 ? -16.551 -26.635 -13.161 1.00 43.12 365 THR A N 1
ATOM 2925 C CA . THR A 1 365 ? -17.512 -26.672 -14.271 1.00 43.12 365 THR A CA 1
ATOM 2926 C C . THR A 1 365 ? -17.289 -27.827 -15.255 1.00 43.12 365 THR A C 1
ATOM 2928 O O . THR A 1 365 ? -18.249 -28.263 -15.891 1.00 43.12 365 THR A O 1
ATOM 2931 N N . HIS A 1 366 ? -16.072 -28.384 -15.348 1.00 46.41 366 HIS A N 1
ATOM 2932 C CA . HIS A 1 366 ? -15.721 -29.388 -16.371 1.00 46.41 366 HIS A CA 1
ATOM 2933 C C . HIS A 1 366 ? -15.082 -30.685 -15.845 1.00 46.41 366 HIS A C 1
ATOM 2935 O O . HIS A 1 366 ? -14.927 -31.633 -16.618 1.00 46.41 366 HIS A O 1
ATOM 2941 N N . GLY A 1 367 ? -14.721 -30.775 -14.560 1.00 38.91 367 GLY A N 1
ATOM 2942 C CA . GLY A 1 367 ? -14.243 -32.004 -13.915 1.00 38.91 367 GLY A CA 1
ATOM 2943 C C . GLY A 1 367 ? -12.997 -32.641 -14.547 1.00 38.91 367 GLY A C 1
ATOM 2944 O O . GLY A 1 367 ? -12.780 -33.841 -14.383 1.00 38.91 367 GLY A O 1
ATOM 2945 N N . ARG A 1 368 ? -12.191 -31.882 -15.304 1.00 41.47 368 ARG A N 1
ATOM 2946 C CA . ARG A 1 368 ? -10.970 -32.375 -15.964 1.00 41.47 368 ARG A CA 1
ATOM 2947 C C . ARG A 1 368 ? -9.719 -31.738 -15.369 1.00 41.47 368 ARG A C 1
ATOM 2949 O O . ARG A 1 368 ? -9.710 -30.549 -15.065 1.00 41.47 368 ARG A O 1
ATOM 2956 N N . VAL A 1 369 ? -8.669 -32.553 -15.258 1.00 49.81 369 VAL A N 1
ATOM 2957 C CA . VAL A 1 369 ? -7.292 -32.120 -14.991 1.00 49.81 369 VAL A CA 1
ATOM 2958 C C . VAL A 1 369 ? -6.848 -31.247 -16.160 1.00 49.81 369 VAL A C 1
ATOM 2960 O O . VAL A 1 369 ? -6.923 -31.673 -17.315 1.00 49.81 369 VAL A O 1
ATOM 2963 N N . VAL A 1 370 ? -6.434 -30.019 -15.870 1.00 49.00 370 VAL A N 1
ATOM 2964 C CA . VAL A 1 370 ? -5.930 -29.086 -16.877 1.00 49.00 370 VAL A CA 1
ATOM 2965 C C . VAL A 1 370 ? -4.596 -29.624 -17.405 1.00 49.00 370 VAL A C 1
ATOM 2967 O O . VAL A 1 370 ? -3.573 -29.530 -16.739 1.00 49.00 370 VAL A O 1
ATOM 2970 N N . THR A 1 371 ? -4.601 -30.203 -18.608 1.00 52.16 371 THR A N 1
ATOM 2971 C CA . THR A 1 371 ? -3.395 -30.531 -19.388 1.00 52.16 371 THR A CA 1
ATOM 2972 C C . THR A 1 371 ? -2.911 -29.279 -20.117 1.00 52.16 371 THR A C 1
ATOM 2974 O O . THR A 1 371 ? -2.964 -29.217 -21.346 1.00 52.16 371 THR A O 1
ATOM 2977 N N . SER A 1 372 ? -2.560 -28.232 -19.373 1.00 56.31 372 SER A N 1
ATOM 2978 C CA . SER A 1 372 ? -1.961 -27.034 -19.961 1.00 56.31 372 SER A CA 1
ATOM 2979 C C . SER A 1 372 ? -0.546 -26.872 -19.439 1.00 56.31 372 SER A C 1
ATOM 2981 O O . SER A 1 372 ? -0.321 -27.016 -18.239 1.00 56.31 372 SER A O 1
ATOM 2983 N N . ASP A 1 373 ? 0.373 -26.501 -20.326 1.00 66.81 373 ASP A N 1
ATOM 2984 C CA . ASP A 1 373 ? 1.785 -26.222 -20.025 1.00 66.81 373 ASP A CA 1
ATOM 2985 C C . ASP A 1 373 ? 1.968 -24.963 -19.144 1.00 66.81 373 ASP A C 1
ATOM 2987 O O . ASP A 1 373 ? 3.081 -24.477 -18.938 1.00 66.81 373 ASP A O 1
ATOM 2991 N N . THR A 1 374 ? 0.866 -24.394 -18.641 1.00 70.44 374 THR A N 1
ATOM 2992 C CA . THR A 1 374 ? 0.808 -23.182 -17.826 1.00 70.44 374 THR A CA 1
ATOM 2993 C C . THR A 1 374 ? 0.041 -23.414 -16.530 1.00 70.44 374 THR A C 1
ATOM 2995 O O . THR A 1 374 ? -1.045 -23.990 -16.531 1.00 70.44 374 THR A O 1
ATOM 2998 N N . VAL A 1 375 ? 0.578 -22.917 -15.418 1.00 74.31 375 VAL A N 1
ATOM 2999 C CA . VAL A 1 375 ? -0.075 -22.949 -14.107 1.00 74.31 375 VAL A CA 1
ATOM 3000 C C . VAL A 1 375 ? -0.269 -21.530 -13.590 1.00 74.31 375 VAL A C 1
ATOM 3002 O O . VAL A 1 375 ? 0.595 -20.663 -13.739 1.00 74.31 375 VAL A O 1
ATOM 3005 N N . THR A 1 376 ? -1.415 -21.297 -12.951 1.00 81.25 376 THR A N 1
ATOM 3006 C CA . THR A 1 376 ? -1.704 -20.032 -12.276 1.00 81.25 376 THR A CA 1
ATOM 3007 C C . THR A 1 376 ? -1.089 -20.028 -10.881 1.00 81.25 376 THR A C 1
ATOM 3009 O O . THR A 1 376 ? -1.473 -20.814 -10.019 1.00 81.25 376 THR A O 1
ATOM 3012 N N . ARG A 1 377 ? -0.164 -19.100 -10.641 1.00 84.81 377 ARG A N 1
ATOM 3013 C CA . ARG A 1 377 ? 0.363 -18.761 -9.312 1.00 84.81 377 ARG A CA 1
ATOM 3014 C C . ARG A 1 377 ? -0.096 -17.366 -8.919 1.00 84.81 377 ARG A C 1
ATOM 3016 O O . ARG A 1 377 ? -0.475 -16.573 -9.774 1.00 84.81 377 ARG A O 1
ATOM 3023 N N . TYR A 1 378 ? -0.019 -17.028 -7.640 1.00 87.94 378 TYR A N 1
ATOM 3024 C CA . TYR A 1 378 ? -0.398 -15.700 -7.157 1.00 87.94 378 TYR A CA 1
ATOM 3025 C C . TYR A 1 378 ? 0.821 -14.964 -6.624 1.00 87.94 378 TYR A C 1
ATOM 3027 O O . TYR A 1 378 ? 1.502 -15.475 -5.741 1.00 87.94 378 TYR A O 1
ATOM 3035 N N . PHE A 1 379 ? 1.114 -13.776 -7.148 1.00 90.12 379 PHE A N 1
ATOM 3036 C CA . PHE A 1 379 ? 2.245 -12.967 -6.703 1.00 90.12 379 PHE A CA 1
ATOM 3037 C C . PHE A 1 379 ? 1.806 -11.896 -5.704 1.00 90.12 379 PHE A C 1
ATOM 3039 O O . PHE A 1 379 ? 0.827 -11.194 -5.943 1.00 90.12 379 PHE A O 1
ATOM 3046 N N . VAL A 1 380 ? 2.559 -11.745 -4.615 1.00 89.94 380 VAL A N 1
ATOM 3047 C CA . VAL A 1 380 ? 2.333 -10.794 -3.520 1.00 89.94 380 VAL A CA 1
ATOM 3048 C C . VAL A 1 380 ? 3.471 -9.762 -3.509 1.00 89.94 380 VAL A C 1
ATOM 3050 O O . VAL A 1 380 ? 4.547 -10.043 -2.967 1.00 89.94 380 VAL A O 1
ATOM 3053 N N . PRO A 1 381 ? 3.269 -8.546 -4.052 1.00 89.62 381 PRO A N 1
ATOM 3054 C CA . PRO A 1 381 ? 4.330 -7.540 -4.180 1.00 89.62 381 PRO A CA 1
ATOM 3055 C C . PRO A 1 381 ? 5.043 -7.178 -2.877 1.00 89.62 381 PRO A C 1
ATOM 3057 O O . PRO A 1 381 ? 6.256 -6.971 -2.854 1.00 89.62 381 PRO A O 1
ATOM 3060 N N . SER A 1 382 ? 4.317 -7.140 -1.758 1.00 85.50 382 SER A N 1
ATOM 3061 C CA . SER A 1 382 ? 4.897 -6.801 -0.455 1.00 85.50 382 SER A CA 1
ATOM 3062 C C . SER A 1 382 ? 5.850 -7.873 0.089 1.00 85.50 382 SER A C 1
ATOM 3064 O O . SER A 1 382 ? 6.631 -7.593 1.001 1.00 85.50 382 SER A O 1
ATOM 3066 N N . LEU A 1 383 ? 5.779 -9.097 -0.446 1.00 83.25 383 LEU A N 1
ATOM 3067 C CA . LEU A 1 383 ? 6.645 -10.222 -0.097 1.00 83.25 383 LEU A CA 1
ATOM 3068 C C . LEU A 1 383 ? 7.797 -10.418 -1.091 1.00 83.25 383 LEU A C 1
ATOM 3070 O O . LEU A 1 383 ? 8.637 -11.286 -0.853 1.00 83.25 383 LEU A O 1
ATOM 3074 N N . ALA A 1 384 ? 7.875 -9.600 -2.148 1.00 85.06 384 ALA A N 1
ATOM 3075 C CA . ALA A 1 384 ? 8.964 -9.642 -3.114 1.00 85.06 384 ALA A CA 1
ATOM 3076 C C . ALA A 1 384 ? 10.326 -9.512 -2.396 1.00 85.06 384 ALA A C 1
ATOM 3078 O O . ALA A 1 384 ? 10.550 -8.540 -1.660 1.00 85.06 384 ALA A O 1
ATOM 3079 N N . PRO A 1 385 ? 11.248 -10.476 -2.569 1.00 78.44 385 PRO A N 1
ATOM 3080 C CA . PRO A 1 385 ? 12.510 -10.487 -1.830 1.00 78.44 385 PRO A CA 1
ATOM 3081 C C . PRO A 1 385 ? 13.586 -9.607 -2.472 1.00 78.44 385 PRO A C 1
ATOM 3083 O O . PRO A 1 385 ? 14.560 -9.257 -1.806 1.00 78.44 385 PRO A O 1
ATOM 3086 N N . PHE A 1 386 ? 13.435 -9.279 -3.756 1.00 84.31 386 PHE A N 1
ATOM 3087 C CA . PHE A 1 386 ? 14.493 -8.679 -4.559 1.00 84.31 386 PHE A CA 1
ATOM 3088 C C . PHE A 1 386 ? 14.249 -7.191 -4.762 1.00 84.31 386 PHE A C 1
ATOM 3090 O O . PHE A 1 386 ? 13.146 -6.769 -5.101 1.00 84.31 386 PHE A O 1
ATOM 3097 N N . ASN A 1 387 ? 15.308 -6.410 -4.592 1.00 89.44 387 ASN A N 1
ATOM 3098 C CA . ASN A 1 387 ? 15.368 -5.040 -5.082 1.00 89.44 387 ASN A CA 1
ATOM 3099 C C . ASN A 1 387 ? 16.014 -5.043 -6.469 1.00 89.44 387 ASN A C 1
ATOM 3101 O O . ASN A 1 387 ? 16.758 -5.967 -6.807 1.00 89.44 387 ASN A O 1
ATOM 3105 N N . VAL A 1 388 ? 15.768 -3.999 -7.250 1.00 91.25 388 VAL A N 1
ATOM 3106 C CA . VAL A 1 388 ? 16.428 -3.834 -8.546 1.00 91.25 388 VAL A CA 1
ATOM 3107 C C . VAL A 1 388 ? 17.955 -3.742 -8.383 1.00 91.25 388 VAL A C 1
ATOM 3109 O O . VAL A 1 388 ? 18.432 -3.079 -7.451 1.00 91.25 388 VAL A O 1
ATOM 3112 N N . PRO A 1 389 ? 18.747 -4.369 -9.277 1.00 90.94 389 PRO A N 1
ATOM 3113 C CA . PRO A 1 389 ? 20.195 -4.207 -9.291 1.00 90.94 389 PRO A CA 1
ATOM 3114 C C . PRO A 1 389 ? 20.615 -2.731 -9.304 1.00 90.94 389 PRO A C 1
ATOM 3116 O O . PRO A 1 389 ? 20.119 -1.923 -10.092 1.00 90.94 389 PRO A O 1
ATOM 3119 N N . ALA A 1 390 ? 21.573 -2.374 -8.442 1.00 90.06 390 ALA A N 1
ATOM 3120 C CA . ALA A 1 390 ? 22.026 -0.989 -8.290 1.00 90.06 390 ALA A CA 1
ATOM 3121 C C . ALA A 1 390 ? 22.605 -0.400 -9.590 1.00 90.06 390 ALA A C 1
ATOM 3123 O O . ALA A 1 390 ? 22.482 0.804 -9.818 1.00 90.06 390 ALA A O 1
ATOM 3124 N N . VAL A 1 391 ? 23.199 -1.249 -10.437 1.00 89.00 391 VAL A N 1
ATOM 3125 C CA . VAL A 1 391 ? 23.725 -0.883 -11.760 1.00 89.00 391 VAL A CA 1
ATOM 3126 C C . VAL A 1 391 ? 22.599 -0.379 -12.667 1.00 89.00 391 VAL A C 1
ATOM 3128 O O . VAL A 1 391 ? 22.693 0.729 -13.181 1.00 89.00 391 VAL A O 1
ATOM 3131 N N . LEU A 1 392 ? 21.481 -1.108 -12.779 1.00 90.00 392 LEU A N 1
ATOM 3132 C CA . LEU A 1 392 ? 20.345 -0.689 -13.614 1.00 90.00 392 LEU A CA 1
ATOM 3133 C C . LEU A 1 392 ? 19.751 0.641 -13.150 1.00 90.00 392 LEU A C 1
ATOM 3135 O O . LEU A 1 392 ? 19.488 1.519 -13.965 1.00 90.00 392 LEU A O 1
ATOM 3139 N N . ARG A 1 393 ? 19.602 0.834 -11.834 1.00 89.88 393 ARG A N 1
ATOM 3140 C CA . ARG A 1 393 ? 19.130 2.112 -11.281 1.00 89.88 393 ARG A CA 1
ATOM 3141 C C . ARG A 1 393 ? 20.063 3.272 -11.636 1.00 89.88 393 ARG A C 1
ATOM 3143 O O . ARG A 1 393 ? 19.586 4.355 -11.963 1.00 89.88 393 ARG A O 1
ATOM 3150 N N . ARG A 1 394 ? 21.380 3.061 -11.543 1.00 88.62 394 ARG A N 1
ATOM 3151 C CA . ARG A 1 394 ? 22.394 4.087 -11.826 1.00 88.62 394 ARG A CA 1
ATOM 3152 C C . ARG A 1 394 ? 22.467 4.422 -13.318 1.00 88.62 394 ARG A C 1
ATOM 3154 O O . ARG A 1 394 ? 22.607 5.595 -13.654 1.00 88.62 394 ARG A O 1
ATOM 3161 N N . LEU A 1 395 ? 22.354 3.417 -14.185 1.00 88.94 395 LEU A N 1
ATOM 3162 C CA . LEU A 1 395 ? 22.513 3.557 -15.634 1.00 88.94 395 LEU A CA 1
ATOM 3163 C C . LEU A 1 395 ? 21.199 3.835 -16.383 1.00 88.94 395 LEU A C 1
ATOM 3165 O O . LEU A 1 395 ? 21.238 4.160 -17.564 1.00 88.94 395 LEU A O 1
ATOM 3169 N N . ALA A 1 396 ? 20.035 3.778 -15.729 1.00 88.12 396 ALA A N 1
ATOM 3170 C CA . ALA A 1 396 ? 18.744 4.050 -16.370 1.00 88.12 396 ALA A CA 1
ATOM 3171 C C . ALA A 1 396 ? 18.675 5.384 -17.149 1.00 88.12 396 ALA A C 1
ATOM 3173 O O . ALA A 1 396 ? 18.184 5.378 -18.273 1.00 88.12 396 ALA A O 1
ATOM 3174 N N . PRO A 1 397 ? 19.214 6.521 -16.663 1.00 84.62 397 PRO A N 1
ATOM 3175 C CA . PRO A 1 397 ? 19.207 7.758 -17.449 1.00 84.62 397 PRO A CA 1
ATOM 3176 C C . PRO A 1 397 ? 19.983 7.682 -18.776 1.00 84.62 397 PRO A C 1
ATOM 3178 O O . PRO A 1 397 ? 19.761 8.526 -19.637 1.00 84.62 397 PRO A O 1
ATOM 3181 N N . LEU A 1 398 ? 20.919 6.735 -18.897 1.00 83.62 398 LEU A N 1
ATOM 3182 C CA . LEU A 1 398 ? 21.777 6.505 -20.063 1.00 83.62 398 LEU A CA 1
ATOM 3183 C C . LEU A 1 398 ? 21.190 5.460 -21.012 1.00 83.62 398 LEU A C 1
ATOM 3185 O O . LEU A 1 398 ? 21.232 5.628 -22.226 1.00 83.62 398 LEU A O 1
ATOM 3189 N N . LEU A 1 399 ? 20.669 4.370 -20.447 1.00 83.88 399 LEU A N 1
ATOM 3190 C CA . LEU A 1 399 ? 20.167 3.231 -21.210 1.00 83.88 399 LEU A CA 1
ATOM 3191 C C . LEU A 1 399 ? 18.857 3.550 -21.934 1.00 83.88 399 LEU A C 1
ATOM 3193 O O . LEU A 1 399 ? 18.597 2.971 -22.981 1.00 83.88 399 LEU A O 1
ATOM 3197 N N . PHE A 1 400 ? 18.042 4.461 -21.400 1.00 83.81 400 PHE A N 1
ATOM 3198 C CA . PHE A 1 400 ? 16.719 4.781 -21.930 1.00 83.81 400 PHE A CA 1
ATOM 3199 C C . PHE A 1 400 ? 16.764 6.033 -22.797 1.00 83.81 400 PHE A C 1
ATOM 3201 O O . PHE A 1 400 ? 16.998 7.134 -22.299 1.00 83.81 400 PHE A O 1
ATOM 3208 N N . HIS A 1 401 ? 16.521 5.844 -24.090 1.00 77.88 401 HIS A N 1
ATOM 3209 C CA . HIS A 1 401 ? 16.571 6.876 -25.112 1.00 77.88 401 HIS A CA 1
ATOM 3210 C C . HIS A 1 401 ? 15.237 6.956 -25.863 1.00 77.88 401 HIS A C 1
ATOM 3212 O O . HIS A 1 401 ? 14.579 5.945 -26.109 1.00 77.88 401 HIS A O 1
ATOM 3218 N N . GLY A 1 402 ? 14.853 8.167 -26.264 1.00 72.00 402 GLY A N 1
ATOM 3219 C CA . GLY A 1 402 ? 13.647 8.433 -27.055 1.00 72.00 402 GLY A CA 1
ATOM 3220 C C . GLY A 1 402 ? 12.498 9.026 -26.242 1.00 72.00 402 GLY A C 1
ATOM 3221 O O . GLY A 1 402 ? 11.838 9.929 -26.740 1.00 72.00 402 GLY A O 1
ATOM 3222 N N . GLY A 1 403 ? 12.331 8.623 -24.978 1.00 77.69 403 GLY A N 1
ATOM 3223 C CA . GLY A 1 403 ? 11.304 9.172 -24.089 1.00 77.69 403 GLY A CA 1
ATOM 3224 C C . GLY A 1 403 ? 11.794 10.312 -23.189 1.00 77.69 403 GLY A C 1
ATOM 3225 O O . GLY A 1 403 ? 12.963 10.374 -22.798 1.00 77.69 403 GLY A O 1
ATOM 3226 N N . VAL A 1 404 ? 10.879 11.205 -22.802 1.00 80.88 404 VAL A N 1
ATOM 3227 C CA . VAL A 1 404 ? 11.152 12.258 -21.813 1.00 80.88 404 VAL A CA 1
ATOM 3228 C C . VAL A 1 404 ? 11.188 11.632 -20.413 1.00 80.88 404 VAL A C 1
ATOM 3230 O O . VAL A 1 404 ? 10.208 11.013 -19.999 1.00 80.88 404 VAL A O 1
ATOM 3233 N N . PRO A 1 405 ? 12.277 11.782 -19.637 1.00 87.69 405 PRO A N 1
ATOM 3234 C CA . PRO A 1 405 ? 12.321 11.244 -18.285 1.00 87.69 405 PRO A CA 1
ATOM 3235 C C . PRO A 1 405 ? 11.354 12.013 -17.380 1.00 87.69 405 PRO A C 1
ATOM 3237 O O . PRO A 1 405 ? 11.410 13.245 -17.292 1.00 87.69 405 PRO A O 1
ATOM 3240 N N . VAL A 1 406 ? 10.511 11.276 -16.661 1.00 91.00 406 VAL A N 1
ATOM 3241 C CA . VAL A 1 406 ? 9.496 11.822 -15.753 1.00 91.00 406 VAL A CA 1
ATOM 3242 C C . VAL A 1 406 ? 9.863 11.470 -14.317 1.00 91.00 406 VAL A C 1
ATOM 3244 O O . VAL A 1 406 ? 10.306 10.365 -14.016 1.00 91.00 406 VAL A O 1
ATOM 3247 N N . ARG A 1 407 ? 9.674 12.411 -13.396 1.00 93.06 407 ARG A N 1
ATOM 3248 C CA . ARG A 1 407 ? 9.850 12.195 -11.962 1.00 93.06 407 ARG A CA 1
ATOM 3249 C C . ARG A 1 407 ? 8.645 12.704 -11.204 1.00 93.06 407 ARG A C 1
ATOM 3251 O O . ARG A 1 407 ? 8.335 13.893 -11.223 1.00 93.06 407 ARG A O 1
ATOM 3258 N N . ILE A 1 408 ? 8.016 11.808 -10.461 1.00 94.81 408 ILE A N 1
ATOM 3259 C CA . ILE A 1 408 ? 6.907 12.123 -9.573 1.00 94.81 408 ILE A CA 1
ATOM 3260 C C . ILE A 1 408 ? 7.474 12.244 -8.165 1.00 94.81 408 ILE A C 1
ATOM 3262 O O . ILE A 1 408 ? 8.055 11.302 -7.635 1.00 94.81 408 ILE A O 1
ATOM 3266 N N . THR A 1 409 ? 7.344 13.425 -7.572 1.00 93.94 409 THR A N 1
ATOM 3267 C CA . THR A 1 409 ? 7.804 13.713 -6.207 1.00 93.94 409 THR A CA 1
ATOM 3268 C C . THR A 1 409 ? 6.616 13.803 -5.266 1.00 93.94 409 THR A C 1
ATOM 3270 O O . THR A 1 409 ? 5.600 14.387 -5.631 1.00 93.94 409 THR A O 1
ATOM 3273 N N . PHE A 1 410 ? 6.746 13.257 -4.061 1.00 93.38 410 PHE A N 1
ATOM 3274 C CA . PHE A 1 410 ? 5.691 13.140 -3.061 1.00 93.38 410 PHE A CA 1
ATOM 3275 C C . PHE A 1 410 ? 6.111 13.815 -1.753 1.00 93.38 410 PHE A C 1
ATOM 3277 O O . PHE A 1 410 ? 7.288 13.827 -1.400 1.00 93.38 410 PHE A O 1
ATOM 3284 N N . ASN A 1 411 ? 5.149 14.340 -0.990 1.00 91.38 411 ASN A N 1
ATOM 3285 C CA . ASN A 1 411 ? 5.400 14.685 0.418 1.00 91.38 411 ASN A CA 1
ATOM 3286 C C . ASN A 1 411 ? 5.680 13.430 1.265 1.00 91.38 411 ASN A C 1
ATOM 3288 O O . ASN A 1 411 ? 6.432 13.494 2.237 1.00 91.38 411 ASN A O 1
ATOM 3292 N N . LEU A 1 412 ? 5.063 12.309 0.887 1.00 89.62 412 LEU A N 1
ATOM 3293 C CA . LEU A 1 412 ? 5.320 10.962 1.383 1.00 89.62 412 LEU A CA 1
ATOM 3294 C C . LEU A 1 412 ? 4.753 9.927 0.398 1.00 89.62 412 LEU A C 1
ATOM 3296 O O . LEU A 1 412 ? 3.686 10.129 -0.179 1.00 89.62 412 LEU A O 1
ATOM 3300 N N . LEU A 1 413 ? 5.447 8.806 0.242 1.00 90.31 413 LEU A N 1
ATOM 3301 C CA . LEU A 1 413 ? 5.045 7.679 -0.594 1.00 90.31 413 LEU A CA 1
ATOM 3302 C C . LEU A 1 413 ? 4.872 6.427 0.285 1.00 90.31 413 LEU A C 1
ATOM 3304 O O . LEU A 1 413 ? 5.888 5.825 0.666 1.00 90.31 413 LEU A O 1
ATOM 3308 N N . PRO A 1 414 ? 3.621 6.051 0.625 1.00 88.56 414 PRO A N 1
ATOM 3309 C CA . PRO A 1 414 ? 3.315 4.848 1.399 1.00 88.56 414 PRO A CA 1
ATOM 3310 C C . PRO A 1 414 ? 3.805 3.577 0.704 1.00 88.56 414 PRO A C 1
ATOM 3312 O O . PRO A 1 414 ? 3.836 3.508 -0.526 1.00 88.56 414 PRO A O 1
ATOM 3315 N N . ASP A 1 415 ? 4.165 2.560 1.489 1.00 87.50 415 ASP A N 1
ATOM 3316 C CA . ASP A 1 415 ? 4.599 1.275 0.925 1.00 87.50 415 ASP A CA 1
ATOM 3317 C C . ASP A 1 415 ? 3.438 0.562 0.222 1.00 87.50 415 ASP A C 1
ATOM 3319 O O . ASP A 1 415 ? 3.599 0.036 -0.878 1.00 87.50 415 ASP A O 1
ATOM 3323 N N . GLU A 1 416 ? 2.259 0.605 0.839 1.00 88.31 416 GLU A N 1
ATOM 3324 C CA . GLU A 1 416 ? 1.037 -0.001 0.313 1.00 88.31 416 GLU A CA 1
ATOM 3325 C C . GLU A 1 416 ? 0.625 0.593 -1.034 1.00 88.31 416 GLU A C 1
ATOM 3327 O O . GLU A 1 416 ? 0.342 -0.159 -1.963 1.00 88.31 416 GLU A O 1
ATOM 3332 N N . LEU A 1 417 ? 0.657 1.925 -1.167 1.00 91.12 417 LEU A N 1
ATOM 3333 C CA . LEU A 1 417 ? 0.313 2.612 -2.415 1.00 91.12 417 LEU A CA 1
ATOM 3334 C C . LEU A 1 417 ? 1.177 2.089 -3.567 1.00 91.12 417 LEU A C 1
ATOM 3336 O O . LEU A 1 417 ? 0.671 1.793 -4.647 1.00 91.12 417 LEU A O 1
ATOM 3340 N N . TRP A 1 418 ? 2.477 1.922 -3.318 1.00 92.62 418 TRP A N 1
ATOM 3341 C CA . TRP A 1 418 ? 3.406 1.374 -4.299 1.00 92.62 418 TRP A CA 1
ATOM 3342 C C . TRP A 1 418 ? 3.075 -0.076 -4.678 1.00 92.62 418 TRP A C 1
ATOM 3344 O O . TRP A 1 418 ? 3.070 -0.406 -5.860 1.00 92.62 418 TRP A O 1
ATOM 3354 N N . TRP A 1 419 ? 2.765 -0.945 -3.713 1.00 91.38 419 TRP A N 1
ATOM 3355 C CA . TRP A 1 419 ? 2.407 -2.340 -4.004 1.00 91.38 419 TRP A CA 1
ATOM 3356 C C . TRP A 1 419 ? 1.091 -2.468 -4.769 1.00 91.38 419 TRP A C 1
ATOM 3358 O O . TRP A 1 419 ? 1.026 -3.225 -5.734 1.00 91.38 419 TRP A O 1
ATOM 3368 N N . ARG A 1 420 ? 0.076 -1.683 -4.403 1.00 92.50 420 ARG A N 1
ATOM 3369 C CA . ARG A 1 420 ? -1.204 -1.636 -5.121 1.00 92.50 420 ARG A CA 1
ATOM 3370 C C . ARG A 1 420 ? -1.030 -1.123 -6.547 1.00 92.50 420 ARG A C 1
ATOM 3372 O O . ARG A 1 420 ? -1.622 -1.658 -7.481 1.00 92.50 420 ARG A O 1
ATOM 3379 N N . MET A 1 421 ? -0.135 -0.155 -6.743 1.00 94.19 421 MET A N 1
ATOM 3380 C CA . MET A 1 421 ? 0.254 0.300 -8.077 1.00 94.19 421 MET A CA 1
ATOM 3381 C C . MET A 1 421 ? 0.894 -0.828 -8.903 1.00 94.19 421 MET A C 1
ATOM 3383 O O . MET A 1 421 ? 0.564 -0.961 -10.079 1.00 94.19 421 MET A O 1
ATOM 3387 N N . GLN A 1 422 ? 1.733 -1.686 -8.303 1.00 93.75 422 GLN A N 1
ATOM 3388 C CA . GLN A 1 422 ? 2.246 -2.879 -8.996 1.00 93.75 422 GLN A CA 1
ATOM 3389 C C . GLN A 1 422 ? 1.125 -3.848 -9.384 1.00 93.75 422 GLN A C 1
ATOM 3391 O O . GLN A 1 422 ? 1.138 -4.371 -10.494 1.00 93.75 422 GLN A O 1
ATOM 3396 N N . CYS A 1 423 ? 0.146 -4.071 -8.502 1.00 93.94 423 CYS A N 1
ATOM 3397 C CA . CYS A 1 423 ? -1.013 -4.912 -8.806 1.00 93.94 423 CYS A CA 1
ATOM 3398 C C . CYS A 1 423 ? -1.834 -4.354 -9.973 1.00 93.94 423 CYS A C 1
ATOM 3400 O O . CYS A 1 423 ? -2.254 -5.119 -10.832 1.00 93.94 423 CYS A O 1
ATOM 3402 N N . ARG A 1 424 ? -2.020 -3.033 -10.071 1.00 93.69 424 ARG A N 1
ATOM 3403 C CA . ARG A 1 424 ? -2.746 -2.418 -11.198 1.00 93.69 424 ARG A CA 1
ATOM 3404 C C . ARG A 1 424 ? -1.994 -2.495 -12.522 1.00 93.69 424 ARG A C 1
ATOM 3406 O O . ARG A 1 424 ? -2.622 -2.640 -13.562 1.00 93.69 424 ARG A O 1
ATOM 3413 N N . LEU A 1 425 ? -0.665 -2.425 -12.483 1.00 95.19 425 LEU A N 1
ATOM 3414 C CA . LEU A 1 425 ? 0.187 -2.436 -13.676 1.00 95.19 425 LEU A CA 1
ATOM 3415 C C . LEU A 1 425 ? 0.722 -3.833 -14.029 1.00 95.19 425 LEU A C 1
ATOM 3417 O O . LEU A 1 425 ? 1.564 -3.960 -14.918 1.00 95.19 425 LEU A O 1
ATOM 3421 N N . HIS A 1 426 ? 0.255 -4.889 -13.352 1.00 93.19 426 HIS A N 1
ATOM 3422 C CA . HIS A 1 426 ? 0.842 -6.225 -13.473 1.00 93.19 426 HIS A CA 1
ATOM 3423 C C . HIS A 1 426 ? 0.772 -6.810 -14.890 1.00 93.19 426 HIS A C 1
ATOM 3425 O O . HIS A 1 426 ? 1.671 -7.547 -15.289 1.00 93.19 426 HIS A O 1
ATOM 3431 N N . THR A 1 427 ? -0.266 -6.463 -15.653 1.00 92.06 427 THR A N 1
ATOM 3432 C CA . THR A 1 427 ? -0.470 -6.891 -17.045 1.00 92.06 427 THR A CA 1
ATOM 3433 C C . THR A 1 427 ? 0.594 -6.346 -17.993 1.00 92.06 427 THR A C 1
ATOM 3435 O O . THR A 1 427 ? 0.848 -6.946 -19.032 1.00 92.06 427 THR A O 1
ATOM 3438 N N . HIS A 1 428 ? 1.237 -5.235 -17.629 1.00 94.06 428 HIS A N 1
ATOM 3439 C CA . HIS A 1 428 ? 2.305 -4.616 -18.408 1.00 94.06 428 HIS A CA 1
ATOM 3440 C C . HIS A 1 428 ? 3.698 -5.106 -18.003 1.00 94.06 428 HIS A C 1
ATOM 3442 O O . HIS A 1 428 ? 4.670 -4.767 -18.676 1.00 94.06 428 HIS A O 1
ATOM 3448 N N . ILE A 1 429 ? 3.831 -5.872 -16.912 1.00 91.56 429 ILE A N 1
ATOM 3449 C CA . ILE A 1 429 ? 5.134 -6.345 -16.435 1.00 91.56 429 ILE A CA 1
ATOM 3450 C C . ILE A 1 429 ? 5.740 -7.296 -17.466 1.00 91.56 429 ILE A C 1
ATOM 3452 O O . ILE A 1 429 ? 5.217 -8.381 -17.719 1.00 91.56 429 ILE A O 1
ATOM 3456 N N . HIS A 1 430 ? 6.898 -6.914 -17.998 1.00 91.12 430 HIS A N 1
ATOM 3457 C CA . HIS A 1 430 ? 7.672 -7.752 -18.898 1.00 91.12 430 HIS A CA 1
ATOM 3458 C C . HIS A 1 430 ? 8.665 -8.589 -18.094 1.00 91.12 430 HIS A C 1
ATOM 3460 O O . HIS A 1 430 ? 9.565 -8.056 -17.444 1.00 91.12 430 HIS A O 1
ATOM 3466 N N . LEU A 1 431 ? 8.478 -9.906 -18.096 1.00 86.81 431 LEU A N 1
ATOM 3467 C CA . LEU A 1 431 ? 9.337 -10.831 -17.365 1.00 86.81 431 LEU A CA 1
ATOM 3468 C C . LEU A 1 431 ? 10.597 -11.136 -18.178 1.00 86.81 431 LEU A C 1
ATOM 3470 O O . LEU A 1 431 ? 10.499 -11.562 -19.324 1.00 86.81 431 LEU A O 1
ATOM 3474 N N . ILE A 1 432 ? 11.763 -10.974 -17.556 1.00 83.69 432 ILE A N 1
ATOM 3475 C CA . ILE A 1 432 ? 13.053 -11.313 -18.166 1.00 83.69 432 ILE A CA 1
ATOM 3476 C C . ILE A 1 432 ? 13.614 -12.556 -17.480 1.00 83.69 432 ILE A C 1
ATOM 3478 O O . ILE A 1 432 ? 13.846 -12.541 -16.270 1.00 83.69 432 ILE A O 1
ATOM 3482 N N . SER A 1 433 ? 13.835 -13.614 -18.262 1.00 77.62 433 SER A N 1
ATOM 3483 C CA . SER A 1 433 ? 14.513 -14.833 -17.813 1.00 77.62 433 SER A CA 1
ATOM 3484 C C . SER A 1 433 ? 16.025 -14.650 -17.816 1.00 77.62 433 SER A C 1
ATOM 3486 O O . SER A 1 433 ? 16.611 -14.134 -18.771 1.00 77.62 433 SER A O 1
ATOM 3488 N N . VAL A 1 434 ? 16.671 -15.116 -16.751 1.00 74.06 434 VAL A N 1
ATOM 3489 C CA . VAL A 1 434 ? 18.125 -15.063 -16.614 1.00 74.06 434 VAL A CA 1
ATOM 3490 C C . VAL A 1 434 ? 18.747 -16.210 -17.412 1.00 74.06 434 VAL A C 1
ATOM 3492 O O . VAL A 1 434 ? 18.465 -17.381 -17.166 1.00 74.06 434 VAL A O 1
ATOM 3495 N N . HIS A 1 435 ? 19.634 -15.877 -18.348 1.00 69.81 435 HIS A N 1
ATOM 3496 C CA . HIS A 1 435 ? 20.464 -16.873 -19.031 1.00 69.81 435 HIS A CA 1
ATOM 3497 C C . HIS A 1 435 ? 21.929 -16.599 -18.735 1.00 69.81 435 HIS A C 1
ATOM 3499 O O . HIS A 1 435 ? 22.326 -15.443 -18.561 1.00 69.81 435 HIS A O 1
ATOM 3505 N N . GLN A 1 436 ? 22.717 -17.667 -18.692 1.00 65.56 436 GLN A N 1
ATOM 3506 C CA . GLN A 1 436 ? 24.159 -17.562 -18.642 1.00 65.56 436 GLN A CA 1
ATOM 3507 C C . GLN A 1 436 ? 24.635 -16.993 -19.983 1.00 65.56 436 GLN A C 1
ATOM 3509 O O . GLN A 1 436 ? 24.343 -17.591 -21.025 1.00 65.56 436 GLN A O 1
ATOM 3514 N N . PRO A 1 437 ? 25.355 -15.861 -19.988 1.00 57.28 437 PRO A N 1
ATOM 3515 C CA . PRO A 1 437 ? 25.939 -15.356 -21.218 1.00 57.28 437 PRO A CA 1
ATOM 3516 C C . PRO A 1 437 ? 26.940 -16.387 -21.752 1.00 57.28 437 PRO A C 1
ATOM 3518 O O . PRO A 1 437 ? 27.792 -16.880 -21.004 1.00 57.28 437 PRO A O 1
ATOM 3521 N N . VAL A 1 438 ? 26.833 -16.723 -23.040 1.00 54.12 438 VAL A N 1
ATOM 3522 C CA . VAL A 1 438 ? 27.854 -17.523 -23.726 1.00 54.12 438 VAL A CA 1
ATOM 3523 C C . VAL A 1 438 ? 29.134 -16.696 -23.708 1.00 54.12 438 VAL A C 1
ATOM 3525 O O . VAL A 1 438 ? 29.161 -15.558 -24.174 1.00 54.12 438 VAL A O 1
ATOM 3528 N N . SER A 1 439 ? 30.189 -17.232 -23.095 1.00 45.59 439 SER A N 1
ATOM 3529 C CA . SER A 1 439 ? 31.483 -16.558 -23.073 1.00 45.59 439 SER A CA 1
ATOM 3530 C C . SER A 1 439 ? 31.949 -16.361 -24.512 1.00 45.59 439 SER A C 1
ATOM 3532 O O . SER A 1 439 ? 32.106 -17.342 -25.235 1.00 45.59 439 SER A O 1
ATOM 3534 N N . ALA A 1 440 ? 32.258 -15.122 -24.903 1.00 42.44 440 ALA A N 1
ATOM 3535 C CA . ALA A 1 440 ? 32.858 -14.773 -26.197 1.00 42.44 440 ALA A CA 1
ATOM 3536 C C . ALA A 1 440 ? 34.252 -15.415 -26.446 1.00 42.44 440 ALA A C 1
ATOM 3538 O O . ALA A 1 440 ? 34.981 -14.993 -27.338 1.00 42.44 440 ALA A O 1
ATOM 3539 N N . MET A 1 441 ? 34.655 -16.397 -25.630 1.00 38.38 441 MET A N 1
ATOM 3540 C CA . MET A 1 441 ? 35.934 -17.105 -25.676 1.00 38.38 441 MET A CA 1
ATOM 3541 C C . MET A 1 441 ? 35.829 -18.587 -26.068 1.00 38.38 441 MET A C 1
ATOM 3543 O O . MET A 1 441 ? 36.862 -19.252 -26.113 1.00 38.38 441 MET A O 1
ATOM 3547 N N . VAL A 1 442 ? 34.635 -19.128 -26.342 1.00 42.16 442 VAL A N 1
ATOM 3548 C CA . VAL A 1 442 ? 34.506 -20.501 -26.863 1.00 42.16 442 VAL A CA 1
ATOM 3549 C C . VAL A 1 442 ? 34.519 -20.443 -28.388 1.00 42.16 442 VAL A C 1
ATOM 3551 O O . VAL A 1 442 ? 33.509 -20.195 -29.031 1.00 42.16 442 VAL A O 1
ATOM 3554 N N . THR A 1 443 ? 35.712 -20.601 -28.953 1.00 40.62 443 THR A N 1
ATOM 3555 C CA . THR A 1 443 ? 35.951 -20.775 -30.386 1.00 40.62 443 THR A CA 1
ATOM 3556 C C . THR A 1 443 ? 35.784 -22.252 -30.736 1.00 40.62 443 THR A C 1
ATOM 3558 O O . THR A 1 443 ? 36.738 -23.012 -30.577 1.00 40.62 443 THR A O 1
ATOM 3561 N N . ASP A 1 444 ? 34.607 -22.671 -31.193 1.00 42.16 444 ASP A N 1
ATOM 3562 C CA . ASP A 1 444 ? 34.491 -23.920 -31.952 1.00 42.16 444 ASP A CA 1
ATOM 3563 C C . ASP A 1 444 ? 33.545 -23.711 -33.145 1.00 42.16 444 ASP A C 1
ATOM 3565 O O . ASP A 1 444 ? 32.349 -23.467 -32.999 1.00 42.16 444 ASP A O 1
ATOM 3569 N N . GLU A 1 445 ? 34.120 -23.772 -34.348 1.00 45.12 445 GLU A N 1
ATOM 3570 C CA . GLU A 1 445 ? 33.561 -23.327 -35.640 1.00 45.12 445 GLU A CA 1
ATOM 3571 C C . GLU A 1 445 ? 32.365 -24.167 -36.150 1.00 45.12 445 GLU A C 1
ATOM 3573 O O . GLU A 1 445 ? 31.921 -24.005 -37.283 1.00 45.12 445 GLU A O 1
ATOM 3578 N N . LEU A 1 446 ? 31.829 -25.083 -35.337 1.00 42.53 446 LEU A N 1
ATOM 3579 C CA . LEU A 1 446 ? 30.695 -25.952 -35.687 1.00 42.53 446 LEU A CA 1
ATOM 3580 C C . LEU A 1 446 ? 29.403 -25.611 -34.929 1.00 42.53 446 LEU A C 1
ATOM 3582 O O . LEU A 1 446 ? 28.369 -26.213 -35.206 1.00 42.53 446 LEU A O 1
ATOM 3586 N N . GLN A 1 447 ? 29.450 -24.654 -34.000 1.00 43.19 447 GLN A N 1
ATOM 3587 C CA . GLN A 1 447 ? 28.305 -24.239 -33.184 1.00 43.19 447 GLN A CA 1
ATOM 3588 C C . GLN A 1 447 ? 27.603 -22.975 -33.713 1.00 43.19 447 GLN A C 1
ATOM 3590 O O . GLN A 1 447 ? 26.518 -22.639 -33.254 1.00 43.19 447 GLN A O 1
ATOM 3595 N N . GLU A 1 448 ? 28.160 -22.298 -34.722 1.00 44.59 448 GLU A N 1
ATOM 3596 C CA . GLU A 1 448 ? 27.643 -21.001 -35.176 1.00 44.59 448 GLU A CA 1
ATOM 3597 C C . GLU A 1 448 ? 26.269 -21.089 -35.867 1.00 44.59 448 GLU A C 1
ATOM 3599 O O . GLU A 1 448 ? 25.462 -20.185 -35.688 1.00 44.59 448 GLU A O 1
ATOM 3604 N N . GLU A 1 449 ? 25.929 -22.161 -36.594 1.00 40.62 449 GLU A N 1
ATOM 3605 C CA . GLU A 1 449 ? 24.669 -22.196 -37.369 1.00 40.62 449 GLU A CA 1
ATOM 3606 C C . GLU A 1 449 ? 23.416 -22.604 -36.565 1.00 40.62 449 GLU A C 1
ATOM 3608 O O . GLU A 1 449 ? 22.311 -22.224 -36.955 1.00 40.62 449 GLU A O 1
ATOM 3613 N N . GLU A 1 450 ? 23.552 -23.297 -35.426 1.00 36.62 450 GLU A N 1
ATOM 3614 C CA . GLU A 1 450 ? 22.421 -23.595 -34.518 1.00 36.62 450 GLU A CA 1
ATOM 3615 C C . GLU A 1 450 ? 22.360 -22.654 -33.296 1.00 36.62 450 GLU A C 1
ATOM 3617 O O . GLU A 1 450 ? 21.269 -22.408 -32.781 1.00 36.62 450 GLU A O 1
ATOM 3622 N N . GLU A 1 451 ? 23.477 -22.045 -32.865 1.00 42.56 451 GLU A N 1
ATOM 3623 C CA . GLU A 1 451 ? 23.506 -21.109 -31.722 1.00 42.56 451 GLU A CA 1
ATOM 3624 C C . GLU A 1 451 ? 23.128 -19.663 -32.076 1.00 42.56 451 GLU A C 1
ATOM 3626 O O . GLU A 1 451 ? 22.834 -18.866 -31.184 1.00 42.56 451 GLU A O 1
ATOM 3631 N N . LEU A 1 452 ? 23.035 -19.327 -33.367 1.00 42.34 452 LEU A N 1
ATOM 3632 C CA . LEU A 1 452 ? 22.550 -18.027 -33.856 1.00 42.34 452 LEU A CA 1
ATOM 3633 C C . LEU A 1 452 ? 21.072 -17.738 -33.509 1.00 42.34 452 LEU A C 1
ATOM 3635 O O . LEU A 1 452 ? 20.610 -16.615 -33.715 1.00 42.34 452 LEU A O 1
ATOM 3639 N N . LEU A 1 453 ? 20.324 -18.719 -32.984 1.00 42.53 453 LEU A N 1
ATOM 3640 C CA . LEU A 1 453 ? 18.890 -18.604 -32.681 1.00 42.53 453 LEU A CA 1
ATOM 3641 C C . LEU A 1 453 ? 18.522 -18.788 -31.199 1.00 42.53 453 LEU A C 1
ATOM 3643 O O . LEU A 1 453 ? 17.350 -18.616 -30.859 1.00 42.53 453 LEU A O 1
ATOM 3647 N N . THR A 1 454 ? 19.464 -19.109 -30.304 1.00 40.62 454 THR A N 1
ATOM 3648 C CA . THR A 1 454 ? 19.141 -19.379 -28.890 1.00 40.62 454 THR A CA 1
ATOM 3649 C C . THR A 1 454 ? 20.014 -18.615 -27.902 1.00 40.62 454 THR A C 1
ATOM 3651 O O . THR A 1 454 ? 21.235 -18.727 -27.886 1.00 40.62 454 THR A O 1
ATOM 3654 N N . ASP A 1 455 ? 19.316 -17.884 -27.036 1.00 52.81 455 ASP A N 1
ATOM 3655 C CA . ASP A 1 455 ? 19.733 -17.073 -25.892 1.00 52.81 455 ASP A CA 1
ATOM 3656 C C . ASP A 1 455 ? 20.622 -17.779 -24.842 1.00 52.81 455 ASP A C 1
ATOM 3658 O O . ASP A 1 455 ? 20.274 -17.823 -23.670 1.00 52.81 455 ASP A O 1
ATOM 3662 N N . GLY A 1 456 ? 21.789 -18.318 -25.189 1.00 55.66 456 GLY A N 1
ATOM 3663 C CA . GLY A 1 456 ? 22.677 -18.971 -24.216 1.00 55.66 456 GLY A CA 1
ATOM 3664 C C . GLY A 1 456 ? 22.011 -20.086 -23.388 1.00 55.66 456 GLY A C 1
ATOM 3665 O O . GLY A 1 456 ? 20.942 -20.599 -23.723 1.00 55.66 456 GLY A O 1
ATOM 3666 N N . TYR A 1 457 ? 22.651 -20.501 -22.288 1.00 56.22 457 TYR A N 1
ATOM 3667 C CA . TYR A 1 457 ? 22.084 -21.538 -21.418 1.00 56.22 457 TYR A CA 1
ATOM 3668 C C . TYR A 1 457 ? 21.151 -20.905 -20.380 1.00 56.22 457 TYR A C 1
ATOM 3670 O O . TYR A 1 457 ? 21.590 -20.167 -19.493 1.00 56.22 457 TYR A O 1
ATOM 3678 N N . ARG A 1 458 ? 19.848 -21.189 -20.484 1.00 63.81 458 ARG A N 1
ATOM 3679 C CA . ARG A 1 458 ? 18.841 -20.759 -19.504 1.00 63.81 458 ARG A CA 1
ATOM 3680 C C . ARG A 1 458 ? 19.157 -21.363 -18.135 1.00 63.81 458 ARG A C 1
ATOM 3682 O O . ARG A 1 458 ? 19.188 -22.584 -17.985 1.00 63.81 458 ARG A O 1
ATOM 3689 N N . ILE A 1 459 ? 19.370 -20.514 -17.133 1.00 63.97 459 ILE A N 1
ATOM 3690 C CA . ILE A 1 459 ? 19.661 -20.967 -15.770 1.00 63.97 459 ILE A CA 1
ATOM 3691 C C . ILE A 1 459 ? 18.321 -21.166 -15.068 1.00 63.97 459 ILE A C 1
ATOM 3693 O O . ILE A 1 459 ? 17.717 -20.209 -14.581 1.00 63.97 459 ILE A O 1
ATOM 3697 N N . LYS A 1 460 ? 17.845 -22.412 -15.014 1.00 62.41 460 LYS A N 1
ATOM 3698 C CA . LYS A 1 460 ? 16.562 -22.746 -14.375 1.00 62.41 460 LYS A CA 1
ATOM 3699 C C . LYS A 1 460 ? 16.526 -22.312 -12.904 1.00 62.41 460 LYS A C 1
ATOM 3701 O O . LYS A 1 460 ? 15.501 -21.850 -12.419 1.00 62.41 460 LYS A O 1
ATOM 3706 N N . GLU A 1 461 ? 17.665 -22.370 -12.214 1.00 58.28 461 GLU A N 1
ATOM 3707 C CA . GLU A 1 461 ? 17.835 -21.920 -10.827 1.00 58.28 461 GLU A CA 1
ATOM 3708 C C . GLU A 1 461 ? 17.726 -20.392 -10.663 1.00 58.28 461 GLU A C 1
ATOM 3710 O O . GLU A 1 461 ? 17.527 -19.903 -9.547 1.00 58.28 461 GLU A O 1
ATOM 3715 N N . ALA A 1 462 ? 17.864 -19.636 -11.757 1.00 57.84 462 ALA A N 1
ATOM 3716 C CA . ALA A 1 462 ? 17.759 -18.182 -11.793 1.00 57.84 462 ALA A CA 1
ATOM 3717 C C . ALA A 1 462 ? 16.454 -17.679 -12.436 1.00 57.84 462 ALA A C 1
ATOM 3719 O O . ALA A 1 462 ? 16.095 -16.543 -12.175 1.00 57.84 462 ALA A O 1
ATOM 3720 N N . ASP A 1 463 ? 15.692 -18.491 -13.184 1.00 59.84 463 ASP A N 1
ATOM 3721 C CA . ASP A 1 463 ? 14.287 -18.171 -13.560 1.00 59.84 463 ASP A CA 1
ATOM 3722 C C . ASP A 1 463 ? 13.388 -17.963 -12.337 1.00 59.84 463 ASP A C 1
ATOM 3724 O O . ASP A 1 463 ? 12.430 -17.192 -12.294 1.00 59.84 463 ASP A O 1
ATOM 3728 N N . ASP A 1 464 ? 13.767 -18.707 -11.323 1.00 58.19 464 ASP A N 1
ATOM 3729 C CA . ASP A 1 464 ? 13.360 -18.657 -9.950 1.00 58.19 464 ASP A CA 1
ATOM 3730 C C . ASP A 1 464 ? 13.608 -17.262 -9.309 1.00 58.19 464 ASP A C 1
ATOM 3732 O O . ASP A 1 464 ? 12.891 -16.857 -8.391 1.00 58.19 464 ASP A O 1
ATOM 3736 N N . GLU A 1 465 ? 14.571 -16.479 -9.815 1.00 67.19 465 GLU A N 1
ATOM 3737 C CA . GLU A 1 465 ? 14.791 -15.062 -9.501 1.00 67.19 465 GLU A CA 1
ATOM 3738 C C . GLU A 1 465 ? 14.269 -14.154 -10.629 1.00 67.19 465 GLU A C 1
ATOM 3740 O O . GLU A 1 465 ? 14.883 -13.965 -11.672 1.00 67.19 465 GLU A O 1
ATOM 3745 N N . HIS A 1 466 ? 13.119 -13.529 -10.402 1.00 74.75 466 HIS A N 1
ATOM 3746 C CA . HIS A 1 466 ? 12.449 -12.693 -11.400 1.00 74.75 466 HIS A CA 1
ATOM 3747 C C . HIS A 1 466 ? 12.674 -11.192 -11.181 1.00 74.75 466 HIS A C 1
ATOM 3749 O O . HIS A 1 466 ? 12.867 -10.716 -10.060 1.00 74.75 466 HIS A O 1
ATOM 3755 N N . ASN A 1 467 ? 12.477 -10.408 -12.242 1.00 80.94 467 ASN A N 1
ATOM 3756 C CA . ASN A 1 467 ? 12.509 -8.941 -12.220 1.00 80.94 467 ASN A CA 1
ATOM 3757 C C . ASN A 1 467 ? 11.247 -8.268 -11.632 1.00 80.94 467 ASN A C 1
ATOM 3759 O O . ASN A 1 467 ? 11.068 -7.059 -11.775 1.00 80.94 467 ASN A O 1
ATOM 3763 N N . ARG A 1 468 ? 10.374 -9.008 -10.929 1.00 87.44 468 ARG A N 1
ATOM 3764 C CA . ARG A 1 468 ? 9.338 -8.405 -10.062 1.00 87.44 468 ARG A CA 1
ATOM 3765 C C . ARG A 1 468 ? 9.982 -7.867 -8.785 1.00 87.44 468 ARG A C 1
ATOM 3767 O O . ARG A 1 468 ? 10.024 -8.548 -7.759 1.00 87.44 468 ARG A O 1
ATOM 3774 N N . TRP A 1 469 ? 10.550 -6.671 -8.887 1.00 90.56 469 TRP A N 1
ATOM 3775 C CA . TRP A 1 469 ? 11.282 -6.040 -7.800 1.00 90.56 469 TRP A CA 1
ATOM 3776 C C . TRP A 1 469 ? 10.351 -5.359 -6.796 1.00 90.56 469 TRP A C 1
ATOM 3778 O O . TRP A 1 469 ? 9.304 -4.797 -7.121 1.00 90.56 469 TRP A O 1
ATOM 3788 N N . ARG A 1 470 ? 10.787 -5.337 -5.540 1.00 89.44 470 ARG A N 1
ATOM 3789 C CA . ARG A 1 470 ? 10.097 -4.635 -4.460 1.00 89.44 470 ARG A CA 1
ATOM 3790 C C . ARG A 1 470 ? 10.069 -3.122 -4.679 1.00 89.44 470 ARG A C 1
ATOM 3792 O O . ARG A 1 470 ? 9.171 -2.460 -4.170 1.00 89.44 470 ARG A O 1
ATOM 3799 N N . ASP A 1 471 ? 11.035 -2.568 -5.404 1.00 92.50 471 ASP A N 1
ATOM 3800 C CA . ASP A 1 471 ? 11.290 -1.131 -5.542 1.00 92.50 471 ASP A CA 1
ATOM 3801 C C . ASP A 1 471 ? 11.388 -0.643 -7.000 1.00 92.50 471 ASP A C 1
ATOM 3803 O O . ASP A 1 471 ? 11.724 0.519 -7.231 1.00 92.50 471 ASP A O 1
ATOM 3807 N N . ALA A 1 472 ? 11.071 -1.488 -7.985 1.00 94.75 472 ALA A N 1
ATOM 3808 C CA . ALA A 1 472 ? 10.991 -1.085 -9.387 1.00 94.75 472 ALA A CA 1
ATOM 3809 C C . ALA A 1 472 ? 10.047 -1.982 -10.206 1.00 94.75 472 ALA A C 1
ATOM 3811 O O . ALA A 1 472 ? 9.706 -3.083 -9.783 1.00 94.75 472 ALA A O 1
ATOM 3812 N N . MET A 1 473 ? 9.653 -1.515 -11.391 1.00 95.25 473 MET A N 1
ATOM 3813 C CA . MET A 1 473 ? 8.893 -2.277 -12.385 1.00 95.25 473 MET A CA 1
ATOM 3814 C C . MET A 1 473 ? 9.544 -2.141 -13.762 1.00 95.25 473 MET A C 1
ATOM 3816 O O . MET A 1 473 ? 9.961 -1.047 -14.149 1.00 95.25 473 MET A O 1
ATOM 3820 N N . TRP A 1 474 ? 9.599 -3.251 -14.497 1.00 94.81 474 TRP A N 1
ATOM 3821 C CA . TRP A 1 474 ? 9.979 -3.298 -15.907 1.00 94.81 474 TRP A CA 1
ATOM 3822 C C . TRP A 1 474 ? 8.726 -3.548 -16.746 1.00 94.81 474 TRP A C 1
ATOM 3824 O O . TRP A 1 474 ? 8.139 -4.628 -16.658 1.00 94.81 474 TRP A O 1
ATOM 3834 N N . LEU A 1 475 ? 8.284 -2.541 -17.499 1.00 95.12 475 LEU A N 1
ATOM 3835 C CA . LEU A 1 475 ? 7.023 -2.572 -18.237 1.00 95.12 475 LEU A CA 1
ATOM 3836 C C . LEU A 1 475 ? 7.251 -2.596 -19.751 1.00 95.12 475 LEU A C 1
ATOM 3838 O O . LEU A 1 475 ? 8.143 -1.924 -20.274 1.00 95.12 475 LEU A O 1
ATOM 3842 N N . GLN A 1 476 ? 6.396 -3.331 -20.456 1.00 93.94 476 GLN A N 1
ATOM 3843 C CA . GLN A 1 476 ? 6.339 -3.376 -21.913 1.00 93.94 476 GLN A CA 1
ATOM 3844 C C . GLN A 1 476 ? 5.066 -2.699 -22.418 1.00 93.94 476 GLN A C 1
ATOM 3846 O O . GLN A 1 476 ? 3.959 -3.064 -22.026 1.00 93.94 476 GLN A O 1
ATOM 3851 N N . GLY A 1 477 ? 5.245 -1.743 -23.330 1.00 89.62 477 GLY A N 1
ATOM 3852 C CA . GLY A 1 477 ? 4.176 -1.164 -24.139 1.00 89.62 477 GLY A CA 1
ATOM 3853 C C . GLY A 1 477 ? 4.379 -1.463 -25.623 1.00 89.62 477 GLY A C 1
ATOM 3854 O O . GLY A 1 477 ? 5.346 -2.125 -26.016 1.00 89.62 477 GLY A O 1
ATOM 3855 N N . ASP A 1 478 ? 3.464 -0.975 -26.454 1.00 88.25 478 ASP A N 1
ATOM 3856 C CA . ASP A 1 478 ? 3.512 -1.206 -27.896 1.00 88.25 478 ASP A CA 1
ATOM 3857 C C . ASP A 1 478 ? 4.601 -0.333 -28.547 1.00 88.25 478 ASP A C 1
ATOM 3859 O O . ASP A 1 478 ? 4.465 0.882 -28.698 1.00 88.25 478 ASP A O 1
ATOM 3863 N N . GLY A 1 479 ? 5.745 -0.946 -28.864 1.00 87.25 479 GLY A N 1
ATOM 3864 C CA . GLY A 1 479 ? 6.922 -0.237 -29.378 1.00 87.25 479 GLY A CA 1
ATOM 3865 C C . GLY A 1 479 ? 7.699 0.575 -28.330 1.00 87.25 479 GLY A C 1
ATOM 3866 O O . GLY A 1 479 ? 8.439 1.490 -28.701 1.00 87.25 479 GLY A O 1
ATOM 3867 N N . CYS A 1 480 ? 7.562 0.257 -27.036 1.00 92.00 480 CYS A N 1
ATOM 3868 C CA . CYS A 1 480 ? 8.344 0.891 -25.972 1.00 92.00 480 CYS A CA 1
ATOM 3869 C C . CYS A 1 480 ? 8.668 -0.044 -24.788 1.00 92.00 480 CYS A C 1
ATOM 3871 O O . CYS A 1 480 ? 8.065 -1.108 -24.588 1.00 92.00 480 CYS A O 1
ATOM 3873 N N . ARG A 1 481 ? 9.650 0.372 -23.982 1.00 93.56 481 ARG A N 1
ATOM 3874 C CA . ARG A 1 481 ? 9.960 -0.179 -22.654 1.00 93.56 481 ARG A CA 1
ATOM 3875 C C . ARG A 1 481 ? 9.956 0.951 -21.640 1.00 93.56 481 ARG A C 1
ATOM 3877 O O . ARG A 1 481 ? 10.551 1.997 -21.891 1.00 93.56 481 ARG A O 1
ATOM 3884 N N . VAL A 1 482 ? 9.315 0.741 -20.495 1.00 94.75 482 VAL A N 1
ATOM 3885 C CA . VAL A 1 482 ? 9.252 1.744 -19.428 1.00 94.75 482 VAL A CA 1
ATOM 3886 C C . VAL A 1 482 ? 9.778 1.145 -18.133 1.00 94.75 482 VAL A C 1
ATOM 3888 O O . VAL A 1 482 ? 9.322 0.100 -17.675 1.00 94.75 482 VAL A O 1
ATOM 3891 N N . PHE A 1 483 ? 10.743 1.825 -17.527 1.00 95.38 483 PHE A N 1
ATOM 3892 C CA . PHE A 1 483 ? 11.334 1.445 -16.256 1.00 95.38 483 PHE A CA 1
ATOM 3893 C C . PHE A 1 483 ? 10.955 2.444 -15.177 1.00 95.38 483 PHE A C 1
ATOM 3895 O O . PHE A 1 483 ? 11.315 3.623 -15.229 1.00 95.38 483 PHE A O 1
ATOM 3902 N N . LEU A 1 484 ? 10.208 1.949 -14.193 1.00 95.56 484 LEU A N 1
ATOM 3903 C CA . LEU A 1 484 ? 9.723 2.723 -13.062 1.00 95.56 484 LEU A CA 1
ATOM 3904 C C . LEU A 1 484 ? 10.552 2.339 -11.851 1.00 95.56 484 LEU A C 1
ATOM 3906 O O . LEU A 1 484 ? 10.544 1.184 -11.436 1.00 95.56 484 LEU A O 1
ATOM 3910 N N . CYS A 1 485 ? 11.228 3.305 -11.249 1.00 94.81 485 CYS A N 1
ATOM 3911 C CA . CYS A 1 485 ? 12.054 3.092 -10.074 1.00 94.81 485 CYS A CA 1
ATOM 3912 C C . CYS A 1 485 ? 11.528 3.920 -8.904 1.00 94.81 485 CYS A C 1
ATOM 3914 O O . CYS A 1 485 ? 11.457 5.148 -8.978 1.00 94.81 485 CYS A O 1
ATOM 3916 N N . ARG A 1 486 ? 11.221 3.254 -7.790 1.00 94.06 486 ARG A N 1
ATOM 3917 C CA . ARG A 1 486 ? 10.932 3.914 -6.520 1.00 94.06 486 ARG A CA 1
ATOM 3918 C C . ARG A 1 486 ? 12.238 4.387 -5.889 1.00 94.06 486 ARG A C 1
ATOM 3920 O O . ARG A 1 486 ? 13.152 3.603 -5.636 1.00 94.06 486 ARG A O 1
ATOM 3927 N N . GLU A 1 487 ? 12.316 5.680 -5.611 1.00 90.06 487 GLU A N 1
ATOM 3928 C CA . GLU A 1 487 ? 13.430 6.320 -4.919 1.00 90.06 487 GLU A CA 1
ATOM 3929 C C . GLU A 1 487 ? 12.980 6.657 -3.496 1.00 90.06 487 GLU A C 1
ATOM 3931 O O . GLU A 1 487 ? 12.343 7.678 -3.243 1.00 90.06 487 GLU A O 1
ATOM 3936 N N . GLY A 1 488 ? 13.264 5.753 -2.556 1.00 86.38 488 GLY A N 1
ATOM 3937 C CA . GLY A 1 488 ? 12.935 5.956 -1.146 1.00 86.38 488 GLY A CA 1
ATOM 3938 C C . GLY A 1 488 ? 11.432 6.112 -0.882 1.00 86.38 488 GLY A C 1
ATOM 3939 O O . GLY A 1 488 ? 10.611 5.306 -1.329 1.00 86.38 488 GLY A O 1
ATOM 3940 N N . ARG A 1 489 ? 11.076 7.128 -0.086 1.00 85.12 489 ARG A N 1
ATOM 3941 C CA . ARG A 1 489 ? 9.694 7.408 0.355 1.00 85.12 489 ARG A CA 1
ATOM 3942 C C . ARG A 1 489 ? 9.156 8.733 -0.192 1.00 85.12 489 ARG A C 1
ATOM 3944 O O . ARG A 1 489 ? 8.177 9.245 0.340 1.00 85.12 489 ARG A O 1
ATOM 3951 N N . ASP A 1 490 ? 9.794 9.301 -1.207 1.00 90.44 490 ASP A N 1
ATOM 3952 C CA . ASP A 1 490 ? 9.508 10.655 -1.684 1.00 90.44 490 ASP A CA 1
ATOM 3953 C C . ASP A 1 490 ? 9.528 10.797 -3.208 1.00 90.44 490 ASP A C 1
ATOM 3955 O O . ASP A 1 490 ? 9.076 11.827 -3.707 1.00 90.44 490 ASP A O 1
ATOM 3959 N N . ALA A 1 491 ? 9.987 9.802 -3.976 1.00 93.44 491 ALA A N 1
ATOM 3960 C CA . ALA A 1 491 ? 9.948 9.903 -5.431 1.00 93.44 491 ALA A CA 1
ATOM 3961 C C . ALA A 1 491 ? 9.760 8.573 -6.175 1.00 93.44 491 ALA A C 1
ATOM 3963 O O . ALA A 1 491 ? 10.130 7.497 -5.706 1.00 93.44 491 ALA A O 1
ATOM 3964 N N . ILE A 1 492 ? 9.205 8.686 -7.381 1.00 95.81 492 ILE A N 1
ATOM 3965 C CA . ILE A 1 492 ? 9.202 7.657 -8.422 1.00 95.81 492 ILE A CA 1
ATOM 3966 C C . ILE A 1 492 ? 9.807 8.289 -9.676 1.00 95.81 492 ILE A C 1
ATOM 3968 O O . ILE A 1 492 ? 9.339 9.336 -10.127 1.00 95.81 492 ILE A O 1
ATOM 3972 N N . SER A 1 493 ? 10.839 7.660 -10.226 1.00 94.19 493 SER A N 1
ATOM 3973 C CA . SER A 1 493 ? 11.474 8.057 -11.484 1.00 94.19 493 SER A CA 1
ATOM 3974 C C . SER A 1 493 ? 11.061 7.093 -12.589 1.00 94.19 493 SER A C 1
ATOM 3976 O O . SER A 1 493 ? 11.051 5.881 -12.381 1.00 94.19 493 SER A O 1
ATOM 3978 N N . ILE A 1 494 ? 10.714 7.634 -13.750 1.00 94.50 494 ILE A N 1
ATOM 3979 C CA . ILE A 1 494 ? 10.194 6.905 -14.902 1.00 94.50 494 ILE A CA 1
ATOM 3980 C C . ILE A 1 494 ? 11.094 7.211 -16.096 1.00 94.50 494 ILE A C 1
ATOM 3982 O O . ILE A 1 494 ? 11.304 8.374 -16.453 1.00 94.50 494 ILE A O 1
ATOM 3986 N N . TYR A 1 495 ? 11.617 6.152 -16.703 1.00 92.38 495 TYR A N 1
ATOM 3987 C CA . TYR A 1 495 ? 12.465 6.210 -17.885 1.00 92.38 495 TYR A CA 1
ATOM 3988 C C . TYR A 1 495 ? 11.806 5.403 -18.998 1.00 92.38 495 TYR A C 1
ATOM 3990 O O . TYR A 1 495 ? 11.401 4.265 -18.766 1.00 92.38 495 TYR A O 1
ATOM 3998 N N . ALA A 1 496 ? 11.688 5.987 -20.188 1.00 91.25 496 ALA A N 1
ATOM 3999 C CA . ALA A 1 496 ? 11.058 5.351 -21.337 1.00 91.25 496 ALA A CA 1
ATOM 4000 C C . ALA A 1 496 ? 12.050 5.234 -22.496 1.00 91.25 496 ALA A C 1
ATOM 4002 O O . ALA A 1 496 ? 12.765 6.181 -22.823 1.00 91.25 496 ALA A O 1
ATOM 4003 N N . ALA A 1 497 ? 12.091 4.045 -23.088 1.00 89.56 497 ALA A N 1
ATOM 4004 C CA . ALA A 1 497 ? 12.830 3.736 -24.295 1.00 89.56 497 ALA A CA 1
ATOM 4005 C C . ALA A 1 497 ? 11.814 3.500 -25.409 1.00 89.56 497 ALA A C 1
ATOM 4007 O O . ALA A 1 497 ? 10.917 2.664 -25.266 1.00 89.56 497 ALA A O 1
ATOM 4008 N N . GLU A 1 498 ? 11.934 4.252 -26.497 1.00 87.69 498 GLU A N 1
ATOM 4009 C CA . GLU A 1 498 ? 10.924 4.290 -27.551 1.00 87.69 498 GLU A CA 1
ATOM 4010 C C . GLU A 1 498 ? 11.521 3.966 -28.918 1.00 87.69 498 GLU A C 1
ATOM 4012 O O . GLU A 1 498 ? 12.596 4.446 -29.274 1.00 87.69 498 GLU A O 1
ATOM 4017 N N . VAL A 1 499 ? 10.781 3.184 -29.708 1.00 82.88 499 VAL A N 1
ATOM 4018 C CA . VAL A 1 499 ? 11.097 2.935 -31.125 1.00 82.88 499 VAL A CA 1
ATOM 4019 C C . VAL A 1 499 ? 10.886 4.190 -31.972 1.00 82.88 499 VAL A C 1
ATOM 4021 O O . VAL A 1 499 ? 11.614 4.433 -32.927 1.00 82.88 499 VAL A O 1
ATOM 4024 N N . ALA A 1 500 ? 9.874 4.981 -31.621 1.00 79.88 500 ALA A N 1
ATOM 4025 C CA . ALA A 1 500 ? 9.551 6.253 -32.244 1.00 79.88 500 ALA A CA 1
ATOM 4026 C C . ALA A 1 500 ? 9.000 7.210 -31.173 1.00 79.88 500 ALA A C 1
ATOM 4028 O O . ALA A 1 500 ? 8.365 6.722 -30.236 1.00 79.88 500 ALA A O 1
ATOM 4029 N N . PRO A 1 501 ? 9.188 8.534 -31.317 1.00 80.69 501 PRO A N 1
ATOM 4030 C CA . PRO A 1 501 ? 8.701 9.507 -30.344 1.00 80.69 501 PRO A CA 1
ATOM 4031 C C . PRO A 1 501 ? 7.203 9.347 -30.044 1.00 80.69 501 PRO A C 1
ATOM 4033 O O . PRO A 1 501 ? 6.397 9.233 -30.971 1.00 80.69 501 PRO A O 1
ATOM 4036 N N . GLY A 1 502 ? 6.841 9.350 -28.761 1.00 81.06 502 GLY A N 1
ATOM 4037 C CA . GLY A 1 502 ? 5.455 9.299 -28.277 1.00 81.06 502 GLY A CA 1
ATOM 4038 C C . GLY A 1 502 ? 4.873 7.888 -28.153 1.00 81.06 502 GLY A C 1
ATOM 4039 O O . GLY A 1 502 ? 3.693 7.719 -27.853 1.00 81.06 502 GLY A O 1
ATOM 4040 N N . ARG A 1 503 ? 5.674 6.833 -28.365 1.00 87.00 503 ARG A N 1
ATOM 4041 C CA . ARG A 1 503 ? 5.213 5.437 -28.199 1.00 87.00 503 ARG A CA 1
ATOM 4042 C C . ARG A 1 503 ? 5.001 5.032 -26.742 1.00 87.00 503 ARG A C 1
ATOM 4044 O O . ARG A 1 503 ? 4.308 4.051 -26.487 1.00 87.00 503 ARG A O 1
ATOM 4051 N N . SER A 1 504 ? 5.585 5.747 -25.784 1.00 89.12 504 SER A N 1
ATOM 4052 C CA . SER A 1 504 ? 5.339 5.514 -24.359 1.00 89.12 504 SER A CA 1
ATOM 4053 C C . SER A 1 504 ? 4.147 6.293 -23.809 1.00 89.12 504 SER A C 1
ATOM 4055 O O . SER A 1 504 ? 3.751 6.013 -22.682 1.00 89.12 504 SER A O 1
ATOM 4057 N N . ASP A 1 505 ? 3.524 7.190 -24.582 1.00 88.00 505 ASP A N 1
ATOM 4058 C CA . ASP A 1 505 ? 2.446 8.070 -24.105 1.00 88.00 505 ASP A CA 1
ATOM 4059 C C . ASP A 1 505 ? 1.256 7.299 -23.525 1.00 88.00 505 ASP A C 1
ATOM 4061 O O . ASP A 1 505 ? 0.731 7.672 -22.476 1.00 88.00 505 ASP A O 1
ATOM 4065 N N . ASP A 1 506 ? 0.844 6.206 -24.171 1.00 90.06 506 ASP A N 1
ATOM 4066 C CA . ASP A 1 506 ? -0.263 5.378 -23.682 1.00 90.06 506 ASP A CA 1
ATOM 4067 C C . ASP A 1 506 ? 0.112 4.659 -22.375 1.00 90.06 506 ASP A C 1
ATOM 4069 O O . ASP A 1 506 ? -0.645 4.704 -21.409 1.00 90.06 506 ASP A O 1
ATOM 4073 N N . MET A 1 507 ? 1.328 4.110 -22.283 1.00 92.38 507 MET A N 1
ATOM 4074 C CA . MET A 1 507 ? 1.831 3.491 -21.050 1.00 92.38 507 MET A CA 1
ATOM 4075 C C . MET A 1 507 ? 1.970 4.515 -19.913 1.00 92.38 507 MET A C 1
ATOM 4077 O O . MET A 1 507 ? 1.599 4.246 -18.773 1.00 92.38 507 MET A O 1
ATOM 4081 N N . LEU A 1 508 ? 2.492 5.710 -20.205 1.00 91.06 508 LEU A N 1
ATOM 4082 C CA . LEU A 1 508 ? 2.587 6.808 -19.243 1.00 91.06 508 LEU A CA 1
ATOM 4083 C C . LEU A 1 508 ? 1.196 7.252 -18.781 1.00 91.06 508 LEU A C 1
ATOM 4085 O O . LEU A 1 508 ? 1.005 7.503 -17.589 1.00 91.06 508 LEU A O 1
ATOM 4089 N N . ARG A 1 509 ? 0.210 7.286 -19.685 1.00 91.38 509 ARG A N 1
ATOM 4090 C CA . ARG A 1 509 ? -1.189 7.566 -19.348 1.00 91.38 509 ARG A CA 1
ATOM 4091 C C . ARG A 1 509 ? -1.757 6.503 -18.413 1.00 91.38 509 ARG A C 1
ATOM 4093 O O . ARG A 1 509 ? -2.372 6.879 -17.418 1.00 91.38 509 ARG A O 1
ATOM 4100 N N . ASP A 1 510 ? -1.506 5.223 -18.670 1.00 93.56 510 ASP A N 1
ATOM 4101 C CA . ASP A 1 510 ? -1.961 4.121 -17.813 1.00 93.56 510 ASP A CA 1
ATOM 4102 C C . ASP A 1 510 ? -1.314 4.182 -16.421 1.00 93.56 510 ASP A C 1
ATOM 4104 O O . ASP A 1 510 ? -1.996 4.046 -15.402 1.00 93.56 510 ASP A O 1
ATOM 4108 N N . ILE A 1 511 ? -0.016 4.493 -16.348 1.00 94.88 511 ILE A N 1
ATOM 4109 C CA . ILE A 1 511 ? 0.717 4.707 -15.090 1.00 94.88 511 ILE A CA 1
ATOM 4110 C C . ILE A 1 511 ? 0.111 5.868 -14.291 1.00 94.88 511 ILE A C 1
ATOM 4112 O O . ILE A 1 511 ? -0.157 5.735 -13.092 1.00 94.88 511 ILE A O 1
ATOM 4116 N N . VAL A 1 512 ? -0.104 7.016 -14.941 1.00 92.38 512 VAL A N 1
ATOM 4117 C CA . VAL A 1 512 ? -0.678 8.210 -14.305 1.00 92.38 512 VAL A CA 1
ATOM 4118 C C . VAL A 1 512 ? -2.128 7.967 -13.900 1.00 92.38 512 VAL A C 1
ATOM 4120 O O . VAL A 1 512 ? -2.532 8.403 -12.820 1.00 92.38 512 VAL A O 1
ATOM 4123 N N . PHE A 1 513 ? -2.905 7.246 -14.708 1.00 92.88 513 PHE A N 1
ATOM 4124 C CA . PHE A 1 513 ? -4.278 6.865 -14.394 1.00 92.88 513 PHE A CA 1
ATOM 4125 C C . PHE A 1 513 ? -4.331 5.955 -13.164 1.00 92.88 513 PHE A C 1
ATOM 4127 O O . PHE A 1 513 ? -5.041 6.271 -12.207 1.00 92.88 513 PHE A O 1
ATOM 4134 N N . ALA A 1 514 ? -3.522 4.890 -13.138 1.00 93.75 514 ALA A N 1
ATOM 4135 C CA . ALA A 1 514 ? -3.432 3.972 -12.007 1.00 93.75 514 ALA A CA 1
ATOM 4136 C C . ALA A 1 514 ? -3.058 4.710 -10.713 1.00 93.75 514 ALA A C 1
ATOM 4138 O O . ALA A 1 514 ? -3.710 4.515 -9.685 1.00 93.75 514 ALA A O 1
ATOM 4139 N N . LEU A 1 515 ? -2.061 5.601 -10.771 1.00 94.75 515 LEU A N 1
ATOM 4140 C CA . LEU A 1 515 ? -1.643 6.417 -9.632 1.00 94.75 515 LEU A CA 1
ATOM 4141 C C . LEU A 1 515 ? -2.736 7.402 -9.193 1.00 94.75 515 LEU A C 1
ATOM 4143 O O . LEU A 1 515 ? -3.017 7.516 -8.003 1.00 94.75 515 LEU A O 1
ATOM 4147 N N . THR A 1 516 ? -3.351 8.126 -10.129 1.00 92.44 516 THR A N 1
ATOM 4148 C CA . THR A 1 516 ? -4.371 9.145 -9.830 1.00 92.44 516 THR A CA 1
ATOM 4149 C C . THR A 1 516 ? -5.606 8.529 -9.192 1.00 92.44 516 THR A C 1
ATOM 4151 O O . THR A 1 516 ? -6.170 9.106 -8.261 1.00 92.44 516 THR A O 1
ATOM 4154 N N . ASP A 1 517 ? -6.024 7.363 -9.677 1.00 90.88 517 ASP A N 1
ATOM 4155 C CA . ASP A 1 517 ? -7.170 6.657 -9.129 1.00 90.88 517 ASP A CA 1
ATOM 4156 C C . ASP A 1 517 ? -6.863 6.096 -7.728 1.00 90.88 517 ASP A C 1
ATOM 4158 O O . ASP A 1 517 ? -7.650 6.338 -6.815 1.00 90.88 517 ASP A O 1
ATOM 4162 N N . LEU A 1 518 ? -5.671 5.514 -7.502 1.00 91.88 518 LEU A N 1
ATOM 4163 C CA . LEU A 1 518 ? -5.218 5.116 -6.158 1.00 91.88 518 LEU A CA 1
ATOM 4164 C C . LEU A 1 518 ? -5.179 6.301 -5.191 1.00 91.88 518 LEU A C 1
ATOM 4166 O O . LEU A 1 518 ? -5.665 6.208 -4.067 1.00 91.88 518 LEU A O 1
ATOM 4170 N N . LEU A 1 519 ? -4.630 7.441 -5.620 1.00 92.75 519 LEU A N 1
ATOM 4171 C CA . LEU A 1 519 ? -4.473 8.637 -4.788 1.00 92.75 519 LEU A CA 1
ATOM 4172 C C . LEU A 1 519 ? -5.793 9.199 -4.249 1.00 92.75 519 LEU A C 1
ATOM 4174 O O . LEU A 1 519 ? -5.757 9.980 -3.296 1.00 92.75 519 LEU A O 1
ATOM 4178 N N . ARG A 1 520 ? -6.948 8.802 -4.799 1.00 90.00 520 ARG A N 1
ATOM 4179 C CA . ARG A 1 520 ? -8.256 9.146 -4.225 1.00 90.00 520 ARG A CA 1
ATOM 4180 C C . ARG A 1 520 ? -8.393 8.633 -2.797 1.00 90.00 520 ARG A C 1
ATOM 4182 O O . ARG A 1 520 ? -8.919 9.361 -1.964 1.00 90.00 520 ARG A O 1
ATOM 4189 N N . GLU A 1 521 ? -7.853 7.449 -2.510 1.00 88.25 521 GLU A N 1
ATOM 4190 C CA . GLU A 1 521 ? -7.848 6.823 -1.182 1.00 88.25 521 GLU A CA 1
ATOM 4191 C C . GLU A 1 521 ? -6.774 7.391 -0.232 1.00 88.25 521 GLU A C 1
ATOM 4193 O O . GLU A 1 521 ? -6.800 7.120 0.969 1.00 88.25 521 GLU A O 1
ATOM 4198 N N . TYR A 1 522 ? -5.836 8.200 -0.740 1.00 90.69 522 TYR A N 1
ATOM 4199 C CA . TYR A 1 522 ? -4.715 8.748 0.027 1.00 90.69 522 TYR A CA 1
ATOM 4200 C C . TYR A 1 522 ? -4.768 10.283 0.094 1.00 90.69 522 TYR A C 1
ATOM 4202 O O . TYR A 1 522 ? -3.919 10.992 -0.453 1.00 90.69 522 TYR A O 1
ATOM 4210 N N . GLU A 1 523 ? -5.759 10.820 0.814 1.00 88.38 523 GLU A N 1
ATOM 4211 C CA . GLU A 1 523 ? -6.030 12.264 0.921 1.00 88.38 523 GLU A CA 1
ATOM 4212 C C . GLU A 1 523 ? -4.824 13.115 1.381 1.00 88.38 523 GLU A C 1
ATOM 4214 O O . GLU A 1 523 ? -4.683 14.287 0.991 1.00 88.38 523 GLU A O 1
ATOM 4219 N N . GLY A 1 524 ? -3.962 12.549 2.230 1.00 89.12 524 GLY A N 1
ATOM 4220 C CA . GLY A 1 524 ? -2.764 13.190 2.773 1.00 89.12 524 GLY A CA 1
ATOM 4221 C C . GLY A 1 524 ? -1.560 13.167 1.833 1.00 89.12 524 GLY A C 1
ATOM 4222 O O . GLY A 1 524 ? -0.616 13.936 2.034 1.00 89.12 524 GLY A O 1
ATOM 4223 N N . VAL A 1 525 ? -1.591 12.347 0.781 1.00 91.94 525 VAL A N 1
ATOM 4224 C CA . VAL A 1 525 ? -0.535 12.315 -0.230 1.00 91.94 525 VAL A CA 1
ATOM 4225 C C . VAL A 1 525 ? -0.731 13.478 -1.203 1.00 91.94 525 VAL A C 1
ATOM 4227 O O . VAL A 1 525 ? -1.821 13.763 -1.709 1.00 91.94 525 VAL A O 1
ATOM 4230 N N . LYS A 1 526 ? 0.356 14.203 -1.448 1.00 90.75 526 LYS A N 1
ATOM 4231 C CA . LYS A 1 526 ? 0.469 15.255 -2.454 1.00 90.75 526 LYS A CA 1
ATOM 4232 C C . LYS A 1 526 ? 1.658 14.936 -3.327 1.00 90.75 526 LYS A C 1
ATOM 4234 O O . LYS A 1 526 ? 2.719 14.582 -2.819 1.00 90.75 526 LYS A O 1
ATOM 4239 N N . HIS A 1 527 ? 1.474 15.110 -4.626 1.00 92.38 527 HIS A N 1
ATOM 4240 C CA . HIS A 1 527 ? 2.511 14.845 -5.600 1.00 92.38 527 HIS A CA 1
ATOM 4241 C C . HIS A 1 527 ? 2.720 16.042 -6.527 1.00 92.38 527 HIS A C 1
ATOM 4243 O O . HIS A 1 527 ? 1.842 16.894 -6.689 1.00 92.38 527 HIS A O 1
ATOM 4249 N N . LYS A 1 528 ? 3.910 16.100 -7.118 1.00 91.25 528 LYS A N 1
ATOM 4250 C CA . LYS A 1 528 ? 4.262 16.994 -8.218 1.00 91.25 528 LYS A CA 1
ATOM 4251 C C . LYS A 1 528 ? 4.974 16.180 -9.280 1.00 91.25 528 LYS A C 1
ATOM 4253 O O . LYS A 1 528 ? 5.969 15.519 -8.970 1.00 91.25 528 LYS A O 1
ATOM 4258 N N . VAL A 1 529 ? 4.469 16.255 -10.500 1.00 91.62 529 VAL A N 1
ATOM 4259 C CA . VAL A 1 529 ? 5.095 15.650 -11.669 1.00 91.62 529 VAL A CA 1
ATOM 4260 C C . VAL A 1 529 ? 6.098 16.642 -12.238 1.00 91.62 529 VAL A C 1
ATOM 4262 O O . VAL A 1 529 ? 5.849 17.849 -12.313 1.00 91.62 529 VAL A O 1
ATOM 4265 N N . ARG A 1 530 ? 7.282 16.140 -12.560 1.00 91.06 530 ARG A N 1
ATOM 4266 C CA . ARG A 1 530 ? 8.356 16.917 -13.151 1.00 91.06 530 ARG A CA 1
ATOM 4267 C C . ARG A 1 530 ? 8.918 16.187 -14.350 1.00 91.06 530 ARG A C 1
ATOM 4269 O O . ARG A 1 530 ? 9.086 14.973 -14.307 1.00 91.06 530 ARG A O 1
ATOM 4276 N N . VAL A 1 531 ? 9.289 16.943 -15.366 1.00 89.50 531 VAL A N 1
ATOM 4277 C CA . VAL A 1 531 ? 9.942 16.433 -16.571 1.00 89.50 531 VAL A CA 1
ATOM 4278 C C . VAL A 1 531 ? 11.413 16.820 -16.559 1.00 89.50 531 VAL A C 1
ATOM 4280 O O . VAL A 1 531 ? 11.804 17.846 -15.990 1.00 89.50 531 VAL A O 1
ATOM 4283 N N . GLY A 1 532 ? 12.268 15.970 -17.111 1.00 86.75 532 GLY A N 1
ATOM 4284 C CA . GLY A 1 532 ? 13.696 16.243 -17.164 1.00 86.75 532 GLY A CA 1
ATOM 4285 C C . GLY A 1 532 ? 14.021 17.471 -18.008 1.00 86.75 532 GLY A C 1
ATOM 4286 O O . GLY A 1 532 ? 13.388 17.734 -19.023 1.00 86.75 532 GLY A O 1
ATOM 4287 N N . CYS A 1 533 ? 15.051 18.216 -17.608 1.00 84.94 533 CYS A N 1
ATOM 4288 C CA . CYS A 1 533 ? 15.557 19.309 -18.426 1.00 84.94 533 CYS A CA 1
ATOM 4289 C C . CYS A 1 533 ? 16.131 18.765 -19.753 1.00 84.94 533 CYS A C 1
ATOM 4291 O O . CYS A 1 533 ? 16.928 17.820 -19.705 1.00 84.94 533 CYS A O 1
ATOM 4293 N N . PRO A 1 534 ? 15.790 19.376 -20.905 1.00 82.69 534 PRO A N 1
ATOM 4294 C CA . PRO A 1 534 ? 16.318 19.000 -22.220 1.00 82.69 534 PRO A CA 1
ATOM 4295 C C . PRO A 1 534 ? 17.786 19.403 -22.429 1.00 82.69 534 PRO A C 1
ATOM 4297 O O . PRO A 1 534 ? 18.428 18.939 -23.367 1.00 82.69 534 PRO A O 1
ATOM 4300 N N . ALA A 1 535 ? 18.345 20.296 -21.599 1.00 82.06 535 ALA A N 1
ATOM 4301 C CA . ALA A 1 535 ? 19.731 20.725 -21.776 1.00 82.06 535 ALA A CA 1
ATOM 4302 C C . ALA A 1 535 ? 20.718 19.564 -21.540 1.00 82.06 535 ALA A C 1
ATOM 4304 O O . ALA A 1 535 ? 20.693 18.978 -20.456 1.00 82.06 535 ALA A O 1
ATOM 4305 N N . PRO A 1 536 ? 21.677 19.336 -22.460 1.00 74.25 536 PRO A N 1
ATOM 4306 C CA . PRO A 1 536 ? 22.624 18.229 -22.381 1.00 74.25 536 PRO A CA 1
ATOM 4307 C C . PRO A 1 536 ? 23.359 18.100 -21.051 1.00 74.25 536 PRO A C 1
ATOM 4309 O O . PRO A 1 536 ? 23.411 17.036 -20.452 1.00 74.25 536 PRO A O 1
ATOM 4312 N N . SER A 1 537 ? 23.901 19.198 -20.539 1.00 76.75 537 SER A N 1
ATOM 4313 C CA . SER A 1 537 ? 24.688 19.206 -19.305 1.00 76.75 537 SER A CA 1
ATOM 4314 C C . SER A 1 537 ? 23.853 19.460 -18.044 1.00 76.75 537 SER A C 1
ATOM 4316 O O . SER A 1 537 ? 24.408 19.764 -16.989 1.00 76.75 537 SER A O 1
ATOM 4318 N N . CYS A 1 538 ? 22.519 19.393 -18.129 1.00 81.50 538 CYS A N 1
ATOM 4319 C CA . CYS A 1 538 ? 21.632 19.738 -17.025 1.00 81.50 538 CYS A CA 1
ATOM 4320 C C . CYS A 1 538 ? 20.901 18.513 -16.465 1.00 81.50 538 CYS A C 1
ATOM 4322 O O . CYS A 1 538 ? 20.124 17.861 -17.152 1.00 81.50 538 CYS A O 1
ATOM 4324 N N . SER A 1 539 ? 21.069 18.269 -15.165 1.00 80.31 539 SER A N 1
ATOM 4325 C CA . SER A 1 539 ? 20.303 17.284 -14.385 1.00 80.31 539 SER A CA 1
ATOM 4326 C C . SER A 1 539 ? 19.057 17.883 -13.712 1.00 80.31 539 SER A C 1
ATOM 4328 O O . SER A 1 539 ? 18.490 17.298 -12.787 1.00 80.31 539 SER A O 1
ATOM 4330 N N . GLY A 1 540 ? 18.653 19.081 -14.143 1.00 84.62 540 GLY A N 1
ATOM 4331 C CA . GLY A 1 540 ? 17.508 19.801 -13.602 1.00 84.62 540 GLY A CA 1
ATOM 4332 C C . GLY A 1 540 ? 16.172 19.162 -13.975 1.00 84.62 540 GLY A C 1
ATOM 4333 O O . GLY A 1 540 ? 16.069 18.389 -14.927 1.00 84.62 540 GLY A O 1
ATOM 4334 N N . TRP A 1 541 ? 15.136 19.545 -13.236 1.00 88.06 541 TRP A N 1
ATOM 4335 C CA . TRP A 1 541 ? 13.760 19.097 -13.436 1.00 88.06 541 TRP A CA 1
ATOM 4336 C C . TRP A 1 541 ? 12.844 20.312 -13.604 1.00 88.06 541 TRP A C 1
ATOM 4338 O O . TRP A 1 541 ? 13.001 21.306 -12.891 1.00 88.06 541 TRP A O 1
ATOM 4348 N N . LEU A 1 542 ? 11.903 20.230 -14.540 1.00 87.75 542 LEU A N 1
ATOM 4349 C CA . LEU A 1 542 ? 10.908 21.254 -14.857 1.00 87.75 542 LEU A CA 1
ATOM 4350 C C . LEU A 1 542 ? 9.541 20.807 -14.331 1.00 87.75 542 LEU A C 1
ATOM 4352 O O . LEU A 1 542 ? 9.250 19.616 -14.330 1.00 87.75 542 LEU A O 1
ATOM 4356 N N . ASP A 1 543 ? 8.713 21.737 -13.860 1.00 87.00 543 ASP A N 1
ATOM 4357 C CA . ASP A 1 543 ? 7.345 21.424 -13.419 1.00 87.00 543 ASP A CA 1
ATOM 4358 C C . ASP A 1 543 ? 6.464 21.151 -14.647 1.00 87.00 543 ASP A C 1
ATOM 4360 O O . ASP A 1 543 ? 6.358 22.017 -15.514 1.00 87.00 543 ASP A O 1
ATOM 4364 N N . GLU A 1 544 ? 5.847 19.969 -14.727 1.00 85.31 544 GLU A N 1
ATOM 4365 C CA . GLU A 1 544 ? 5.005 19.564 -15.865 1.00 85.31 544 GLU A CA 1
ATOM 4366 C C . GLU A 1 544 ? 3.881 20.575 -16.120 1.00 85.31 544 GLU A C 1
ATOM 4368 O O . GLU A 1 544 ? 3.666 21.004 -17.251 1.00 85.31 544 GLU A O 1
ATOM 4373 N N . ARG A 1 545 ? 3.242 21.077 -15.056 1.00 84.25 545 ARG A N 1
ATOM 4374 C CA . ARG A 1 545 ? 2.152 22.055 -15.188 1.00 84.25 545 ARG A CA 1
ATOM 4375 C C . ARG A 1 545 ? 2.628 23.367 -15.794 1.00 84.25 545 ARG A C 1
ATOM 4377 O O . ARG A 1 545 ? 1.864 24.044 -16.476 1.00 84.25 545 ARG A O 1
ATOM 4384 N N . ALA A 1 546 ? 3.875 23.757 -15.530 1.00 82.19 546 ALA A N 1
ATOM 4385 C CA . ALA A 1 546 ? 4.454 24.938 -16.161 1.00 82.19 546 ALA A CA 1
ATOM 4386 C C . AL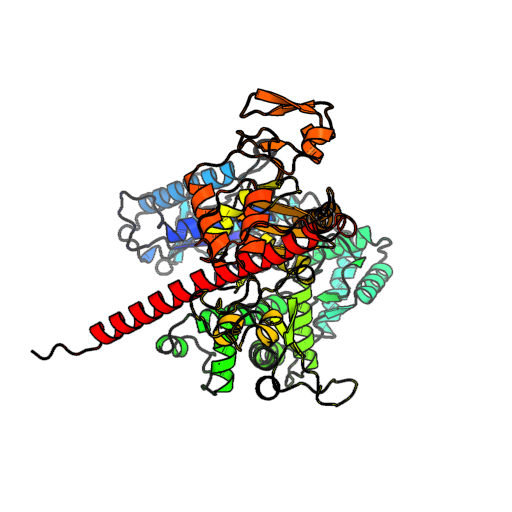A A 1 546 ? 4.683 24.696 -17.659 1.00 82.19 546 ALA A C 1
ATOM 4388 O O . ALA A 1 546 ? 4.417 25.594 -18.454 1.00 82.19 546 ALA A O 1
ATOM 4389 N N . VAL A 1 547 ? 5.107 23.488 -18.041 1.00 81.69 547 VAL A N 1
ATOM 4390 C CA . VAL A 1 547 ? 5.312 23.099 -19.446 1.00 81.69 547 VAL A CA 1
ATOM 4391 C C . VAL A 1 547 ? 3.997 23.104 -20.226 1.00 81.69 547 VAL A C 1
ATOM 4393 O O . VAL A 1 547 ? 3.966 23.599 -21.345 1.00 81.69 547 VAL A O 1
ATOM 4396 N N . GLU A 1 548 ? 2.902 22.639 -19.628 1.00 80.50 548 GLU A N 1
ATOM 4397 C CA . GLU A 1 548 ? 1.584 22.626 -20.281 1.00 80.50 548 GLU A CA 1
ATOM 4398 C C . GLU A 1 548 ? 0.947 24.017 -20.412 1.00 80.50 548 GLU A C 1
ATOM 4400 O O . GLU A 1 548 ? 0.215 24.289 -21.362 1.00 80.50 548 GLU A O 1
ATOM 4405 N N . THR A 1 549 ? 1.174 24.904 -19.437 1.00 79.31 549 THR A N 1
ATOM 4406 C CA . THR A 1 549 ? 0.452 26.187 -19.349 1.00 79.31 549 THR A CA 1
ATOM 4407 C C . THR A 1 549 ? 1.196 27.369 -19.953 1.00 79.31 549 THR A C 1
ATOM 4409 O O . THR A 1 549 ? 0.570 28.385 -20.265 1.00 79.31 549 THR A O 1
ATOM 4412 N N . THR A 1 550 ? 2.518 27.281 -20.105 1.00 77.94 550 THR A N 1
ATOM 4413 C CA . THR A 1 550 ? 3.337 28.385 -20.611 1.00 77.94 550 THR A CA 1
ATOM 4414 C C . THR A 1 550 ? 4.029 28.005 -21.911 1.00 77.94 550 THR A C 1
ATOM 4416 O O . THR A 1 550 ? 4.510 26.890 -22.067 1.00 77.94 550 THR A O 1
ATOM 4419 N N . ALA A 1 551 ? 4.094 28.950 -22.854 1.00 76.62 551 ALA A N 1
ATOM 4420 C CA . ALA A 1 551 ? 4.735 28.722 -24.150 1.00 76.62 551 ALA A CA 1
ATOM 4421 C C . ALA A 1 551 ? 6.235 28.395 -24.015 1.00 76.62 551 ALA A C 1
ATOM 4423 O O . ALA A 1 551 ? 6.769 27.631 -24.816 1.00 76.62 551 ALA A O 1
ATOM 4424 N N . SER A 1 552 ? 6.897 28.942 -22.986 1.00 83.12 552 SER A N 1
ATOM 4425 C CA . SER A 1 552 ? 8.287 28.636 -22.659 1.00 83.12 552 SER A CA 1
ATOM 4426 C C . SER A 1 552 ? 8.531 28.577 -21.150 1.00 83.12 552 SER A C 1
ATOM 4428 O O . SER A 1 552 ? 8.004 29.380 -20.376 1.00 83.12 552 SER A O 1
ATOM 4430 N N . VAL A 1 553 ? 9.369 27.626 -20.731 1.00 86.81 553 VAL A N 1
ATOM 4431 C CA . VAL A 1 553 ? 9.717 27.368 -19.329 1.00 86.81 553 VAL A CA 1
ATOM 4432 C C . VAL A 1 553 ? 11.211 27.578 -19.113 1.00 86.81 553 VAL A C 1
ATOM 4434 O O . VAL A 1 553 ? 12.050 27.107 -19.882 1.00 86.81 553 VAL A O 1
ATOM 4437 N N . THR A 1 554 ? 11.560 28.268 -18.028 1.00 86.94 554 THR A N 1
ATOM 4438 C CA . THR A 1 554 ? 12.952 28.446 -17.602 1.00 86.94 554 THR A CA 1
ATOM 4439 C C . THR A 1 554 ? 13.368 27.318 -16.669 1.00 86.94 554 THR A C 1
ATOM 4441 O O . THR A 1 554 ? 12.732 27.088 -15.639 1.00 86.94 554 THR A O 1
ATOM 4444 N N . CYS A 1 555 ? 14.479 26.649 -16.968 1.00 87.00 555 CYS A N 1
ATOM 4445 C CA . CYS A 1 555 ? 15.039 25.665 -16.054 1.00 87.00 555 CYS A CA 1
ATOM 4446 C C . CYS A 1 555 ? 15.631 26.341 -14.806 1.00 87.00 555 CYS A C 1
ATOM 4448 O O . CYS A 1 555 ? 16.533 27.168 -14.947 1.00 87.00 555 CYS A O 1
ATOM 4450 N N . PRO A 1 556 ? 15.225 25.953 -13.581 1.00 86.62 556 PRO A N 1
ATOM 4451 C CA . PRO A 1 556 ? 15.763 26.548 -12.358 1.00 86.62 556 PRO A CA 1
ATOM 4452 C C . PRO A 1 556 ? 17.237 26.190 -12.119 1.00 86.62 556 PRO A C 1
ATOM 4454 O O . PRO A 1 556 ? 17.924 26.882 -11.375 1.00 86.62 556 PRO A O 1
ATOM 4457 N N . THR A 1 557 ? 17.731 25.111 -12.732 1.00 88.00 557 THR A N 1
ATOM 4458 C CA . THR A 1 557 ? 19.098 24.614 -12.529 1.00 88.00 557 THR A CA 1
ATOM 4459 C C . THR A 1 557 ? 20.098 25.246 -13.494 1.00 88.00 557 THR A C 1
ATOM 4461 O O . THR A 1 557 ? 21.163 25.672 -13.063 1.00 88.00 557 THR A O 1
ATOM 4464 N N . CYS A 1 558 ? 19.787 25.307 -14.794 1.00 87.44 558 CYS A N 1
ATOM 4465 C CA . CYS A 1 558 ? 20.706 25.859 -15.800 1.00 87.44 558 CYS A CA 1
ATOM 4466 C C . CYS A 1 558 ? 20.327 27.257 -16.305 1.00 87.44 558 CYS A C 1
ATOM 4468 O O . CYS A 1 558 ? 21.084 27.837 -17.079 1.00 87.44 558 CYS A O 1
ATOM 4470 N N . GLY A 1 559 ? 19.164 27.791 -15.918 1.00 85.88 559 GLY A N 1
ATOM 4471 C CA . GLY A 1 559 ? 18.688 29.117 -16.324 1.00 85.88 559 GLY A CA 1
ATOM 4472 C C . GLY A 1 559 ? 18.299 29.247 -17.800 1.00 85.88 559 GLY A C 1
ATOM 4473 O O . GLY A 1 559 ? 17.978 30.346 -18.239 1.00 85.88 559 GLY A O 1
ATOM 4474 N N . ARG A 1 560 ? 18.338 28.161 -18.585 1.00 86.00 560 ARG A N 1
ATOM 4475 C CA . ARG A 1 560 ? 17.966 28.175 -20.008 1.00 86.00 560 ARG A CA 1
ATOM 4476 C C . ARG A 1 560 ? 16.450 28.136 -20.183 1.00 86.00 560 ARG A C 1
ATOM 4478 O O . ARG A 1 560 ? 15.753 27.511 -19.384 1.00 86.00 560 ARG A O 1
ATOM 4485 N N . HIS A 1 561 ? 15.979 28.782 -21.244 1.00 86.56 561 HIS A N 1
ATOM 4486 C CA . HIS A 1 561 ? 14.582 28.788 -21.664 1.00 86.56 561 HIS A CA 1
ATOM 4487 C C . HIS A 1 561 ? 14.347 27.710 -22.719 1.00 86.56 561 HIS A C 1
ATOM 4489 O O . HIS A 1 561 ? 15.179 27.540 -23.611 1.00 86.56 561 HIS A O 1
ATOM 4495 N N . PHE A 1 562 ? 13.225 27.008 -22.609 1.00 84.81 562 PHE A N 1
ATOM 4496 C CA . PHE A 1 562 ? 12.823 25.964 -23.543 1.00 84.81 562 PHE A CA 1
ATOM 4497 C C . PHE A 1 562 ? 11.357 26.133 -23.910 1.00 84.81 562 PHE A C 1
ATOM 4499 O O . PHE A 1 562 ? 10.543 26.421 -23.032 1.00 84.81 562 PHE A O 1
ATOM 4506 N N . ASP A 1 563 ? 11.036 25.920 -25.181 1.00 83.94 563 ASP A N 1
ATOM 4507 C CA . ASP A 1 563 ? 9.657 25.893 -25.656 1.00 83.94 563 ASP A CA 1
ATOM 4508 C C . ASP A 1 563 ? 9.015 24.542 -25.312 1.00 83.94 563 ASP A C 1
ATOM 4510 O O . ASP A 1 563 ? 9.697 23.511 -25.284 1.00 83.94 563 ASP A O 1
ATOM 4514 N N . ALA A 1 564 ? 7.705 24.532 -25.055 1.00 78.12 564 ALA A N 1
ATOM 4515 C CA . ALA A 1 564 ? 6.986 23.328 -24.625 1.00 78.12 564 ALA A CA 1
ATOM 4516 C C . ALA A 1 564 ? 7.153 22.143 -25.605 1.00 78.12 564 ALA A C 1
ATOM 4518 O O . ALA A 1 564 ? 7.394 21.014 -25.176 1.00 78.12 564 ALA A O 1
ATOM 4519 N N . GLU A 1 565 ? 7.142 22.404 -26.918 1.00 75.38 565 GLU A N 1
ATOM 4520 C CA . GLU A 1 565 ? 7.362 21.385 -27.962 1.00 75.38 565 GLU A CA 1
ATOM 4521 C C . GLU A 1 565 ? 8.772 20.769 -27.920 1.00 75.38 565 GLU A C 1
ATOM 4523 O O . GLU A 1 565 ? 8.955 19.586 -28.209 1.00 75.38 565 GLU A O 1
ATOM 4528 N N . THR A 1 566 ? 9.780 21.549 -27.515 1.00 75.06 566 THR A N 1
ATOM 4529 C CA . THR A 1 566 ? 11.167 21.065 -27.396 1.00 75.06 566 THR A CA 1
ATOM 4530 C C . THR A 1 566 ? 11.326 20.136 -26.194 1.00 75.06 566 THR A C 1
ATOM 4532 O O . THR A 1 566 ? 12.131 19.212 -26.230 1.00 75.06 566 THR A O 1
ATOM 4535 N N . ILE A 1 567 ? 10.554 20.361 -25.128 1.00 74.25 567 ILE A N 1
ATOM 4536 C CA . ILE A 1 567 ? 10.570 19.525 -23.922 1.00 74.25 567 ILE A CA 1
ATOM 4537 C C . ILE A 1 567 ? 9.863 18.190 -24.186 1.00 74.25 567 ILE A C 1
ATOM 4539 O O . ILE A 1 567 ? 10.361 17.151 -23.768 1.00 74.25 567 ILE A O 1
ATOM 4543 N N . ALA A 1 568 ? 8.744 18.200 -24.918 1.00 65.38 568 ALA A N 1
ATOM 4544 C CA . ALA A 1 568 ? 8.006 16.984 -25.274 1.00 65.38 568 ALA A CA 1
ATOM 4545 C C . ALA A 1 568 ? 8.804 16.035 -26.188 1.00 65.38 568 ALA A C 1
ATOM 4547 O O . ALA A 1 568 ? 8.593 14.828 -26.171 1.00 65.38 568 ALA A O 1
ATOM 4548 N N . THR A 1 569 ? 9.742 16.575 -26.969 1.00 64.31 569 THR A N 1
ATOM 4549 C CA . THR A 1 569 ? 10.557 15.816 -27.933 1.00 64.31 569 THR A CA 1
ATOM 4550 C C . THR A 1 569 ? 11.982 15.536 -27.445 1.00 64.31 569 THR A C 1
ATOM 4552 O O . THR A 1 569 ? 12.743 14.837 -28.116 1.00 64.31 569 THR A O 1
ATOM 4555 N N . SER A 1 570 ? 12.378 16.048 -26.272 1.00 61.59 570 SER A N 1
ATOM 4556 C CA . SER A 1 570 ? 13.735 15.879 -25.746 1.00 61.59 570 SER A CA 1
ATOM 4557 C C . SER A 1 570 ? 13.942 14.510 -25.092 1.00 61.59 570 SER A C 1
ATOM 4559 O O . SER A 1 570 ? 13.922 14.379 -23.869 1.00 61.59 570 SER A O 1
ATOM 4561 N N . GLY A 1 571 ? 14.160 13.491 -25.921 1.00 54.91 571 GLY A N 1
ATOM 4562 C CA . GLY A 1 571 ? 14.490 12.125 -25.497 1.00 54.91 571 GLY A CA 1
ATOM 4563 C C . GLY A 1 571 ? 15.973 11.752 -25.610 1.00 54.91 571 GLY A C 1
ATOM 4564 O O . GLY A 1 571 ? 16.325 10.602 -25.362 1.00 54.91 571 GLY A O 1
ATOM 4565 N N . GLY A 1 572 ? 16.852 12.679 -26.008 1.00 52.47 572 GLY A N 1
ATOM 4566 C CA . GLY A 1 572 ? 18.231 12.340 -26.360 1.00 52.47 572 GLY A CA 1
ATOM 4567 C C . GLY A 1 572 ? 19.195 13.513 -26.261 1.00 52.47 572 GLY A C 1
ATOM 4568 O O . GLY A 1 572 ? 18.916 14.601 -26.758 1.00 52.47 572 GLY A O 1
ATOM 4569 N N . GLY A 1 573 ? 20.341 13.285 -25.618 1.00 54.28 573 GLY A N 1
ATOM 4570 C CA . GLY A 1 573 ? 21.461 14.227 -25.633 1.00 54.28 573 GLY A CA 1
ATOM 4571 C C . GLY A 1 573 ? 21.945 14.716 -24.274 1.00 54.28 573 GLY A C 1
ATOM 4572 O O . GLY A 1 573 ? 22.482 15.814 -24.215 1.00 54.28 573 GLY A O 1
ATOM 4573 N N . ARG A 1 574 ? 21.793 13.954 -23.183 1.00 64.12 574 ARG A N 1
ATOM 4574 C CA . ARG A 1 574 ? 22.454 14.288 -21.909 1.00 64.12 574 ARG A CA 1
ATOM 4575 C C . ARG A 1 574 ? 23.954 13.970 -21.964 1.00 64.12 574 ARG A C 1
ATOM 4577 O O . ARG A 1 574 ? 24.357 12.925 -22.458 1.00 64.12 574 ARG A O 1
ATOM 4584 N N . GLN A 1 575 ? 24.784 14.873 -21.450 1.00 67.50 575 GLN A N 1
ATOM 4585 C CA . GLN A 1 575 ? 26.205 14.643 -21.205 1.00 67.50 575 GLN A CA 1
ATOM 4586 C C . GLN A 1 575 ? 26.360 13.972 -19.844 1.00 67.50 575 GLN A C 1
ATOM 4588 O O . GLN A 1 575 ? 25.969 14.528 -18.816 1.00 67.50 575 GLN A O 1
ATOM 4593 N N . PHE A 1 576 ? 26.951 12.785 -19.848 1.00 77.06 576 PHE A N 1
ATOM 4594 C CA . PHE A 1 576 ? 27.217 12.000 -18.650 1.00 77.06 576 PHE A CA 1
ATOM 4595 C C . PHE A 1 576 ? 28.712 12.000 -18.328 1.00 77.06 576 PHE A C 1
ATOM 4597 O O . PHE A 1 576 ? 29.539 12.336 -19.177 1.00 77.06 576 PHE A O 1
ATOM 4604 N N . SER A 1 577 ? 29.068 11.664 -17.084 1.00 79.19 577 SER A N 1
ATOM 4605 C CA . SER A 1 577 ? 30.476 11.542 -16.703 1.00 79.19 577 SER A CA 1
ATOM 4606 C C . SER A 1 577 ? 31.151 10.421 -17.495 1.00 79.19 577 SER A C 1
ATOM 4608 O O . SER A 1 577 ? 30.521 9.424 -17.850 1.00 79.19 577 SER A O 1
ATOM 4610 N N . THR A 1 578 ? 32.453 10.569 -17.735 1.00 80.38 578 THR A N 1
ATOM 4611 C CA . THR A 1 578 ? 33.278 9.551 -18.405 1.00 80.38 578 THR A CA 1
ATOM 4612 C C . THR A 1 578 ? 33.200 8.196 -17.711 1.00 80.38 578 THR A C 1
ATOM 4614 O O . THR A 1 578 ? 33.187 7.169 -18.382 1.00 80.38 578 THR A O 1
ATOM 4617 N N . ASP A 1 579 ? 33.078 8.195 -16.384 1.00 83.19 579 ASP A N 1
ATOM 4618 C CA . ASP A 1 579 ? 33.004 6.976 -15.578 1.00 83.19 579 ASP A CA 1
ATOM 4619 C C . ASP A 1 579 ? 31.698 6.212 -15.839 1.00 83.19 579 ASP A C 1
ATOM 4621 O O . ASP A 1 579 ? 31.730 5.008 -16.066 1.00 83.19 579 ASP A O 1
ATOM 4625 N N . LEU A 1 580 ? 30.554 6.912 -15.898 1.00 82.56 580 LEU A N 1
ATOM 4626 C CA . LEU A 1 580 ? 29.255 6.293 -16.199 1.00 82.56 580 LEU A CA 1
ATOM 4627 C C . LEU A 1 580 ? 29.184 5.788 -17.643 1.00 82.56 580 LEU A C 1
ATOM 4629 O O . LEU A 1 580 ? 28.602 4.737 -17.905 1.00 82.56 580 LEU A O 1
ATOM 4633 N N . LEU A 1 581 ? 29.778 6.530 -18.581 1.00 83.94 581 LEU A N 1
ATOM 4634 C CA . LEU A 1 581 ? 29.874 6.119 -19.982 1.00 83.94 581 LEU A CA 1
ATOM 4635 C C . LEU A 1 581 ? 30.739 4.862 -20.135 1.00 83.94 581 LEU A C 1
ATOM 4637 O O . LEU A 1 581 ? 30.360 3.951 -20.864 1.00 83.94 581 LEU A O 1
ATOM 4641 N N . THR A 1 582 ? 31.861 4.790 -19.418 1.00 84.38 582 THR A N 1
ATOM 4642 C CA . THR A 1 582 ? 32.744 3.614 -19.412 1.00 84.38 582 THR A CA 1
ATOM 4643 C C . THR A 1 582 ? 32.035 2.407 -18.809 1.00 84.38 582 THR A C 1
ATOM 4645 O O . THR A 1 582 ? 31.970 1.366 -19.452 1.00 84.38 582 THR A O 1
ATOM 4648 N N . GLU A 1 583 ? 31.409 2.573 -17.641 1.00 85.12 583 GLU A N 1
ATOM 4649 C CA . GLU A 1 583 ? 30.639 1.517 -16.977 1.00 85.12 583 GLU A CA 1
ATOM 4650 C C . GLU A 1 583 ? 29.497 0.991 -17.866 1.00 85.12 583 GLU A C 1
ATOM 4652 O O . GLU A 1 583 ? 29.263 -0.215 -17.956 1.00 85.12 583 GLU A O 1
ATOM 4657 N N . THR A 1 584 ? 28.798 1.886 -18.574 1.00 83.56 584 THR A N 1
ATOM 4658 C CA . THR A 1 584 ? 27.743 1.478 -19.513 1.00 83.56 584 THR A CA 1
ATOM 4659 C C . THR A 1 584 ? 28.329 0.729 -20.705 1.00 83.56 584 THR A C 1
ATOM 4661 O O . THR A 1 584 ? 27.787 -0.300 -21.090 1.00 83.56 584 THR A O 1
ATOM 4664 N N . GLY A 1 585 ? 29.446 1.199 -21.268 1.00 82.25 585 GLY A N 1
ATOM 4665 C CA . GLY A 1 585 ? 30.145 0.514 -22.357 1.00 82.25 585 GLY A CA 1
ATOM 4666 C C . GLY A 1 585 ? 30.613 -0.892 -21.969 1.00 82.25 585 GLY A C 1
ATOM 4667 O O . GLY A 1 585 ? 30.455 -1.825 -22.755 1.00 82.25 585 GLY A O 1
ATOM 4668 N N . GLU A 1 586 ? 31.122 -1.066 -20.746 1.00 84.06 586 GLU A N 1
ATOM 4669 C CA . GLU A 1 586 ? 31.490 -2.372 -20.186 1.00 84.06 586 GLU A CA 1
ATOM 4670 C C . GLU A 1 586 ? 30.266 -3.289 -20.071 1.00 84.06 586 GLU A C 1
ATOM 4672 O O . GLU A 1 586 ? 30.292 -4.414 -20.577 1.00 84.06 586 GLU A O 1
ATOM 4677 N N . LEU A 1 587 ? 29.164 -2.799 -19.491 1.00 82.12 587 LEU A N 1
ATOM 4678 C CA . LEU A 1 587 ? 27.928 -3.573 -19.361 1.00 82.12 587 LEU A CA 1
ATOM 4679 C C . LEU A 1 587 ? 27.363 -3.978 -20.729 1.00 82.12 587 LEU A C 1
ATOM 4681 O O . LEU A 1 587 ? 27.002 -5.138 -20.912 1.00 82.12 587 LEU A O 1
ATOM 4685 N N . LEU A 1 588 ? 27.315 -3.059 -21.698 1.00 82.12 588 LEU A N 1
ATOM 4686 C CA . LEU A 1 588 ? 26.858 -3.349 -23.061 1.00 82.12 588 LEU A CA 1
ATOM 4687 C C . LEU A 1 588 ? 27.728 -4.420 -23.725 1.00 82.12 588 LEU A C 1
ATOM 4689 O O . LEU A 1 588 ? 27.188 -5.371 -24.285 1.00 82.12 588 LEU A O 1
ATOM 4693 N N . SER A 1 589 ? 29.054 -4.313 -23.596 1.00 79.44 589 SER A N 1
ATOM 4694 C CA . SER A 1 589 ? 29.992 -5.284 -24.174 1.00 79.44 589 SER A CA 1
ATOM 4695 C C . SER A 1 589 ? 29.875 -6.680 -23.564 1.00 79.44 589 SER A C 1
ATOM 4697 O O . SER A 1 589 ? 30.137 -7.673 -24.236 1.00 79.44 589 SER A O 1
ATOM 4699 N N . TYR A 1 590 ? 29.453 -6.760 -22.301 1.00 75.81 590 TYR A N 1
ATOM 4700 C CA . TYR A 1 590 ? 29.177 -8.020 -21.621 1.00 75.81 590 TYR A CA 1
ATOM 4701 C C . TYR A 1 590 ? 27.810 -8.609 -22.002 1.00 75.81 590 TYR A C 1
ATOM 4703 O O . TYR A 1 590 ? 27.606 -9.816 -21.906 1.00 75.81 590 TYR A O 1
ATOM 4711 N N . SER A 1 591 ? 26.864 -7.759 -22.410 1.00 76.81 591 SER A N 1
ATOM 4712 C CA . SER A 1 591 ? 25.459 -8.136 -22.607 1.00 76.81 591 SER A CA 1
ATOM 4713 C C . SER A 1 591 ? 25.101 -8.458 -24.057 1.00 76.81 591 SER A C 1
ATOM 4715 O O . SER A 1 591 ? 24.092 -9.119 -24.293 1.00 76.81 591 SER A O 1
ATOM 4717 N N . LEU A 1 592 ? 25.867 -7.950 -25.027 1.00 77.94 592 LEU A N 1
ATOM 4718 C CA . LEU A 1 592 ? 25.499 -7.946 -26.444 1.00 77.94 592 LEU A CA 1
ATOM 4719 C C . LEU A 1 592 ? 26.629 -8.481 -27.341 1.00 77.94 592 LEU A C 1
ATOM 4721 O O . LEU A 1 592 ? 27.802 -8.236 -27.055 1.00 77.94 592 LEU A O 1
ATOM 4725 N N . PRO A 1 593 ? 26.298 -9.122 -28.480 1.00 76.56 593 PRO A N 1
ATOM 4726 C CA . PRO A 1 593 ? 27.272 -9.448 -29.522 1.00 76.56 593 PRO A CA 1
ATOM 4727 C C . PRO A 1 593 ? 28.000 -8.204 -30.049 1.00 76.56 593 PRO A C 1
ATOM 4729 O O . PRO A 1 593 ? 27.433 -7.110 -30.058 1.00 76.56 593 PRO A O 1
ATOM 4732 N N . TYR A 1 594 ? 29.223 -8.375 -30.568 1.00 76.25 594 TYR A N 1
ATOM 4733 C CA . TYR A 1 594 ? 30.077 -7.274 -31.047 1.00 76.25 594 TYR A CA 1
ATOM 4734 C C . TYR A 1 594 ? 29.342 -6.287 -31.970 1.00 76.25 594 TYR A C 1
ATOM 4736 O O . TYR A 1 594 ? 29.344 -5.085 -31.709 1.00 76.25 594 TYR A O 1
ATOM 4744 N N . ALA A 1 595 ? 28.672 -6.783 -33.017 1.00 75.81 595 ALA A N 1
ATOM 4745 C CA . ALA A 1 595 ? 27.987 -5.940 -34.000 1.00 75.81 595 ALA A CA 1
ATOM 4746 C C . ALA A 1 595 ? 26.854 -5.104 -33.372 1.00 75.81 595 ALA A C 1
ATOM 4748 O O . ALA A 1 595 ? 26.805 -3.887 -33.563 1.00 75.81 595 ALA A O 1
ATOM 4749 N N . SER A 1 596 ? 25.992 -5.732 -32.564 1.00 75.56 596 SER A N 1
ATOM 4750 C CA . SER A 1 596 ? 24.894 -5.059 -31.858 1.00 75.56 596 SER A CA 1
ATOM 4751 C C . SER A 1 596 ? 25.407 -4.086 -30.795 1.00 75.56 596 SER A C 1
ATOM 4753 O O . SER A 1 596 ? 24.862 -2.995 -30.644 1.00 75.56 596 SER A O 1
ATOM 4755 N N . CYS A 1 597 ? 26.482 -4.443 -30.086 1.00 79.19 597 CYS A N 1
ATOM 4756 C CA . CYS A 1 597 ? 27.102 -3.583 -29.086 1.00 79.19 597 CYS A CA 1
ATOM 4757 C C . CYS A 1 597 ? 27.708 -2.330 -29.723 1.00 79.19 597 CYS A C 1
ATOM 4759 O O . CYS A 1 597 ? 27.479 -1.233 -29.227 1.00 79.19 597 CYS A O 1
ATOM 4761 N N . VAL A 1 598 ? 28.458 -2.464 -30.822 1.00 81.00 598 VAL A N 1
ATOM 4762 C CA . VAL A 1 598 ? 29.047 -1.317 -31.533 1.00 81.00 598 VAL A CA 1
ATOM 4763 C C . VAL A 1 598 ? 27.951 -0.406 -32.081 1.00 81.00 598 VAL A C 1
ATOM 4765 O O . VAL A 1 598 ? 28.040 0.813 -31.923 1.00 81.00 598 VAL A O 1
ATOM 4768 N N . HIS A 1 599 ? 26.897 -0.985 -32.663 1.00 81.00 599 HIS A N 1
ATOM 4769 C CA . HIS A 1 599 ? 25.746 -0.224 -33.140 1.00 81.00 599 HIS A CA 1
ATOM 4770 C C . HIS A 1 599 ? 25.077 0.558 -32.001 1.00 81.00 599 HIS A C 1
ATOM 4772 O O . HIS A 1 599 ? 24.892 1.769 -32.115 1.00 81.00 599 HIS A O 1
ATOM 4778 N N . LEU A 1 600 ? 24.790 -0.098 -30.872 1.00 80.62 600 LEU A N 1
ATOM 4779 C CA . LEU A 1 600 ? 24.127 0.533 -29.734 1.00 80.62 600 LEU A CA 1
ATOM 4780 C C . LEU A 1 600 ? 25.010 1.575 -29.032 1.00 80.62 600 LEU A C 1
ATOM 4782 O O . LEU A 1 600 ? 24.529 2.652 -28.686 1.00 80.62 600 LEU A O 1
ATOM 4786 N N . CYS A 1 601 ? 26.304 1.298 -28.862 1.00 83.38 601 CYS A N 1
ATOM 4787 C CA . CYS A 1 601 ? 27.280 2.265 -28.361 1.00 83.38 601 CYS A CA 1
ATOM 4788 C C . CYS A 1 601 ? 27.317 3.512 -29.255 1.00 83.38 601 CYS A C 1
ATOM 4790 O O . CYS A 1 601 ? 27.267 4.631 -28.748 1.00 83.38 601 CYS A O 1
ATOM 4792 N N . SER A 1 602 ? 27.325 3.334 -30.580 1.00 83.25 602 SER A N 1
ATOM 4793 C CA . SER A 1 602 ? 27.256 4.450 -31.528 1.00 83.25 602 SER A CA 1
ATOM 4794 C C . SER A 1 602 ? 25.930 5.208 -31.427 1.00 83.25 602 SER A C 1
ATOM 4796 O O . SER A 1 602 ? 25.938 6.437 -31.447 1.00 83.25 602 SER A O 1
ATOM 4798 N N . PHE A 1 603 ? 24.806 4.498 -31.305 1.00 80.44 603 PHE A N 1
ATOM 4799 C CA . PHE A 1 603 ? 23.472 5.090 -31.188 1.00 80.44 603 PHE A CA 1
ATOM 4800 C C . PHE A 1 603 ? 23.321 5.929 -29.912 1.00 80.44 603 PHE A C 1
ATOM 4802 O O . PHE A 1 603 ? 22.805 7.042 -29.959 1.00 80.44 603 PHE A O 1
ATOM 4809 N N . LEU A 1 604 ? 23.823 5.428 -28.780 1.00 76.88 604 LEU A N 1
ATOM 4810 C CA . LEU A 1 604 ? 23.750 6.100 -27.480 1.00 76.88 604 LEU A CA 1
ATOM 4811 C C . LEU A 1 604 ? 24.887 7.115 -27.245 1.00 76.88 604 LEU A C 1
ATOM 4813 O O . LEU A 1 604 ? 24.873 7.825 -26.240 1.00 76.88 604 LEU A O 1
ATOM 4817 N N . GLY A 1 605 ? 25.884 7.190 -28.134 1.00 76.69 605 GLY A N 1
ATOM 4818 C CA . GLY A 1 605 ? 27.062 8.051 -27.964 1.00 76.69 605 GLY A CA 1
ATOM 4819 C C . GLY A 1 605 ? 28.005 7.598 -26.838 1.00 76.69 605 GLY A C 1
ATOM 4820 O O . GLY A 1 605 ? 28.623 8.428 -26.170 1.00 76.69 605 GLY A O 1
ATOM 4821 N N . ILE A 1 606 ? 28.098 6.288 -26.607 1.00 82.94 606 ILE A N 1
ATOM 4822 C CA . ILE A 1 606 ? 28.863 5.646 -25.532 1.00 82.94 606 ILE A CA 1
ATOM 4823 C C . ILE A 1 606 ? 30.137 5.017 -26.122 1.00 82.94 606 ILE A C 1
ATOM 4825 O O . ILE A 1 606 ? 30.074 4.407 -27.190 1.00 82.94 606 ILE A O 1
ATOM 4829 N N . PRO A 1 607 ? 31.306 5.128 -25.463 1.00 79.56 607 PRO A N 1
ATOM 4830 C CA . PRO A 1 607 ? 32.514 4.456 -25.924 1.00 79.56 607 PRO A CA 1
ATOM 4831 C C . PRO A 1 607 ? 32.373 2.930 -25.819 1.00 79.56 607 PRO A C 1
ATOM 4833 O O . PRO A 1 607 ? 31.960 2.401 -24.788 1.00 79.56 607 PRO A O 1
ATOM 4836 N N . TYR A 1 608 ? 32.751 2.220 -26.881 1.00 81.19 608 TYR A N 1
ATOM 4837 C CA . TYR A 1 608 ? 32.835 0.760 -26.869 1.00 81.19 608 TYR A CA 1
ATOM 4838 C C . TYR A 1 608 ? 34.043 0.302 -26.036 1.00 81.19 608 TYR A C 1
ATOM 4840 O O . TYR A 1 608 ? 35.164 0.736 -26.303 1.00 81.19 608 TYR A O 1
ATOM 4848 N N . MET A 1 609 ? 33.813 -0.579 -25.056 1.00 78.94 609 MET A N 1
ATOM 4849 C CA . MET A 1 609 ? 34.841 -1.070 -24.118 1.00 78.94 609 MET A CA 1
ATOM 4850 C C . MET A 1 609 ? 35.132 -2.577 -24.240 1.00 78.94 609 MET A C 1
ATOM 4852 O O . MET A 1 609 ? 35.895 -3.123 -23.447 1.00 78.94 609 MET A O 1
ATOM 4856 N N . GLY A 1 610 ? 34.544 -3.263 -25.224 1.00 69.94 610 GLY A N 1
ATOM 4857 C CA . GLY A 1 610 ? 34.740 -4.702 -25.410 1.00 69.94 610 GLY A CA 1
ATOM 4858 C C . GLY A 1 610 ? 35.975 -5.072 -26.249 1.00 69.94 610 GLY A C 1
ATOM 4859 O O . GLY A 1 610 ? 36.634 -4.210 -26.837 1.00 69.94 610 GLY A O 1
ATOM 4860 N N . PRO A 1 611 ? 36.297 -6.372 -26.358 1.00 67.69 611 PRO A N 1
ATOM 4861 C CA . PRO A 1 611 ? 37.354 -6.857 -27.242 1.00 67.69 611 PRO A CA 1
ATOM 4862 C C . PRO A 1 611 ? 36.988 -6.630 -28.719 1.00 67.69 611 PRO A C 1
ATOM 4864 O O . PRO A 1 611 ? 35.830 -6.766 -29.113 1.00 67.69 611 PRO A O 1
ATOM 4867 N N . VAL A 1 612 ? 37.970 -6.274 -29.552 1.00 70.75 612 VAL A N 1
ATOM 4868 C CA . VAL A 1 612 ? 37.790 -6.163 -31.011 1.00 70.75 612 VAL A CA 1
ATOM 4869 C C . VAL A 1 612 ? 38.140 -7.518 -31.642 1.00 70.75 612 VAL A C 1
ATOM 4871 O O . VAL A 1 612 ? 39.241 -8.012 -31.386 1.00 70.75 612 VAL A O 1
ATOM 4874 N N . PRO A 1 613 ? 37.253 -8.141 -32.442 1.00 66.50 613 PRO A N 1
ATOM 4875 C CA . PRO A 1 613 ? 37.547 -9.420 -33.081 1.00 66.50 613 PRO A CA 1
ATOM 4876 C C . PRO A 1 613 ? 38.752 -9.303 -34.030 1.00 66.50 613 PRO A C 1
ATOM 4878 O O . PRO A 1 613 ? 38.924 -8.301 -34.726 1.00 66.50 613 PRO A O 1
ATOM 4881 N N . ALA A 1 614 ? 39.598 -10.338 -34.056 1.00 52.97 614 ALA A N 1
ATOM 4882 C CA . ALA A 1 614 ? 40.880 -10.342 -34.771 1.00 52.97 614 ALA A CA 1
ATOM 4883 C C . ALA A 1 614 ? 40.755 -10.312 -36.312 1.00 52.97 614 ALA A C 1
ATOM 4885 O O . ALA A 1 614 ? 41.745 -10.103 -37.010 1.00 52.97 614 ALA A O 1
ATOM 4886 N N . THR A 1 615 ? 39.547 -10.481 -36.848 1.00 54.22 615 THR A N 1
ATOM 4887 C CA . THR A 1 615 ? 39.234 -10.521 -38.281 1.00 54.22 615 THR A CA 1
ATOM 4888 C C . THR A 1 615 ? 38.247 -9.417 -38.655 1.00 54.22 615 THR A C 1
ATOM 4890 O O . THR A 1 615 ? 37.091 -9.663 -38.974 1.00 54.22 615 THR A O 1
ATOM 4893 N N . THR A 1 616 ? 38.704 -8.166 -38.668 1.00 41.91 616 THR A N 1
ATOM 4894 C CA . THR A 1 616 ? 38.012 -7.100 -39.409 1.00 41.91 616 THR A CA 1
ATOM 4895 C C . THR A 1 616 ? 38.626 -6.979 -40.804 1.00 41.91 616 THR A C 1
ATOM 4897 O O . THR A 1 616 ? 39.522 -6.177 -41.058 1.00 41.91 616 THR A O 1
ATOM 4900 N N . ALA A 1 617 ? 38.147 -7.806 -41.739 1.00 39.19 617 ALA A N 1
ATOM 4901 C CA . ALA A 1 617 ? 38.166 -7.405 -43.142 1.00 39.19 617 ALA A CA 1
ATOM 4902 C C . ALA A 1 617 ? 37.220 -6.200 -43.2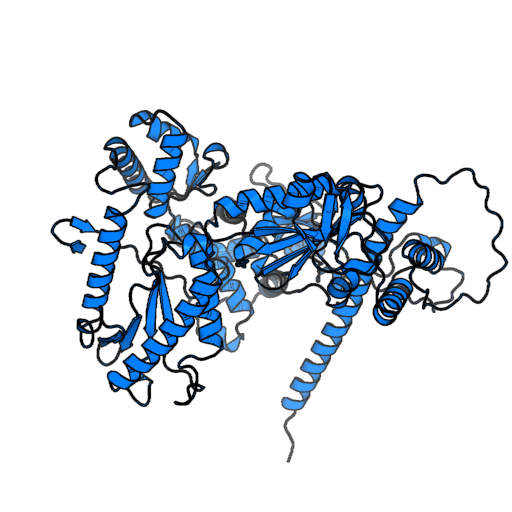90 1.00 39.19 617 ALA A C 1
ATOM 4904 O O . ALA A 1 617 ? 36.186 -6.143 -42.627 1.00 39.19 617 ALA A O 1
ATOM 4905 N N . ALA A 1 618 ? 37.629 -5.220 -44.095 1.00 35.12 618 ALA A N 1
ATOM 4906 C CA . ALA A 1 618 ? 36.955 -3.938 -44.305 1.00 35.12 618 ALA A CA 1
ATOM 4907 C C . ALA A 1 618 ? 35.420 -4.058 -44.439 1.00 35.12 618 ALA A C 1
ATOM 4909 O O . ALA A 1 618 ? 34.945 -5.056 -44.985 1.00 35.12 618 ALA A O 1
ATOM 4910 N N . PRO A 1 619 ? 34.640 -3.047 -44.002 1.00 38.22 619 PRO A N 1
ATOM 4911 C CA . PRO A 1 619 ? 33.191 -3.083 -44.143 1.00 38.22 619 PRO A CA 1
ATOM 4912 C C . PRO A 1 619 ? 32.845 -3.172 -45.632 1.00 38.22 619 PRO A C 1
ATOM 4914 O O . PRO A 1 619 ? 33.120 -2.249 -46.398 1.00 38.22 619 PRO A O 1
ATOM 4917 N N . ALA A 1 620 ? 32.287 -4.309 -46.050 1.00 34.72 620 ALA A N 1
ATOM 4918 C CA . ALA A 1 620 ? 31.692 -4.438 -47.366 1.00 34.72 620 ALA A CA 1
ATOM 4919 C C . ALA A 1 620 ? 30.499 -3.479 -47.432 1.00 34.72 620 ALA A C 1
ATOM 4921 O O . ALA A 1 620 ? 29.636 -3.498 -46.555 1.00 34.72 620 ALA A O 1
ATOM 4922 N N . GLU A 1 621 ? 30.485 -2.628 -48.456 1.00 34.88 621 GLU A N 1
ATOM 4923 C CA . GLU A 1 621 ? 29.360 -1.774 -48.824 1.00 34.88 621 GLU A CA 1
ATOM 4924 C C . GLU A 1 621 ? 28.110 -2.652 -49.005 1.00 34.88 621 GLU A C 1
ATOM 4926 O O . GLU A 1 621 ? 27.914 -3.289 -50.039 1.00 34.88 621 GLU A O 1
ATOM 4931 N N . ALA A 1 622 ? 27.290 -2.747 -47.958 1.00 33.78 622 ALA A N 1
ATOM 4932 C CA . ALA A 1 622 ? 26.007 -3.424 -48.006 1.00 33.78 622 ALA A CA 1
ATOM 4933 C C . ALA A 1 622 ? 24.972 -2.473 -48.619 1.00 33.78 622 ALA A C 1
ATOM 4935 O O . ALA A 1 622 ? 24.811 -1.333 -48.184 1.00 33.78 622 ALA A O 1
ATOM 4936 N N . ASN A 1 623 ? 24.306 -2.963 -49.662 1.00 29.16 623 ASN A N 1
ATOM 4937 C CA . ASN A 1 623 ? 23.308 -2.263 -50.461 1.00 29.16 623 ASN A CA 1
ATOM 4938 C C . ASN A 1 623 ? 22.232 -1.561 -49.612 1.00 29.16 623 ASN A C 1
ATOM 4940 O O . ASN A 1 623 ? 21.570 -2.173 -48.775 1.00 29.16 623 ASN A O 1
ATOM 4944 N N . ALA A 1 624 ? 22.024 -0.281 -49.907 1.00 33.09 624 ALA A N 1
ATOM 4945 C CA . ALA A 1 624 ? 21.172 0.659 -49.188 1.00 33.09 624 ALA A CA 1
ATOM 4946 C C . ALA A 1 624 ? 19.677 0.612 -49.583 1.00 33.09 624 ALA A C 1
ATOM 4948 O O . ALA A 1 624 ? 19.079 1.660 -49.806 1.00 33.09 624 ALA A O 1
ATOM 4949 N N . GLU A 1 625 ? 19.049 -0.566 -49.684 1.00 30.59 625 GLU A N 1
ATOM 4950 C CA . GLU A 1 625 ? 17.637 -0.649 -50.130 1.00 30.59 625 GLU A CA 1
ATOM 4951 C C . GLU A 1 625 ? 16.687 -1.481 -49.245 1.00 30.59 625 GLU A C 1
ATOM 4953 O O . GLU A 1 625 ? 15.584 -1.811 -49.671 1.00 30.59 625 GLU A O 1
ATOM 4958 N N . ALA A 1 626 ? 17.029 -1.774 -47.984 1.00 36.88 626 ALA A N 1
ATOM 4959 C CA . ALA A 1 626 ? 16.094 -2.478 -47.094 1.00 36.88 626 ALA A CA 1
ATOM 4960 C C . ALA A 1 626 ? 16.247 -2.134 -45.604 1.00 36.88 626 ALA A C 1
ATOM 4962 O O . ALA A 1 626 ? 16.426 -3.035 -44.797 1.00 36.88 626 ALA A O 1
ATOM 4963 N N . GLN A 1 627 ? 16.200 -0.864 -45.195 1.00 36.72 627 GLN A N 1
ATOM 4964 C CA . GLN A 1 627 ? 16.334 -0.517 -43.771 1.00 36.72 627 GLN A CA 1
ATOM 4965 C C . GLN A 1 627 ? 15.725 0.856 -43.473 1.00 36.72 627 GLN A C 1
ATOM 4967 O O . GLN A 1 627 ? 16.407 1.864 -43.566 1.00 36.72 627 GLN A O 1
ATOM 4972 N N . ASP A 1 628 ? 14.447 0.899 -43.096 1.00 37.75 628 ASP A N 1
ATOM 4973 C CA . ASP A 1 628 ? 13.875 2.103 -42.461 1.00 37.75 628 ASP A CA 1
ATOM 4974 C C . ASP A 1 628 ? 12.976 1.779 -41.248 1.00 37.75 628 ASP A C 1
ATOM 4976 O O . ASP A 1 628 ? 12.378 2.664 -40.647 1.00 37.75 628 ASP A O 1
ATOM 4980 N N . SER A 1 629 ? 12.895 0.506 -40.829 1.00 39.59 629 SER A N 1
ATOM 4981 C CA . SER A 1 629 ? 12.080 0.090 -39.670 1.00 39.59 629 SER A CA 1
ATOM 4982 C C . SER A 1 629 ? 12.732 -0.932 -38.725 1.00 39.59 629 SER A C 1
ATOM 4984 O O . SER A 1 629 ? 12.173 -1.202 -37.667 1.00 39.59 629 SER A O 1
ATOM 4986 N N . ALA A 1 630 ? 13.894 -1.502 -39.068 1.00 50.12 630 ALA A N 1
ATOM 4987 C CA . ALA A 1 630 ? 14.561 -2.558 -38.291 1.00 50.12 630 ALA A CA 1
ATOM 4988 C C . ALA A 1 630 ? 15.412 -2.109 -37.070 1.00 50.12 630 ALA A C 1
ATOM 4990 O O . ALA A 1 630 ? 15.356 -2.795 -36.047 1.00 50.12 630 ALA A O 1
ATOM 4991 N N . PRO A 1 631 ? 16.160 -0.981 -37.086 1.00 57.47 631 PRO A N 1
ATOM 4992 C CA . PRO A 1 631 ? 17.172 -0.717 -36.047 1.00 57.47 631 PRO A CA 1
ATOM 4993 C C . PRO A 1 631 ? 16.566 -0.411 -34.668 1.00 57.47 631 PRO A C 1
ATOM 4995 O O . PRO A 1 631 ? 17.171 -0.649 -33.625 1.00 57.47 631 PRO A O 1
ATOM 4998 N N . HIS A 1 632 ? 15.334 0.093 -34.637 1.00 57.59 632 HIS A N 1
ATOM 4999 C CA . HIS A 1 632 ? 14.675 0.485 -33.396 1.00 57.59 632 HIS A CA 1
ATOM 5000 C C . HIS A 1 632 ? 14.062 -0.697 -32.628 1.00 57.59 632 HIS A C 1
ATOM 5002 O O . HIS A 1 632 ? 14.010 -0.668 -31.398 1.00 57.59 632 HIS A O 1
ATOM 5008 N N . THR A 1 633 ? 13.630 -1.758 -33.317 1.00 61.88 633 THR A N 1
ATOM 5009 C CA . THR A 1 633 ? 13.167 -2.995 -32.662 1.00 61.88 633 THR A CA 1
ATOM 5010 C C . THR A 1 633 ? 14.338 -3.750 -32.030 1.00 61.88 633 THR A C 1
ATOM 5012 O O . THR A 1 633 ? 14.203 -4.278 -30.925 1.00 61.88 633 THR A O 1
ATOM 5015 N N . GLU A 1 634 ? 15.509 -3.722 -32.675 1.00 75.50 634 GLU A N 1
ATOM 5016 C CA . GLU A 1 634 ? 16.754 -4.277 -32.131 1.00 75.50 634 GLU A CA 1
ATOM 5017 C C . GLU A 1 634 ? 17.200 -3.556 -30.851 1.00 75.50 634 GLU A C 1
ATOM 5019 O O . GLU A 1 634 ? 17.670 -4.204 -29.918 1.00 75.50 634 GLU A O 1
ATOM 5024 N N . TYR A 1 635 ? 16.983 -2.239 -30.751 1.00 82.12 635 TYR A N 1
ATOM 5025 C CA . TYR A 1 635 ? 17.300 -1.469 -29.544 1.00 82.12 635 TYR A CA 1
ATOM 5026 C C . TYR A 1 635 ? 16.520 -1.939 -28.306 1.00 82.12 635 TYR A C 1
ATOM 5028 O O . TYR A 1 635 ? 17.121 -2.175 -27.256 1.00 82.12 635 TYR A O 1
ATOM 5036 N N . LEU A 1 636 ? 15.197 -2.112 -28.410 1.00 86.19 636 LEU A N 1
ATOM 5037 C CA . LEU A 1 636 ? 14.394 -2.572 -27.269 1.00 86.19 636 LEU A CA 1
ATOM 5038 C C . LEU A 1 636 ? 14.780 -3.991 -26.838 1.00 86.19 636 LEU A C 1
ATOM 5040 O O . LEU A 1 636 ? 14.870 -4.266 -25.644 1.00 86.19 636 LEU A O 1
ATOM 5044 N N . HIS A 1 637 ? 15.056 -4.872 -27.802 1.00 85.31 637 HI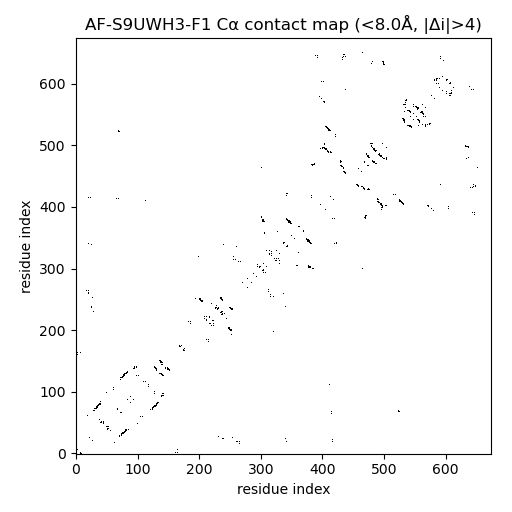S A N 1
ATOM 5045 C CA . HIS A 1 637 ? 15.534 -6.219 -27.506 1.00 85.31 637 HIS A CA 1
ATOM 5046 C C . HIS A 1 637 ? 16.916 -6.199 -26.834 1.00 85.31 637 HIS A C 1
ATOM 5048 O O . HIS A 1 637 ? 17.145 -6.908 -25.855 1.00 85.31 637 HIS A O 1
ATOM 5054 N N . ALA A 1 638 ? 17.823 -5.335 -27.297 1.00 83.62 638 ALA A N 1
ATOM 5055 C CA . ALA A 1 638 ? 19.127 -5.146 -26.675 1.00 83.62 638 ALA A CA 1
ATOM 5056 C C . ALA A 1 638 ? 19.010 -4.647 -25.223 1.00 83.62 638 ALA A C 1
ATOM 5058 O O . ALA A 1 638 ? 19.774 -5.083 -24.364 1.00 83.62 638 ALA A O 1
ATOM 5059 N N . LEU A 1 639 ? 18.029 -3.793 -24.911 1.00 87.00 639 LEU A N 1
ATOM 5060 C CA . LEU A 1 639 ? 17.755 -3.391 -23.529 1.00 87.00 639 LEU A CA 1
ATOM 5061 C C . LEU A 1 639 ? 17.304 -4.556 -22.648 1.00 87.00 639 LEU A C 1
ATOM 5063 O O . LEU A 1 639 ? 17.787 -4.674 -21.521 1.00 87.00 639 LEU A O 1
ATOM 5067 N N . ASP A 1 640 ? 16.435 -5.434 -23.155 1.00 88.25 640 ASP A N 1
ATOM 5068 C CA . ASP A 1 640 ? 16.025 -6.636 -22.422 1.00 88.25 640 ASP A CA 1
ATOM 5069 C C . ASP A 1 640 ? 17.261 -7.521 -22.108 1.00 88.25 640 ASP A C 1
ATOM 5071 O O . ASP A 1 640 ? 17.403 -8.015 -20.985 1.00 88.25 640 ASP A O 1
ATOM 5075 N N . LYS A 1 641 ? 18.234 -7.619 -23.033 1.00 84.81 641 LYS A N 1
ATOM 5076 C CA . LYS A 1 641 ? 19.522 -8.320 -22.816 1.00 84.81 641 LYS A CA 1
ATOM 5077 C C . LYS A 1 641 ? 20.417 -7.656 -21.769 1.00 84.81 641 LYS A C 1
ATOM 5079 O O . LYS A 1 641 ? 21.046 -8.344 -20.967 1.00 84.81 641 LYS A O 1
ATOM 5084 N N . VAL A 1 642 ? 20.453 -6.326 -21.721 1.00 85.12 642 VAL A N 1
ATOM 5085 C CA . VAL A 1 642 ? 21.200 -5.584 -20.689 1.00 85.12 642 VAL A CA 1
ATOM 5086 C C . VAL A 1 642 ? 20.610 -5.828 -19.300 1.00 85.12 642 VAL A C 1
ATOM 5088 O O . VAL A 1 642 ? 21.346 -6.058 -18.337 1.00 85.12 642 VAL A O 1
ATOM 5091 N N . VAL A 1 643 ? 19.280 -5.825 -19.180 1.00 87.38 643 VAL A N 1
ATOM 5092 C CA . VAL A 1 643 ? 18.611 -6.158 -17.914 1.00 87.38 643 VAL A CA 1
ATOM 5093 C C . VAL A 1 643 ? 18.890 -7.604 -17.520 1.00 87.38 643 VAL A C 1
ATOM 5095 O O . VAL A 1 643 ? 19.212 -7.863 -16.360 1.00 87.38 643 VAL A O 1
ATOM 5098 N N . GLN A 1 644 ? 18.833 -8.531 -18.475 1.00 85.81 644 GLN A N 1
ATOM 5099 C CA . GLN A 1 644 ? 19.174 -9.936 -18.270 1.00 85.81 644 GLN A CA 1
ATOM 5100 C C . GLN A 1 644 ? 20.601 -10.110 -17.721 1.00 85.81 644 GLN A C 1
ATOM 5102 O O . GLN A 1 644 ? 20.797 -10.814 -16.729 1.00 85.81 644 GLN A O 1
ATOM 5107 N N . ALA A 1 645 ? 21.591 -9.435 -18.306 1.00 83.06 645 ALA A N 1
ATOM 5108 C CA . ALA A 1 645 ? 22.975 -9.488 -17.843 1.00 83.06 645 ALA A CA 1
ATOM 5109 C C . ALA A 1 645 ? 23.152 -8.888 -16.439 1.00 83.06 645 ALA A C 1
ATOM 5111 O O . ALA A 1 645 ? 23.852 -9.456 -15.598 1.00 83.06 645 ALA A O 1
ATOM 5112 N N . ALA A 1 646 ? 22.483 -7.770 -16.145 1.00 85.81 646 ALA A N 1
ATOM 5113 C CA . ALA A 1 646 ? 22.522 -7.162 -14.818 1.00 85.81 646 ALA A CA 1
ATOM 5114 C C . ALA A 1 646 ? 21.873 -8.055 -13.745 1.00 85.81 646 ALA A C 1
ATOM 5116 O O . ALA A 1 646 ? 22.369 -8.125 -12.617 1.00 85.81 646 ALA A O 1
ATOM 5117 N N . LEU A 1 647 ? 20.789 -8.760 -14.086 1.00 84.81 647 LEU A N 1
ATOM 5118 C CA . LEU A 1 647 ? 20.184 -9.777 -13.222 1.00 84.81 647 LEU A CA 1
ATOM 5119 C C . LEU A 1 647 ? 21.146 -10.945 -12.986 1.00 84.81 647 LEU A C 1
ATOM 5121 O O . LEU A 1 647 ? 21.319 -11.356 -11.841 1.00 84.81 647 LEU A O 1
ATOM 5125 N N . PHE A 1 648 ? 21.823 -11.426 -14.032 1.00 83.31 648 PHE A N 1
ATOM 5126 C CA . PHE A 1 648 ? 22.813 -12.498 -13.918 1.00 83.31 648 PHE A CA 1
ATOM 5127 C C . PHE A 1 648 ? 23.988 -12.121 -12.998 1.00 83.31 648 PHE A C 1
ATOM 5129 O O . PHE A 1 648 ? 24.329 -12.872 -12.086 1.00 83.31 648 PHE A O 1
ATOM 5136 N N . GLN A 1 649 ? 24.575 -10.932 -13.168 1.00 83.25 649 GLN A N 1
ATOM 5137 C CA . GLN A 1 649 ? 25.663 -10.447 -12.305 1.00 83.25 649 GLN A CA 1
ATOM 5138 C C . GLN A 1 649 ? 25.224 -10.301 -10.840 1.00 83.25 649 GLN A C 1
ATOM 5140 O O . GLN A 1 649 ? 25.966 -10.640 -9.910 1.00 83.25 649 GLN A O 1
ATOM 5145 N N . TYR A 1 650 ? 24.002 -9.807 -10.626 1.00 84.81 650 TYR A N 1
ATOM 5146 C CA . TYR A 1 650 ? 23.417 -9.690 -9.295 1.00 84.81 650 TYR A CA 1
ATOM 5147 C C . TYR A 1 650 ? 23.196 -11.061 -8.644 1.00 84.81 650 TYR A C 1
ATOM 5149 O O . TYR A 1 650 ? 23.526 -11.246 -7.469 1.00 84.81 650 TYR A O 1
ATOM 5157 N N . TRP A 1 651 ? 22.691 -12.028 -9.414 1.00 82.75 651 TRP A N 1
ATOM 5158 C CA . TRP A 1 651 ? 22.520 -13.414 -8.987 1.00 82.75 651 TRP A CA 1
ATOM 5159 C C . TRP A 1 651 ? 23.859 -14.042 -8.583 1.00 82.75 651 TRP A C 1
ATOM 5161 O O . TRP A 1 651 ? 23.986 -14.513 -7.453 1.00 82.75 651 TRP A O 1
ATOM 5171 N N . MET A 1 652 ? 24.885 -13.946 -9.438 1.00 81.62 652 MET A N 1
ATOM 5172 C CA . MET A 1 652 ? 26.235 -14.463 -9.167 1.00 81.62 652 MET A CA 1
ATOM 5173 C C . MET A 1 652 ? 26.804 -13.927 -7.850 1.00 81.62 652 MET A C 1
ATOM 5175 O O . MET A 1 652 ? 27.202 -14.700 -6.979 1.00 81.62 652 MET A O 1
ATOM 5179 N N . THR A 1 653 ? 26.756 -12.605 -7.659 1.00 84.25 653 THR A N 1
ATOM 5180 C CA . THR A 1 653 ? 27.268 -11.954 -6.442 1.00 84.25 653 THR A CA 1
ATOM 5181 C C . THR A 1 653 ? 26.569 -12.490 -5.188 1.00 84.25 653 THR A C 1
ATOM 5183 O O . THR A 1 653 ? 27.192 -12.727 -4.154 1.00 84.25 653 THR A O 1
ATOM 5186 N N . ARG A 1 654 ? 25.254 -12.719 -5.264 1.00 80.69 654 ARG A N 1
ATOM 5187 C CA . ARG A 1 654 ? 24.479 -13.252 -4.140 1.00 80.69 654 ARG A CA 1
ATOM 5188 C C . ARG A 1 654 ? 24.756 -14.722 -3.863 1.00 80.69 654 ARG A C 1
ATOM 5190 O O . ARG A 1 654 ? 24.794 -15.101 -2.692 1.00 80.69 654 ARG A O 1
ATOM 5197 N N . VAL A 1 655 ? 24.930 -15.542 -4.896 1.00 81.56 655 VAL A N 1
ATOM 5198 C CA . VAL A 1 655 ? 25.322 -16.950 -4.742 1.00 81.56 655 VAL A CA 1
ATOM 5199 C C . VAL A 1 655 ? 26.679 -17.033 -4.044 1.00 81.56 655 VAL A C 1
ATOM 5201 O O . VAL A 1 655 ? 26.800 -17.726 -3.034 1.00 81.56 655 VAL A O 1
ATOM 5204 N N . GLU A 1 656 ? 27.656 -16.236 -4.477 1.00 83.94 656 GLU A N 1
ATOM 5205 C CA . GLU A 1 656 ? 28.974 -16.144 -3.839 1.00 83.94 656 GLU A CA 1
ATOM 5206 C C . GLU A 1 656 ? 28.890 -15.681 -2.375 1.00 83.94 656 GLU A C 1
ATOM 5208 O O . GLU A 1 656 ? 29.535 -16.258 -1.494 1.00 83.94 656 GLU A O 1
ATOM 5213 N N . GLU A 1 657 ? 28.066 -14.672 -2.071 1.00 82.00 657 GLU A N 1
ATOM 5214 C CA . GLU A 1 657 ? 27.830 -14.234 -0.691 1.00 82.00 657 GLU A CA 1
ATOM 5215 C C . GLU A 1 657 ? 27.186 -15.327 0.171 1.00 82.00 657 GLU A C 1
ATOM 5217 O O . GLU A 1 657 ? 27.560 -15.495 1.337 1.00 82.00 657 GLU A O 1
ATOM 5222 N N . MET A 1 658 ? 26.218 -16.068 -0.375 1.00 79.12 658 MET A N 1
ATOM 5223 C CA . MET A 1 658 ? 25.558 -17.172 0.324 1.00 79.12 658 MET A CA 1
ATOM 5224 C C . MET A 1 658 ? 26.535 -18.313 0.602 1.00 79.12 658 MET A C 1
ATOM 5226 O O . MET A 1 658 ? 26.589 -18.801 1.733 1.00 79.12 658 MET A O 1
ATOM 5230 N N . GLU A 1 659 ? 27.365 -18.684 -0.372 1.00 80.12 659 GLU A N 1
ATOM 5231 C CA . GLU A 1 659 ? 28.439 -19.655 -0.171 1.00 80.12 659 GLU A CA 1
ATOM 5232 C C . GLU A 1 659 ? 29.444 -19.182 0.876 1.00 80.12 659 GLU A C 1
ATOM 5234 O O . GLU A 1 659 ? 29.823 -19.947 1.761 1.00 80.12 659 GLU A O 1
ATOM 5239 N N . LYS A 1 660 ? 29.855 -17.911 0.828 1.00 79.94 660 LYS A N 1
ATOM 5240 C CA . LYS A 1 660 ? 30.772 -17.332 1.814 1.00 79.94 660 LYS A CA 1
ATOM 5241 C C . LYS A 1 660 ? 30.179 -17.373 3.222 1.00 79.94 660 LYS A C 1
ATOM 5243 O O . LYS A 1 660 ? 30.881 -17.737 4.162 1.00 79.94 660 LYS A O 1
ATOM 5248 N N . ARG A 1 661 ? 28.892 -17.043 3.384 1.00 76.00 661 ARG A N 1
ATOM 5249 C CA . ARG A 1 661 ? 28.181 -17.155 4.672 1.00 76.00 661 ARG A CA 1
ATOM 5250 C C . ARG A 1 661 ? 28.114 -18.597 5.157 1.00 76.00 661 ARG A C 1
ATOM 5252 O O . ARG A 1 661 ? 28.367 -18.833 6.333 1.00 76.00 661 ARG A O 1
ATOM 5259 N N . LYS A 1 662 ? 27.836 -19.547 4.262 1.00 75.88 662 LYS A N 1
ATOM 5260 C CA . LYS A 1 662 ? 27.824 -20.976 4.585 1.00 75.88 662 LYS A CA 1
ATOM 5261 C C . LYS A 1 662 ? 29.201 -21.450 5.059 1.00 75.88 662 LYS A C 1
ATOM 5263 O O . LYS A 1 662 ? 29.294 -22.046 6.124 1.00 75.88 662 LYS A O 1
ATOM 5268 N N . ARG A 1 663 ? 30.275 -21.077 4.352 1.00 77.75 663 ARG A N 1
ATOM 5269 C CA . ARG A 1 663 ? 31.661 -21.374 4.757 1.00 77.75 663 ARG A CA 1
ATOM 5270 C C . ARG A 1 663 ? 32.005 -20.760 6.120 1.00 77.75 663 ARG A C 1
ATOM 5272 O O . ARG A 1 663 ? 32.643 -21.419 6.929 1.00 77.75 663 ARG A O 1
ATOM 5279 N N . MET A 1 664 ? 31.568 -19.531 6.413 1.00 72.06 664 MET A N 1
ATOM 5280 C CA . MET A 1 664 ? 31.784 -18.914 7.735 1.00 72.06 664 MET A CA 1
ATOM 5281 C C . MET A 1 664 ? 31.027 -19.644 8.855 1.00 72.06 664 MET A C 1
ATOM 5283 O O . MET A 1 664 ? 31.598 -19.868 9.917 1.00 72.06 664 MET A O 1
ATOM 5287 N N . GLN A 1 665 ? 29.785 -20.075 8.610 1.00 66.94 665 GLN A N 1
ATOM 5288 C CA . GLN A 1 665 ? 29.001 -20.858 9.575 1.00 66.94 665 GLN A CA 1
ATOM 5289 C C . GLN A 1 665 ? 29.586 -22.259 9.809 1.00 66.94 665 GLN A C 1
ATOM 5291 O O . GLN A 1 665 ? 29.567 -22.752 10.932 1.00 66.94 665 GLN A O 1
ATOM 5296 N N . GLU A 1 666 ? 30.141 -22.891 8.774 1.00 68.44 666 GLU A N 1
ATOM 5297 C CA . GLU A 1 666 ? 30.843 -24.176 8.888 1.00 68.44 666 GLU A CA 1
ATOM 5298 C C . GLU A 1 666 ? 32.158 -24.046 9.678 1.00 68.44 666 GLU A C 1
ATOM 5300 O O . GLU A 1 666 ? 32.501 -24.938 10.452 1.00 68.44 666 GLU A O 1
ATOM 5305 N N . VAL A 1 667 ? 32.861 -22.913 9.555 1.00 61.84 667 VAL A N 1
ATOM 5306 C CA . VAL A 1 667 ? 34.067 -22.606 10.345 1.00 61.84 667 VAL A CA 1
ATOM 5307 C C . VAL A 1 667 ? 33.730 -22.330 11.817 1.00 61.84 667 VAL A C 1
ATOM 5309 O O . VAL A 1 667 ? 34.459 -22.788 12.692 1.00 61.84 667 VAL A O 1
ATOM 5312 N N . GLU A 1 668 ? 32.617 -21.652 12.112 1.00 52.94 668 GLU A N 1
ATOM 5313 C CA . GLU A 1 668 ? 32.127 -21.446 13.488 1.00 52.94 668 GLU A CA 1
ATOM 5314 C C . GLU A 1 668 ? 31.586 -22.734 14.136 1.00 52.94 668 GLU A C 1
ATOM 5316 O O . GLU A 1 668 ? 31.651 -22.888 15.355 1.00 52.94 668 GLU A O 1
ATOM 5321 N N . ALA A 1 669 ? 31.078 -23.676 13.335 1.00 45.78 669 ALA A N 1
ATOM 5322 C CA . ALA A 1 669 ? 30.587 -24.975 13.798 1.00 45.78 669 ALA A CA 1
ATOM 5323 C C . ALA A 1 669 ? 31.694 -26.033 13.972 1.00 45.78 669 ALA A C 1
ATOM 5325 O O . ALA A 1 669 ? 31.428 -27.113 14.507 1.00 45.78 669 ALA A O 1
ATOM 5326 N N . SER A 1 670 ? 32.927 -25.752 13.539 1.00 39.12 670 SER A N 1
ATOM 5327 C CA . SER A 1 670 ? 34.055 -26.660 13.735 1.00 39.12 670 SER A CA 1
ATOM 5328 C C . SER A 1 670 ? 34.544 -26.559 15.187 1.00 39.12 670 SER A C 1
ATOM 5330 O O . SER A 1 670 ? 35.004 -25.491 15.598 1.00 39.12 670 SER A O 1
ATOM 5332 N N . PRO A 1 671 ? 34.480 -27.634 15.998 1.00 45.44 671 PRO A N 1
ATOM 5333 C CA . PRO A 1 671 ? 34.974 -27.583 17.364 1.00 45.44 671 PRO A CA 1
ATOM 5334 C C . PRO A 1 671 ? 36.483 -27.353 17.312 1.00 45.44 671 PRO A C 1
ATOM 5336 O O . PRO A 1 671 ? 37.225 -28.137 16.716 1.00 45.44 671 PRO A O 1
ATOM 5339 N N . VAL A 1 672 ? 36.944 -26.268 17.933 1.00 40.59 672 VAL A N 1
ATOM 5340 C CA . VAL A 1 672 ? 38.364 -26.082 18.220 1.00 40.59 672 VAL A CA 1
ATOM 5341 C C . VAL A 1 672 ? 38.763 -27.210 19.171 1.00 40.59 672 VAL A C 1
ATOM 5343 O O . VAL A 1 672 ? 38.458 -27.168 20.362 1.00 40.59 672 VAL A O 1
ATOM 5346 N N . LEU A 1 673 ? 39.382 -28.257 18.624 1.00 44.00 673 LEU A N 1
ATOM 5347 C CA . LEU A 1 673 ? 40.102 -29.263 19.394 1.00 44.00 673 LEU A CA 1
ATOM 5348 C C . LEU A 1 673 ? 41.313 -28.565 20.024 1.00 44.00 673 LEU A C 1
ATOM 5350 O O . LEU A 1 673 ? 42.311 -28.327 19.341 1.00 44.00 673 LEU A O 1
ATOM 5354 N N . TYR A 1 674 ? 41.181 -28.193 21.297 1.00 37.53 674 TYR A N 1
ATOM 5355 C CA . TYR A 1 674 ? 42.317 -27.956 22.188 1.00 37.53 674 TYR A CA 1
ATOM 5356 C C . TYR A 1 674 ? 42.784 -29.269 22.805 1.00 37.53 674 TYR A C 1
ATOM 5358 O O . TYR A 1 674 ? 41.905 -30.065 23.216 1.00 37.53 674 TYR A O 1
#